Protein AF-0000000072586146 (afdb_homodimer)

Foldseek 3Di:
DPPPDAAAEEEEEDLDPLSLLLLVLQLPDPSYADAEYEYPPQVSRQVSQVVRVHYYDYLCVQLVDLRHAAYEYDYDQQCQLVSLLSNLVSLHAYEYEDQSHLDLVSLVVSQVSNVVSVHHYFYPLLCCQQPLLVVVQVCVVVCVQPQWAEKEKEWEAAAADDLVCCLPCSACLRNGCLSVLLSVCSRNVFAFFKKAKAAAADDDCSNVVSVYHFWMWMWTAGPVGGIYIYTYGNHDNLAGWTKMKIHHPRGIDIRGADFPDPDWDDDPVDIDDGGGDHGCCVRSSSSSSRQVVQSVCCNRVVDHHPGGSVSSSSSSQVSVQNVVNHVVVHMDGRPDDDD/DPPPAAAAEEEEEDLDPLSLLLLVLQLPDPSYAHAEYEYPPQVSRQVSQVVRVHYYDYLCVQLVDLRHAAYEYDYDQQCQLVSLLSNLVSLHAYEHEDQSHLDLVSLVVSQVSNVVSVHHYFYPLLCCQQPLLVVVQVCVVVCVQPQWAEKEKEWEAAAADDLVCCLPCSACLRNGCLSVLLSVCSRNVFAFFKKAKAAAADDDCSNVVSVYHFWMWMWTAGPVGGIYIYTYGNHDNLAGWTKMKIHHPRGIDIRGADFPDPDWDDDPVDIDDGGGDHGCCVRSSSSSSRQSVQSVCCNRVVDHHPGGSVSSSSSSQVSVQNVVNHVVVHMDGRPDDDD

Nearest PDB structures (foldseek):
  4hkt-assembly1_D  TM=9.763E-01  e=5.464E-48  Sinorhizobium meliloti 1021
  3ezy-assembly1_C  TM=9.732E-01  e=1.723E-43  Thermotoga maritima
  3ezy-assembly1_B  TM=9.797E-01  e=5.973E-43  Thermotoga maritima
  4mkz-assembly1_A  TM=9.458E-01  e=6.305E-34  Lacticaseibacillus casei BL23
  4mkx-assembly1_A  TM=9.477E-01  e=3.307E-33  Lacticaseibacillus casei BL23

pLDDT: mean 95.69, std 7.92, range [32.09, 98.88]

Radius of gyration: 29.57 Å; Cα contacts (8 Å, |Δi|>4): 1465; chains: 2; bounding box: 45×100×74 Å

InterPro domains:
  IPR000683 Gfo/Idh/MocA-like oxidoreductase, N-terminal [PF01408] (9-125)
  IPR004104 Gfo/Idh/MocA-like oxidoreductase, C-terminal [PF02894] (137-334)
  IPR030827 Inositol 2-dehydrogenase [TIGR04380] (8-332)
  IPR036291 NAD(P)-binding domain superfamily [SSF51735] (5-150)

Structure (mmCIF, N/CA/C/O backbone):
data_AF-0000000072586146-model_v1
#
loop_
_entity.id
_entity.type
_entity.pdbx_description
1 polymer Oxidoreductase
#
loop_
_atom_site.group_PDB
_atom_site.id
_atom_site.type_symbol
_atom_site.label_atom_id
_atom_site.label_alt_id
_atom_site.label_comp_id
_atom_site.label_asym_id
_atom_site.label_entity_id
_atom_site.label_seq_id
_atom_site.pdbx_PDB_ins_code
_atom_site.Cartn_x
_atom_site.Cartn_y
_atom_site.Cartn_z
_atom_site.occupancy
_atom_site.B_iso_or_equiv
_atom_site.auth_seq_id
_atom_site.auth_comp_id
_atom_site.auth_asym_id
_atom_site.auth_atom_id
_atom_site.pdbx_PDB_model_num
ATOM 1 N N . MET A 1 1 ? 14.719 -35.781 -43.312 1 34.91 1 MET A N 1
ATOM 2 C CA . MET A 1 1 ? 13.609 -36.125 -42.406 1 34.91 1 MET A CA 1
ATOM 3 C C . MET A 1 1 ? 13.648 -35.281 -41.156 1 34.91 1 MET A C 1
ATOM 5 O O . MET A 1 1 ? 14.641 -35.312 -40.406 1 34.91 1 MET A O 1
ATOM 9 N N . THR A 1 2 ? 13.219 -34.031 -41.188 1 44.59 2 THR A N 1
ATOM 10 C CA . THR A 1 2 ? 13.352 -33.062 -40.094 1 44.59 2 THR A CA 1
ATOM 11 C C . THR A 1 2 ? 12.992 -33.719 -38.75 1 44.59 2 THR A C 1
ATOM 13 O O . THR A 1 2 ? 11.906 -34.281 -38.594 1 44.59 2 THR A O 1
ATOM 16 N N . ASN A 1 3 ? 13.797 -34.344 -38.125 1 45.72 3 ASN A N 1
ATOM 17 C CA . ASN A 1 3 ? 13.641 -35.094 -36.875 1 45.72 3 ASN A CA 1
ATOM 18 C C . ASN A 1 3 ? 12.719 -34.375 -35.906 1 45.72 3 ASN A C 1
ATOM 20 O O . ASN A 1 3 ? 13.125 -33.406 -35.25 1 45.72 3 ASN A O 1
ATOM 24 N N . ALA A 1 4 ? 11.453 -34.281 -36.25 1 57.06 4 ALA A N 1
ATOM 25 C CA . ALA A 1 4 ? 10.453 -33.656 -35.406 1 57.06 4 ALA A CA 1
ATOM 26 C C . ALA A 1 4 ? 10.469 -34.219 -34 1 57.06 4 ALA A C 1
ATOM 28 O O . ALA A 1 4 ? 10.523 -35.438 -33.844 1 57.06 4 ALA A O 1
ATOM 29 N N . ALA A 1 5 ? 10.859 -33.469 -33.031 1 68.12 5 ALA A N 1
ATOM 30 C CA . ALA A 1 5 ? 10.828 -33.906 -31.625 1 68.12 5 ALA A CA 1
ATOM 31 C C . ALA A 1 5 ? 9.539 -34.656 -31.312 1 68.12 5 ALA A C 1
ATOM 33 O O . ALA A 1 5 ? 8.484 -34.344 -31.875 1 68.12 5 ALA A O 1
ATOM 34 N N . PRO A 1 6 ? 9.617 -35.938 -30.766 1 85.44 6 PRO A N 1
ATOM 35 C CA . PRO A 1 6 ? 8.445 -36.75 -30.469 1 85.44 6 PRO A CA 1
ATOM 36 C C . PRO A 1 6 ? 7.363 -36 -29.719 1 85.44 6 PRO A C 1
ATOM 38 O O . PRO A 1 6 ? 7.668 -35.094 -28.922 1 85.44 6 PRO A O 1
ATOM 41 N N . THR A 1 7 ? 6.129 -36.188 -30.125 1 94.5 7 THR A N 1
ATOM 42 C CA . THR A 1 7 ? 4.953 -35.625 -29.484 1 94.5 7 THR A CA 1
ATOM 43 C C . THR A 1 7 ? 4.84 -36.062 -28.031 1 94.5 7 THR A C 1
ATOM 45 O O . THR A 1 7 ? 5.051 -37.25 -27.719 1 94.5 7 THR A O 1
ATOM 48 N N . ILE A 1 8 ? 4.621 -35.188 -27.125 1 97.56 8 ILE A N 1
ATOM 49 C CA . ILE A 1 8 ? 4.422 -35.5 -25.703 1 97.56 8 ILE A CA 1
ATOM 50 C C . ILE A 1 8 ? 2.93 -35.656 -25.422 1 97.56 8 ILE A C 1
ATOM 52 O O . ILE A 1 8 ? 2.156 -34.719 -25.578 1 97.56 8 ILE A O 1
ATOM 56 N N . ASP A 1 9 ? 2.537 -36.875 -25.047 1 98.31 9 ASP A N 1
ATOM 57 C CA . ASP A 1 9 ? 1.161 -37.125 -24.625 1 98.31 9 ASP A CA 1
ATOM 58 C C . ASP A 1 9 ? 0.929 -36.625 -23.203 1 98.31 9 ASP A C 1
ATOM 60 O O . ASP A 1 9 ? 1.745 -36.875 -22.312 1 98.31 9 ASP A O 1
ATOM 64 N N . VAL A 1 10 ? -0.25 -35.969 -23.031 1 98.69 10 VAL A N 1
ATOM 65 C CA . VAL A 1 10 ? -0.482 -35.312 -21.75 1 98.69 10 VAL A CA 1
ATOM 66 C C . VAL A 1 10 ? -1.835 -35.719 -21.188 1 98.69 10 VAL A C 1
ATOM 68 O O . VAL A 1 10 ? -2.783 -35.969 -21.938 1 98.69 10 VAL A O 1
ATOM 71 N N . ALA A 1 11 ? -1.882 -35.844 -19.891 1 98.81 11 ALA A N 1
ATOM 72 C CA . ALA A 1 11 ? -3.139 -35.969 -19.156 1 98.81 11 ALA A CA 1
ATOM 73 C C . ALA A 1 11 ? -3.432 -34.688 -18.359 1 98.81 11 ALA A C 1
ATOM 75 O O . ALA A 1 11 ? -2.555 -34.156 -17.672 1 98.81 11 ALA A O 1
ATOM 76 N N . VAL A 1 12 ? -4.641 -34.188 -18.484 1 98.88 12 VAL A N 1
ATOM 77 C CA . VAL A 1 12 ? -5.102 -33.031 -17.703 1 98.88 12 VAL A CA 1
ATOM 78 C C . VAL A 1 12 ? -6 -33.531 -16.562 1 98.88 12 VAL A C 1
ATOM 80 O O . VAL A 1 12 ? -6.949 -34.281 -16.797 1 98.88 12 VAL A O 1
ATOM 83 N N . PHE A 1 13 ? -5.609 -33.156 -15.359 1 98.81 13 PHE A N 1
ATOM 84 C CA . PHE A 1 13 ? -6.414 -33.469 -14.18 1 98.81 13 PHE A CA 1
ATOM 85 C C . PHE A 1 13 ? -7.223 -32.25 -13.742 1 98.81 13 PHE A C 1
ATOM 87 O O . PHE A 1 13 ? -6.664 -31.266 -13.273 1 98.81 13 PHE A O 1
ATOM 94 N N . GLY A 1 14 ? -8.539 -32.375 -13.797 1 98.25 14 GLY A N 1
ATOM 95 C CA . GLY A 1 14 ? -9.453 -31.266 -13.562 1 98.25 14 GLY A CA 1
ATOM 96 C C . GLY A 1 14 ? -10.086 -30.734 -14.836 1 98.25 14 GLY A C 1
ATOM 97 O O . GLY A 1 14 ? -9.391 -30.359 -15.781 1 98.25 14 GLY A O 1
ATOM 98 N N . ALA A 1 15 ? -11.398 -30.688 -14.859 1 97.94 15 ALA A N 1
ATOM 99 C CA . ALA A 1 15 ? -12.125 -30.219 -16.031 1 97.94 15 ALA A CA 1
ATOM 100 C C . ALA A 1 15 ? -12.938 -28.969 -15.703 1 97.94 15 ALA A C 1
ATOM 102 O O . ALA A 1 15 ? -13.938 -28.688 -16.375 1 97.94 15 ALA A O 1
ATOM 103 N N . GLY A 1 16 ? -12.562 -28.312 -14.602 1 94.69 16 GLY A N 1
ATOM 104 C CA . GLY A 1 16 ? -13.164 -27.031 -14.273 1 94.69 16 GLY A CA 1
ATOM 105 C C . GLY A 1 16 ? -12.633 -25.875 -15.117 1 94.69 16 GLY A C 1
ATOM 106 O O . GLY A 1 16 ? -12.109 -26.094 -16.203 1 94.69 16 GLY A O 1
ATOM 107 N N . ARG A 1 17 ? -12.844 -24.641 -14.641 1 91.06 17 ARG A N 1
ATOM 108 C CA . ARG A 1 17 ? -12.484 -23.422 -15.367 1 91.06 17 ARG A CA 1
ATOM 109 C C . ARG A 1 17 ? -11.008 -23.422 -15.742 1 91.06 17 ARG A C 1
ATOM 111 O O . ARG A 1 17 ? -10.656 -23.172 -16.891 1 91.06 17 ARG A O 1
ATOM 118 N N . ILE A 1 18 ? -10.172 -23.719 -14.797 1 93.88 18 ILE A N 1
ATOM 119 C CA . ILE A 1 18 ? -8.727 -23.688 -15.008 1 93.88 18 ILE A CA 1
ATOM 120 C C . ILE A 1 18 ? -8.32 -24.828 -15.93 1 93.88 18 ILE A C 1
ATOM 122 O O . ILE A 1 18 ? -7.484 -24.656 -16.812 1 93.88 18 ILE A O 1
ATOM 126 N N . GLY A 1 19 ? -8.891 -26.016 -15.68 1 96.69 19 GLY A N 1
ATOM 127 C CA . GLY A 1 19 ? -8.625 -27.141 -16.562 1 96.69 19 GLY A CA 1
ATOM 128 C C . GLY A 1 19 ? -8.945 -26.844 -18.016 1 96.69 19 GLY A C 1
ATOM 129 O O . GLY A 1 19 ? -8.188 -27.234 -18.906 1 96.69 19 GLY A O 1
ATOM 130 N N . ARG A 1 20 ? -9.984 -26.141 -18.234 1 96.44 20 ARG A N 1
ATOM 131 C CA . ARG A 1 20 ? -10.406 -25.797 -19.594 1 96.44 20 ARG A CA 1
ATOM 132 C C . ARG A 1 20 ? -9.406 -24.844 -20.25 1 96.44 20 ARG A C 1
ATOM 134 O O . ARG A 1 20 ? -9.1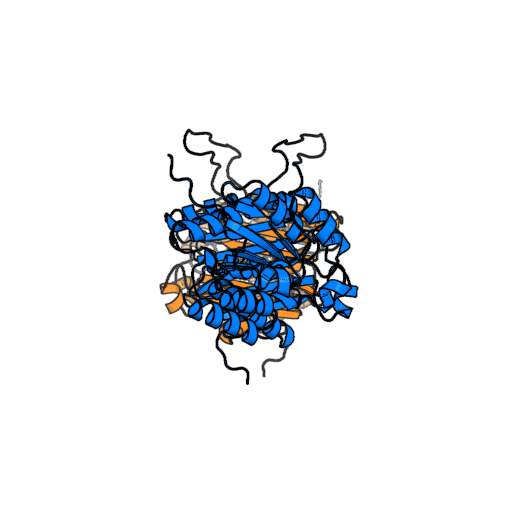25 -24.969 -21.438 1 96.44 20 ARG A O 1
ATOM 141 N N . ILE A 1 21 ? -8.906 -23.906 -19.469 1 95.88 21 ILE A N 1
ATOM 142 C CA . ILE A 1 21 ? -7.918 -22.969 -19.969 1 95.88 21 ILE A CA 1
ATOM 143 C C . ILE A 1 21 ? -6.664 -23.734 -20.406 1 95.88 21 ILE A C 1
ATOM 145 O O . ILE A 1 21 ? -6.184 -23.547 -21.531 1 95.88 21 ILE A O 1
ATOM 149 N N . HIS A 1 22 ? -6.184 -24.594 -19.594 1 97.75 22 HIS A N 1
ATOM 150 C CA . HIS A 1 22 ? -4.949 -25.312 -19.891 1 97.75 22 HIS A CA 1
ATOM 151 C C . HIS A 1 22 ? -5.152 -26.312 -21.016 1 97.75 22 HIS A C 1
ATOM 153 O O . HIS A 1 22 ? -4.281 -26.484 -21.875 1 97.75 22 HIS A O 1
ATOM 159 N N . ALA A 1 23 ? -6.297 -27 -21.047 1 97.88 23 ALA A N 1
ATOM 160 C CA . ALA A 1 23 ? -6.598 -27.906 -22.156 1 97.88 23 ALA A CA 1
ATOM 161 C C . ALA A 1 23 ? -6.559 -27.156 -23.484 1 97.88 23 ALA A C 1
ATOM 163 O O . ALA A 1 23 ? -5.996 -27.656 -24.453 1 97.88 23 ALA A O 1
ATOM 164 N N . GLY A 1 24 ? -7.16 -25.984 -23.484 1 96.69 24 GLY A N 1
ATOM 165 C CA . GLY A 1 24 ? -7.125 -25.172 -24.688 1 96.69 24 GLY A CA 1
ATOM 166 C C . GLY A 1 24 ? -5.719 -24.781 -25.109 1 96.69 24 GLY A C 1
ATOM 167 O O . GLY A 1 24 ? -5.383 -24.812 -26.297 1 96.69 24 GLY A O 1
ATOM 168 N N . ASN A 1 25 ? -4.934 -24.359 -24.156 1 97.19 25 ASN A N 1
ATOM 169 C CA . ASN A 1 25 ? -3.549 -24 -24.422 1 97.19 25 ASN A CA 1
ATOM 170 C C . ASN A 1 25 ? -2.738 -25.188 -24.922 1 97.19 25 ASN A C 1
ATOM 172 O O . ASN A 1 25 ? -1.909 -25.047 -25.828 1 97.19 25 ASN A O 1
ATOM 176 N N . LEU A 1 26 ? -2.975 -26.391 -24.391 1 97.25 26 LEU A N 1
ATOM 177 C CA . LEU A 1 26 ? -2.285 -27.609 -24.797 1 97.25 26 LEU A CA 1
ATOM 178 C C . LEU A 1 26 ? -2.637 -27.969 -26.234 1 97.25 26 LEU A C 1
ATOM 180 O O . LEU A 1 26 ? -1.764 -28.359 -27 1 97.25 26 LEU A O 1
ATOM 184 N N . ALA A 1 27 ? -3.85 -27.812 -26.547 1 94.31 27 ALA A N 1
ATOM 185 C CA . ALA A 1 27 ? -4.34 -28.172 -27.859 1 94.31 27 ALA A CA 1
ATOM 186 C C . ALA A 1 27 ? -3.68 -27.328 -28.953 1 94.31 27 ALA A C 1
ATOM 188 O O . ALA A 1 27 ? -3.555 -27.766 -30.094 1 94.31 27 ALA A O 1
ATOM 189 N N . ARG A 1 28 ? -3.215 -26.188 -28.531 1 92 28 ARG A N 1
ATOM 190 C CA . ARG A 1 28 ? -2.635 -25.25 -29.5 1 92 28 ARG A CA 1
ATOM 191 C C . ARG A 1 28 ? -1.119 -25.422 -29.562 1 92 28 ARG A C 1
ATOM 193 O O . ARG A 1 28 ? -0.462 -24.797 -30.406 1 92 28 ARG A O 1
ATOM 200 N N . ARG A 1 29 ? -0.606 -26.281 -28.797 1 94.19 29 ARG A N 1
ATOM 201 C CA . ARG A 1 29 ? 0.845 -26.375 -28.688 1 94.19 29 ARG A CA 1
ATOM 202 C C . ARG A 1 29 ? 1.39 -27.469 -29.594 1 94.19 29 ARG A C 1
ATOM 204 O O . ARG A 1 29 ? 1.05 -28.641 -29.438 1 94.19 29 ARG A O 1
ATOM 211 N N . PRO A 1 30 ? 2.254 -27.016 -30.5 1 92.31 30 PRO A N 1
ATOM 212 C CA . PRO A 1 30 ? 2.881 -28.062 -31.312 1 92.31 30 PRO A CA 1
ATOM 213 C C . PRO A 1 30 ? 3.705 -29.047 -30.484 1 92.31 30 PRO A C 1
ATOM 215 O O . PRO A 1 30 ? 4.359 -28.641 -29.516 1 92.31 30 PRO A O 1
ATOM 218 N N . GLY A 1 31 ? 3.637 -30.281 -30.828 1 94.31 31 GLY A N 1
ATOM 219 C CA . GLY A 1 31 ? 4.449 -31.297 -30.172 1 94.31 31 GLY A CA 1
ATOM 220 C C . GLY A 1 31 ? 3.812 -31.828 -28.906 1 94.31 31 GLY A C 1
ATOM 221 O O . GLY A 1 31 ? 4.418 -32.625 -28.203 1 94.31 31 GLY A O 1
ATOM 222 N N . VAL A 1 32 ? 2.609 -31.375 -28.641 1 96.94 32 VAL A N 1
ATOM 223 C CA . VAL A 1 32 ? 1.894 -31.828 -27.453 1 96.94 32 VAL A CA 1
ATOM 224 C C . VAL A 1 32 ? 0.519 -32.375 -27.844 1 96.94 32 VAL A C 1
ATOM 226 O O . VAL A 1 32 ? -0.146 -31.797 -28.719 1 96.94 32 VAL A O 1
ATOM 229 N N . ARG A 1 33 ? 0.127 -33.469 -27.297 1 97.5 33 ARG A N 1
ATOM 230 C CA . ARG A 1 33 ? -1.194 -34.031 -27.547 1 97.5 33 ARG A CA 1
ATOM 231 C C . ARG A 1 33 ? -1.931 -34.312 -26.234 1 97.5 33 ARG A C 1
ATOM 233 O O . ARG A 1 33 ? -1.425 -35.031 -25.375 1 97.5 33 ARG A O 1
ATOM 240 N N . LEU A 1 34 ? -3.098 -33.719 -26.125 1 98.38 34 LEU A N 1
ATOM 241 C CA . LEU A 1 34 ? -3.967 -34.031 -25 1 98.38 34 LEU A CA 1
ATOM 242 C C . LEU A 1 34 ? -4.594 -35.406 -25.172 1 98.38 34 LEU A C 1
ATOM 244 O O . LEU A 1 34 ? -5.414 -35.625 -26.078 1 98.38 34 LEU A O 1
ATOM 248 N N . LYS A 1 35 ? -4.215 -36.281 -24.328 1 98.38 35 LYS A N 1
ATOM 249 C CA . LYS A 1 35 ? -4.676 -37.656 -24.5 1 98.38 35 LYS A CA 1
ATOM 250 C C . LYS A 1 35 ? -5.809 -37.969 -23.531 1 98.38 35 LYS A C 1
ATOM 252 O O . LYS A 1 35 ? -6.777 -38.656 -23.891 1 98.38 35 LYS A O 1
ATOM 257 N N . TYR A 1 36 ? -5.645 -37.5 -22.281 1 98.69 36 TYR A N 1
ATOM 258 C CA . TYR A 1 36 ? -6.645 -37.844 -21.266 1 98.69 36 TYR A CA 1
ATOM 259 C C . TYR A 1 36 ? -7.105 -36.594 -20.531 1 98.69 36 TYR A C 1
ATOM 261 O O . TYR A 1 36 ? -6.312 -35.656 -20.297 1 98.69 36 TYR A O 1
ATOM 269 N N . VAL A 1 37 ? -8.367 -36.562 -20.188 1 98.81 37 VAL A N 1
ATOM 270 C CA . VAL A 1 37 ? -8.938 -35.625 -19.219 1 98.81 37 VAL A CA 1
ATOM 271 C C . VAL A 1 37 ? -9.508 -36.406 -18.031 1 98.81 37 VAL A C 1
ATOM 273 O O . VAL A 1 37 ? -10.258 -37.375 -18.219 1 98.81 37 VAL A O 1
ATOM 276 N N . VAL A 1 38 ? -9.07 -36.062 -16.875 1 98.69 38 VAL A N 1
ATOM 277 C CA . VAL A 1 38 ? -9.492 -36.719 -15.641 1 98.69 38 VAL A CA 1
ATOM 278 C C . VAL A 1 38 ? -10.242 -35.719 -14.758 1 98.69 38 VAL A C 1
ATOM 280 O O . VAL A 1 38 ? -9.758 -34.625 -14.516 1 98.69 38 VAL A O 1
ATOM 283 N N . ASP A 1 39 ? -11.406 -36.062 -14.258 1 98.31 39 ASP A N 1
ATOM 284 C CA . ASP A 1 39 ? -12.18 -35.281 -13.312 1 98.31 39 ASP A CA 1
ATOM 285 C C . ASP A 1 39 ? -13.141 -36.156 -12.508 1 98.31 39 ASP A C 1
ATOM 287 O O . ASP A 1 39 ? -13.602 -37.188 -13 1 98.31 39 ASP A O 1
ATOM 291 N N . VAL A 1 40 ? -13.438 -35.688 -11.289 1 96.31 40 VAL A N 1
ATOM 292 C CA . VAL A 1 40 ? -14.414 -36.406 -10.477 1 96.31 40 VAL A CA 1
ATOM 293 C C . VAL A 1 40 ? -15.789 -36.312 -11.125 1 96.31 40 VAL A C 1
ATOM 295 O O . VAL A 1 40 ? -16.609 -37.219 -10.969 1 96.31 40 VAL A O 1
ATOM 298 N N . ASN A 1 41 ? -16.031 -35.25 -11.758 1 97.19 41 ASN A N 1
ATOM 299 C CA . ASN A 1 41 ? -17.203 -35.125 -12.609 1 97.19 41 ASN A CA 1
ATOM 300 C C . ASN A 1 41 ? -16.984 -35.75 -13.984 1 97.19 41 ASN A C 1
ATOM 302 O O . ASN A 1 41 ? -16.469 -35.094 -14.891 1 97.19 41 ASN A O 1
ATOM 306 N N . ARG A 1 42 ? -17.484 -36.875 -14.188 1 96.44 42 ARG A N 1
ATOM 307 C CA . ARG A 1 42 ? -17.203 -37.656 -15.391 1 96.44 42 ARG A CA 1
ATOM 308 C C . ARG A 1 42 ? -17.766 -36.969 -16.625 1 96.44 42 ARG A C 1
ATOM 310 O O . ARG A 1 42 ? -17.156 -37.031 -17.703 1 96.44 42 ARG A O 1
ATOM 317 N N . ASP A 1 43 ? -18.875 -36.344 -16.438 1 97.69 43 ASP A N 1
ATOM 318 C CA . ASP A 1 43 ? -19.484 -35.625 -17.562 1 97.69 43 ASP A CA 1
ATOM 319 C C . ASP A 1 43 ? -18.625 -34.438 -18 1 97.69 43 ASP A C 1
ATOM 321 O O . ASP A 1 43 ? -18.469 -34.188 -19.188 1 97.69 43 ASP A O 1
ATOM 325 N N . ALA A 1 44 ? -18.156 -33.781 -17.031 1 97.81 44 ALA A N 1
ATOM 326 C CA . ALA A 1 44 ? -17.297 -32.656 -17.328 1 97.81 44 ALA A CA 1
ATOM 327 C C . ALA A 1 44 ? -16.016 -33.094 -18.016 1 97.81 44 ALA A C 1
ATOM 329 O O . ALA A 1 44 ? -15.57 -32.469 -19 1 97.81 44 ALA A O 1
ATOM 330 N N . ALA A 1 45 ? -15.438 -34.188 -17.547 1 98.44 45 ALA A N 1
ATOM 331 C CA . ALA A 1 45 ? -14.234 -34.75 -18.156 1 98.44 45 ALA A CA 1
ATOM 332 C C . ALA A 1 45 ? -14.5 -35.188 -19.594 1 98.44 45 ALA A C 1
ATOM 334 O O . ALA A 1 45 ? -13.711 -34.875 -20.5 1 98.44 45 ALA A O 1
ATOM 335 N N . ALA A 1 46 ? -15.594 -35.844 -19.781 1 98.31 46 ALA A N 1
ATOM 336 C CA . ALA A 1 46 ? -15.953 -36.344 -21.109 1 98.31 46 ALA A CA 1
ATOM 337 C C . ALA A 1 46 ? -16.172 -35.188 -22.094 1 98.31 46 ALA A C 1
ATOM 339 O O . ALA A 1 46 ? -15.742 -35.25 -23.25 1 98.31 46 ALA A O 1
ATOM 340 N N . ALA A 1 47 ? -16.859 -34.219 -21.656 1 98.38 47 ALA A N 1
ATOM 341 C CA . ALA A 1 47 ? -17.156 -33.062 -22.5 1 98.38 47 ALA A CA 1
ATOM 342 C C . ALA A 1 47 ? -15.867 -32.344 -22.922 1 98.38 47 ALA A C 1
ATOM 344 O O . ALA A 1 47 ? -15.695 -32.031 -24.109 1 98.38 47 ALA A O 1
ATOM 345 N N . LEU A 1 48 ? -14.992 -32.125 -21.984 1 98.38 48 LEU A N 1
ATOM 346 C CA . LEU A 1 48 ? -13.734 -31.438 -22.297 1 98.38 48 LEU A CA 1
ATOM 347 C C . LEU A 1 48 ? -12.867 -32.312 -23.203 1 98.38 48 LEU A C 1
ATOM 349 O O . LEU A 1 48 ? -12.25 -31.812 -24.141 1 98.38 48 LEU A O 1
ATOM 353 N N . ALA A 1 49 ? -12.82 -33.562 -22.938 1 98.38 49 ALA A N 1
ATOM 354 C CA . ALA A 1 49 ? -12.055 -34.5 -23.766 1 98.38 49 ALA A CA 1
ATOM 355 C C . ALA A 1 49 ? -12.555 -34.5 -25.203 1 98.38 49 ALA A C 1
ATOM 357 O O . ALA A 1 49 ? -11.758 -34.406 -26.141 1 98.38 49 ALA A O 1
ATOM 358 N N . ALA A 1 50 ? -13.805 -34.5 -25.344 1 98.06 50 ALA A N 1
ATOM 359 C CA . ALA A 1 50 ? -14.422 -34.562 -26.672 1 98.06 50 ALA A CA 1
ATOM 360 C C . ALA A 1 50 ? -14.062 -33.312 -27.469 1 98.06 50 ALA A C 1
ATOM 362 O O . ALA A 1 50 ? -13.898 -33.375 -28.688 1 98.06 50 ALA A O 1
ATOM 363 N N . GLN A 1 51 ? -13.984 -32.219 -26.844 1 97.75 51 GLN A N 1
ATOM 364 C CA . GLN A 1 51 ? -13.688 -30.953 -27.5 1 97.75 51 GLN A CA 1
ATOM 365 C C . GLN A 1 51 ? -12.328 -31.016 -28.203 1 97.75 51 GLN A C 1
ATOM 367 O O . GLN A 1 51 ? -12.133 -30.344 -29.219 1 97.75 51 GLN A O 1
ATOM 372 N N . TYR A 1 52 ? -11.367 -31.859 -27.703 1 97.5 52 TYR A N 1
ATOM 373 C CA . TYR A 1 52 ? -10.008 -31.797 -28.219 1 97.5 52 TYR A CA 1
ATOM 374 C C . TYR A 1 52 ? -9.539 -33.156 -28.719 1 97.5 52 TYR A C 1
ATOM 376 O O . TYR A 1 52 ? -8.336 -33.375 -28.891 1 97.5 52 TYR A O 1
ATOM 384 N N . GLY A 1 53 ? -10.461 -34.062 -28.859 1 97 53 GLY A N 1
ATOM 385 C CA . GLY A 1 53 ? -10.125 -35.375 -29.375 1 97 53 GLY A CA 1
ATOM 386 C C . GLY A 1 53 ? -9.391 -36.25 -28.375 1 97 53 GLY A C 1
ATOM 387 O O . GLY A 1 53 ? -8.602 -37.125 -28.75 1 97 53 GLY A O 1
ATOM 388 N N . ALA A 1 54 ? -9.523 -36 -27.125 1 98.25 54 ALA A N 1
ATOM 389 C CA . ALA A 1 54 ? -8.945 -36.75 -26.031 1 98.25 54 ALA A CA 1
ATOM 390 C C . ALA A 1 54 ? -9.953 -37.75 -25.469 1 98.25 54 ALA A C 1
ATOM 392 O O . ALA A 1 54 ? -11.047 -37.938 -26.031 1 98.25 54 ALA A O 1
ATOM 393 N N . GLN A 1 55 ? -9.617 -38.469 -24.469 1 98.38 55 GLN A N 1
ATOM 394 C CA . GLN A 1 55 ? -10.484 -39.438 -23.781 1 98.38 55 GLN A CA 1
ATOM 395 C C . GLN A 1 55 ? -10.602 -39.094 -22.297 1 98.38 55 GLN A C 1
ATOM 397 O O . GLN A 1 55 ? -9.625 -38.719 -21.672 1 98.38 55 GLN A O 1
ATOM 402 N N . ALA A 1 56 ? -11.836 -39.281 -21.828 1 98.38 56 ALA A N 1
ATOM 403 C CA . ALA A 1 56 ? -11.984 -39.25 -20.375 1 98.38 56 ALA A CA 1
ATOM 404 C C . ALA A 1 56 ? -11.367 -40.469 -19.719 1 98.38 56 ALA A C 1
ATOM 406 O O . ALA A 1 56 ? -11.492 -41.594 -20.25 1 98.38 56 ALA A O 1
ATOM 407 N N . ALA A 1 57 ? -10.695 -40.312 -18.641 1 98.25 57 ALA A N 1
ATOM 408 C CA . ALA A 1 57 ? -10.07 -41.406 -17.906 1 98.25 57 ALA A CA 1
ATOM 409 C C . ALA A 1 57 ? -10.156 -41.188 -16.406 1 98.25 57 ALA A C 1
ATOM 411 O O . ALA A 1 57 ? -10.641 -40.125 -15.953 1 98.25 57 ALA A O 1
ATOM 412 N N . ASP A 1 58 ? -9.875 -42.188 -15.648 1 97.88 58 ASP A N 1
ATOM 413 C CA . ASP A 1 58 ? -9.695 -42 -14.211 1 97.88 58 ASP A CA 1
ATOM 414 C C . ASP A 1 58 ? -8.219 -41.844 -13.852 1 97.88 58 ASP A C 1
ATOM 416 O O . ASP A 1 58 ? -7.355 -41.906 -14.734 1 97.88 58 ASP A O 1
ATOM 420 N N . VAL A 1 59 ? -7.957 -41.625 -12.602 1 98.19 59 VAL A N 1
ATOM 421 C CA . VAL A 1 59 ? -6.609 -41.312 -12.141 1 98.19 59 VAL A CA 1
ATOM 422 C C . VAL A 1 59 ? -5.668 -42.5 -12.438 1 98.19 59 VAL A C 1
ATOM 424 O O . VAL A 1 59 ? -4.59 -42.281 -13 1 98.19 59 VAL A O 1
ATOM 427 N N . ASP A 1 60 ? -6.043 -43.688 -12.141 1 97.56 60 ASP A N 1
ATOM 428 C CA . ASP A 1 60 ? -5.215 -44.875 -12.336 1 97.56 60 ASP A CA 1
ATOM 429 C C . ASP A 1 60 ? -4.902 -45.094 -13.812 1 97.56 60 ASP A C 1
ATOM 431 O O . ASP A 1 60 ? -3.773 -45.438 -14.172 1 97.56 60 ASP A O 1
ATOM 435 N N . GLY A 1 61 ? -5.914 -44.938 -14.578 1 97.06 61 GLY A N 1
ATOM 436 C CA . GLY A 1 61 ? -5.723 -45.062 -16.016 1 97.06 61 GLY A CA 1
ATOM 437 C C . GLY A 1 61 ? -4.734 -44.062 -16.594 1 97.06 61 GLY A C 1
ATOM 438 O O . GLY A 1 61 ? -3.877 -44.438 -17.391 1 97.06 61 GLY A O 1
ATOM 439 N N . ALA A 1 62 ? -4.836 -42.844 -16.266 1 98.06 62 ALA A N 1
ATOM 440 C CA . ALA A 1 62 ? -3.965 -41.781 -16.781 1 98.06 62 ALA A CA 1
ATOM 441 C C . ALA A 1 62 ? -2.541 -41.938 -16.25 1 98.06 62 ALA A C 1
ATOM 443 O O . ALA A 1 62 ? -1.578 -41.875 -17.016 1 98.06 62 ALA A O 1
ATOM 444 N N . LEU A 1 63 ? -2.332 -42.219 -14.945 1 98.06 63 LEU A N 1
ATOM 445 C CA . LEU A 1 63 ? -1.011 -42.344 -14.344 1 98.06 63 LEU A CA 1
ATOM 446 C C . LEU A 1 63 ? -0.354 -43.656 -14.734 1 98.06 63 LEU A C 1
ATOM 448 O O . LEU A 1 63 ? 0.874 -43.75 -14.797 1 98.06 63 LEU A O 1
ATOM 452 N N . GLY A 1 64 ? -1.191 -44.656 -15.055 1 97.5 64 GLY A N 1
ATOM 453 C CA . GLY A 1 64 ? -0.681 -45.969 -15.367 1 97.5 64 GLY A CA 1
ATOM 454 C C . GLY A 1 64 ? -0.292 -46.125 -16.828 1 97.5 64 GLY A C 1
ATOM 455 O O . GLY A 1 64 ? 0.394 -47.094 -17.188 1 97.5 64 GLY A O 1
ATOM 456 N N . ASP A 1 65 ? -0.727 -45.25 -17.641 1 98.19 65 ASP A N 1
ATOM 457 C CA . ASP A 1 65 ? -0.405 -45.312 -19.062 1 98.19 65 ASP A CA 1
ATOM 458 C C . ASP A 1 65 ? 1.014 -44.812 -19.328 1 98.19 65 ASP A C 1
ATOM 460 O O . ASP A 1 65 ? 1.286 -43.625 -19.234 1 98.19 65 ASP A O 1
ATOM 464 N N . ALA A 1 66 ? 1.868 -45.656 -19.766 1 97.5 66 ALA A N 1
ATOM 465 C CA . ALA A 1 66 ? 3.291 -45.406 -19.938 1 97.5 66 ALA A CA 1
ATOM 466 C C . ALA A 1 66 ? 3.52 -44.375 -21.062 1 97.5 66 ALA A C 1
ATOM 468 O O . ALA A 1 66 ? 4.586 -43.75 -21.125 1 97.5 66 ALA A O 1
ATOM 469 N N . SER A 1 67 ? 2.553 -44.219 -21.875 1 97.38 67 SER A N 1
ATOM 470 C CA . SER A 1 67 ? 2.734 -43.312 -23 1 97.38 67 SER A CA 1
ATOM 471 C C . SER A 1 67 ? 2.59 -41.875 -22.562 1 97.38 67 SER A C 1
ATOM 473 O O . SER A 1 67 ? 2.988 -40.938 -23.281 1 97.38 67 SER A O 1
ATOM 475 N N . ILE A 1 68 ? 1.994 -41.625 -21.438 1 98.31 68 ILE A N 1
ATOM 476 C CA . ILE A 1 68 ? 1.823 -40.281 -20.938 1 98.31 68 ILE A CA 1
ATOM 477 C C . ILE A 1 68 ? 3.168 -39.719 -20.469 1 98.31 68 ILE A C 1
ATOM 479 O O . ILE A 1 68 ? 3.816 -40.312 -19.594 1 98.31 68 ILE A O 1
ATOM 483 N N . GLY A 1 69 ? 3.502 -38.594 -21.062 1 98 69 GLY A N 1
ATOM 484 C CA . GLY A 1 69 ? 4.793 -38.031 -20.719 1 98 69 GLY A CA 1
ATOM 485 C C . GLY A 1 69 ? 4.695 -36.906 -19.688 1 98 69 GLY A C 1
ATOM 486 O O . GLY A 1 69 ? 5.691 -36.562 -19.062 1 98 69 GLY A O 1
ATOM 487 N N . ALA A 1 70 ? 3.525 -36.344 -19.547 1 98.69 70 ALA A N 1
ATOM 488 C CA . ALA A 1 70 ? 3.369 -35.219 -18.594 1 98.69 70 ALA A CA 1
ATOM 489 C C . ALA A 1 70 ? 1.958 -35.219 -18.016 1 98.69 70 ALA A C 1
ATOM 491 O O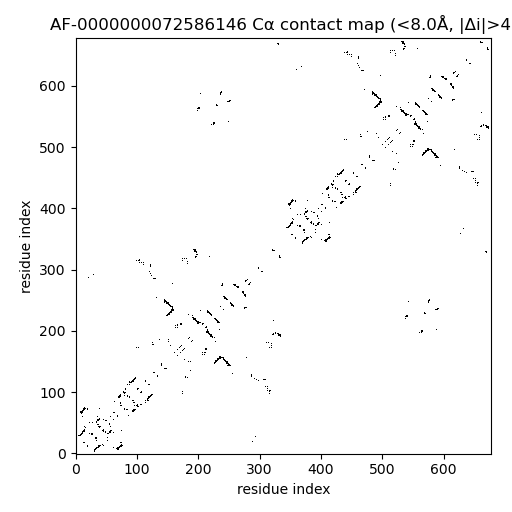 . ALA A 1 70 ? 0.995 -35.562 -18.688 1 98.69 70 ALA A O 1
ATOM 492 N N . SER A 1 71 ? 1.875 -34.781 -16.781 1 98.81 71 SER A N 1
ATOM 493 C CA . SER A 1 71 ? 0.615 -34.531 -16.094 1 98.81 71 SER A CA 1
ATOM 494 C C . SER A 1 71 ? 0.411 -33.062 -15.82 1 98.81 71 SER A C 1
ATOM 496 O O . SER A 1 71 ? 1.288 -32.375 -15.258 1 98.81 71 SER A O 1
ATOM 498 N N . VAL A 1 72 ? -0.725 -32.469 -16.234 1 98.81 72 VAL A N 1
ATOM 499 C CA . VAL A 1 72 ? -1.134 -31.109 -15.945 1 98.81 72 VAL A CA 1
ATOM 500 C C . VAL A 1 72 ? -2.268 -31.125 -14.93 1 98.81 72 VAL A C 1
ATOM 502 O O . VAL A 1 72 ? -3.408 -31.453 -15.258 1 98.81 72 VAL A O 1
ATOM 505 N N . ILE A 1 73 ? -1.929 -30.703 -13.742 1 98.75 73 ILE A N 1
ATOM 506 C CA . ILE A 1 73 ? -2.828 -30.859 -12.602 1 98.75 73 ILE A CA 1
ATOM 507 C C . ILE A 1 73 ? -3.527 -29.531 -12.305 1 98.75 73 ILE A C 1
ATOM 509 O O . ILE A 1 73 ? -2.896 -28.578 -11.844 1 98.75 73 ILE A O 1
ATOM 513 N N . CYS A 1 74 ? -4.836 -29.547 -12.562 1 97.56 74 CYS A N 1
ATOM 514 C CA . CYS A 1 74 ? -5.695 -28.391 -12.383 1 97.56 74 CYS A CA 1
ATOM 515 C C . CYS A 1 74 ? -6.898 -28.719 -11.508 1 97.56 74 CYS A C 1
ATOM 517 O O . CYS A 1 74 ? -7.902 -28.016 -11.523 1 97.56 74 CYS A O 1
ATOM 519 N N . SER A 1 75 ? -6.855 -29.844 -10.805 1 96.12 75 SER A N 1
ATOM 520 C CA . SER A 1 75 ? -7.938 -30.312 -9.945 1 96.12 75 SER A CA 1
ATOM 521 C C . SER A 1 75 ? -7.953 -29.562 -8.617 1 96.12 75 SER A C 1
ATOM 523 O O . SER A 1 75 ? -7.254 -28.562 -8.461 1 96.12 75 SER A O 1
ATOM 525 N N . SER A 1 76 ? -8.852 -29.969 -7.727 1 93.38 76 SER A N 1
ATOM 526 C CA . SER A 1 76 ? -8.953 -29.312 -6.422 1 93.38 76 SER A CA 1
ATOM 527 C C . SER A 1 76 ? -7.648 -29.453 -5.637 1 93.38 76 SER A C 1
ATOM 529 O O . SER A 1 76 ? -6.941 -30.453 -5.762 1 93.38 76 SER A O 1
ATOM 531 N N . THR A 1 77 ? -7.406 -28.438 -4.805 1 93.12 77 THR A N 1
ATOM 532 C CA . THR A 1 77 ? -6.129 -28.312 -4.117 1 93.12 77 THR A CA 1
ATOM 533 C C . THR A 1 77 ? -5.828 -29.547 -3.281 1 93.12 77 THR A C 1
ATOM 535 O O . THR A 1 77 ? -4.684 -29.984 -3.207 1 93.12 77 THR A O 1
ATOM 538 N N . ASP A 1 78 ? -6.832 -30.078 -2.674 1 91.75 78 ASP A N 1
ATOM 539 C CA . ASP A 1 78 ? -6.633 -31.203 -1.761 1 91.75 78 ASP A CA 1
ATOM 540 C C . ASP A 1 78 ? -6.195 -32.469 -2.518 1 91.75 78 ASP A C 1
ATOM 542 O O . ASP A 1 78 ? -5.77 -33.438 -1.906 1 91.75 78 ASP A O 1
ATOM 546 N N . THR A 1 79 ? -6.141 -32.469 -3.857 1 95.19 79 THR A N 1
ATOM 547 C CA . THR A 1 79 ? -5.719 -33.594 -4.672 1 95.19 79 THR A CA 1
ATOM 548 C C . THR A 1 79 ? -4.289 -33.406 -5.168 1 95.19 79 THR A C 1
ATOM 550 O O . THR A 1 79 ? -3.664 -34.344 -5.652 1 95.19 79 THR A O 1
ATOM 553 N N . HIS A 1 80 ? -3.75 -32.219 -5.082 1 97.94 80 HIS A N 1
ATOM 554 C CA . HIS A 1 80 ? -2.521 -31.828 -5.766 1 97.94 80 HIS A CA 1
ATOM 555 C C . HIS A 1 80 ? -1.354 -32.719 -5.352 1 97.94 80 HIS A C 1
ATOM 557 O O . HIS A 1 80 ? -0.73 -33.375 -6.199 1 97.94 80 HIS A O 1
ATOM 563 N N . ALA A 1 81 ? -1.163 -32.812 -4.082 1 97.62 81 ALA A N 1
ATOM 564 C CA . ALA A 1 81 ? 0.025 -33.5 -3.584 1 97.62 81 ALA A CA 1
ATOM 565 C C . ALA A 1 81 ? 0.042 -34.938 -4.035 1 97.62 81 ALA A C 1
ATOM 567 O O . ALA A 1 81 ? 1.058 -35.438 -4.535 1 97.62 81 ALA A O 1
ATOM 568 N N . GLU A 1 82 ? -1.061 -35.625 -3.896 1 97.56 82 GLU A N 1
ATOM 569 C CA . GLU A 1 82 ? -1.141 -37.031 -4.289 1 97.56 82 GLU A CA 1
ATOM 570 C C . GLU A 1 82 ? -0.894 -37.188 -5.785 1 97.56 82 GLU A C 1
ATOM 572 O O . GLU A 1 82 ? -0.208 -38.125 -6.203 1 97.56 82 GLU A O 1
ATOM 577 N N . LEU A 1 83 ? -1.443 -36.344 -6.539 1 98.56 83 LEU A N 1
ATOM 578 C CA . LEU A 1 83 ? -1.293 -36.438 -7.988 1 98.56 83 LEU A CA 1
ATOM 579 C C . LEU A 1 83 ? 0.139 -36.094 -8.406 1 98.56 83 LEU A C 1
ATOM 581 O O . LEU A 1 83 ? 0.684 -36.75 -9.312 1 98.56 83 LEU A O 1
ATOM 585 N N . ILE A 1 84 ? 0.765 -35.094 -7.773 1 98.69 84 ILE A N 1
ATOM 586 C CA . ILE A 1 84 ? 2.152 -34.75 -8.055 1 98.69 84 ILE A CA 1
ATOM 587 C C . ILE A 1 84 ? 3.053 -35.969 -7.77 1 98.69 84 ILE A C 1
ATOM 589 O O . ILE A 1 84 ? 3.842 -36.375 -8.625 1 98.69 84 ILE A O 1
ATOM 593 N N . VAL A 1 85 ? 2.889 -36.562 -6.586 1 98.25 85 VAL A N 1
ATOM 594 C CA . VAL A 1 85 ? 3.734 -37.656 -6.152 1 98.25 85 VAL A CA 1
ATOM 595 C C . VAL A 1 85 ? 3.5 -38.875 -7.055 1 98.25 85 VAL A C 1
ATOM 597 O O . VAL A 1 85 ? 4.453 -39.531 -7.473 1 98.25 85 VAL A O 1
ATOM 600 N N . GLY A 1 86 ? 2.258 -39.156 -7.352 1 98.25 86 GLY A N 1
ATOM 601 C CA . GLY A 1 86 ? 1.928 -40.25 -8.242 1 98.25 86 GLY A CA 1
ATOM 602 C C . GLY A 1 86 ? 2.529 -40.125 -9.625 1 98.25 86 GLY A C 1
ATOM 603 O O . GLY A 1 86 ? 3.084 -41.062 -10.172 1 98.25 86 GLY A O 1
ATOM 604 N N . ALA A 1 87 ? 2.398 -38.938 -10.234 1 98.62 87 ALA A N 1
ATOM 605 C CA . ALA A 1 87 ? 2.969 -38.656 -11.547 1 98.62 87 ALA A CA 1
ATOM 606 C C . ALA A 1 87 ? 4.488 -38.781 -11.523 1 98.62 87 ALA A C 1
ATOM 608 O O . ALA A 1 87 ? 5.078 -39.406 -12.414 1 98.62 87 ALA A O 1
ATOM 609 N N . ALA A 1 88 ? 5.102 -38.219 -10.5 1 98.19 88 ALA A N 1
ATOM 610 C CA . ALA A 1 88 ? 6.555 -38.281 -10.359 1 98.19 88 ALA A CA 1
ATOM 611 C C . ALA A 1 88 ? 7.027 -39.75 -10.258 1 98.19 88 ALA A C 1
ATOM 613 O O . ALA A 1 88 ? 7.98 -40.125 -10.93 1 98.19 88 ALA A O 1
ATOM 614 N N . ARG A 1 89 ? 6.344 -40.5 -9.453 1 97.31 89 ARG A N 1
ATOM 615 C CA . ARG A 1 89 ? 6.688 -41.906 -9.273 1 97.31 89 ARG A CA 1
ATOM 616 C C . ARG A 1 89 ? 6.605 -42.656 -10.602 1 97.31 89 ARG A C 1
ATOM 618 O O . ARG A 1 89 ? 7.387 -43.562 -10.844 1 97.31 89 ARG A O 1
ATOM 625 N N . ALA A 1 90 ? 5.711 -42.281 -11.414 1 97.94 90 ALA A N 1
ATOM 626 C CA . ALA A 1 90 ? 5.5 -42.938 -12.711 1 97.94 90 ALA A CA 1
ATOM 627 C C . ALA A 1 90 ? 6.453 -42.375 -13.766 1 97.94 90 ALA A C 1
ATOM 629 O O . ALA A 1 90 ? 6.371 -42.719 -14.938 1 97.94 90 ALA A O 1
ATOM 630 N N . GLY A 1 91 ? 7.312 -41.469 -13.344 1 97.69 91 GLY A N 1
ATOM 631 C CA . GLY A 1 91 ? 8.305 -40.906 -14.242 1 97.69 91 GLY A CA 1
ATOM 632 C C . GLY A 1 91 ? 7.738 -39.844 -15.18 1 97.69 91 GLY A C 1
ATOM 633 O O . GLY A 1 91 ? 8.305 -39.594 -16.25 1 97.69 91 GLY A O 1
ATOM 634 N N . LYS A 1 92 ? 6.617 -39.281 -14.867 1 98.5 92 LYS A N 1
ATOM 635 C CA . LYS A 1 92 ? 5.961 -38.281 -15.695 1 98.5 92 LYS A CA 1
ATOM 636 C C . LYS A 1 92 ? 6.312 -36.875 -15.227 1 98.5 92 LYS A C 1
ATOM 638 O O . LYS A 1 92 ? 6.355 -36.594 -14.023 1 98.5 92 LYS A O 1
ATOM 643 N N . HIS A 1 93 ? 6.602 -35.938 -16.188 1 98.62 93 HIS A N 1
ATOM 644 C CA . HIS A 1 93 ? 6.758 -34.531 -15.828 1 98.62 93 HIS A CA 1
ATOM 645 C C . HIS A 1 93 ? 5.445 -33.938 -15.312 1 98.62 93 HIS A C 1
ATOM 647 O O . HIS A 1 93 ? 4.367 -34.438 -15.625 1 98.62 93 HIS A O 1
ATOM 653 N N . VAL A 1 94 ? 5.562 -32.844 -14.477 1 98.88 94 VAL A N 1
ATOM 654 C CA . VAL A 1 94 ? 4.363 -32.375 -13.805 1 98.88 94 VAL A CA 1
ATOM 655 C C . VAL A 1 94 ? 4.266 -30.859 -13.938 1 98.88 94 VAL A C 1
ATOM 657 O O . VAL A 1 94 ? 5.234 -30.141 -13.68 1 98.88 94 VAL A O 1
ATOM 660 N N . PHE A 1 95 ? 3.176 -30.359 -14.414 1 98.81 95 PHE A N 1
ATOM 661 C CA . PHE A 1 95 ? 2.682 -29.016 -14.156 1 98.81 95 PHE A CA 1
ATOM 662 C C . PHE A 1 95 ? 1.518 -29.047 -13.172 1 98.81 95 PHE A C 1
ATOM 664 O O . PHE A 1 95 ? 0.551 -29.781 -13.367 1 98.81 95 PHE A O 1
ATOM 671 N N . CYS A 1 96 ? 1.605 -28.312 -12.102 1 98.81 96 CYS A N 1
ATOM 672 C CA . CYS A 1 96 ? 0.524 -28.281 -11.125 1 98.81 96 CYS A CA 1
ATOM 673 C C . CYS A 1 96 ? 0.143 -26.859 -10.766 1 98.81 96 CYS A C 1
ATOM 675 O O . CYS A 1 96 ? 1.01 -26.031 -10.461 1 98.81 96 CYS A O 1
ATOM 677 N N . GLU A 1 97 ? -1.112 -26.578 -10.805 1 97.81 97 GLU A N 1
ATOM 678 C CA . GLU A 1 97 ? -1.606 -25.281 -10.359 1 97.81 97 GLU A CA 1
ATOM 679 C C . GLU A 1 97 ? -1.303 -25.062 -8.883 1 97.81 97 GLU A C 1
ATOM 681 O O . GLU A 1 97 ? -1.143 -26.016 -8.125 1 97.81 97 GLU A O 1
ATOM 686 N N . LYS A 1 98 ? -1.197 -23.859 -8.508 1 96.81 98 LYS A N 1
ATOM 687 C CA . LYS A 1 98 ? -0.989 -23.5 -7.105 1 96.81 98 LYS A CA 1
ATOM 688 C C . LYS A 1 98 ? -2.254 -23.734 -6.285 1 96.81 98 LYS A C 1
ATOM 690 O O . LYS A 1 98 ? -3.365 -23.656 -6.812 1 96.81 98 LYS A O 1
ATOM 695 N N . PRO A 1 99 ? -2.197 -23.906 -5.02 1 96.88 99 PRO A N 1
ATOM 696 C CA . PRO A 1 99 ? -0.98 -24.219 -4.266 1 96.88 99 PRO A CA 1
ATOM 697 C C . PRO A 1 99 ? -0.567 -25.688 -4.402 1 96.88 99 PRO A C 1
ATOM 699 O O . PRO A 1 99 ? -1.338 -26.5 -4.914 1 96.88 99 PRO A O 1
ATOM 702 N N . VAL A 1 100 ? 0.706 -25.984 -3.953 1 97.12 100 VAL A N 1
ATOM 703 C CA . VAL A 1 100 ? 1.187 -27.375 -3.996 1 97.12 100 VAL A CA 1
ATOM 704 C C . VAL A 1 100 ? 0.273 -28.266 -3.162 1 97.12 100 VAL A C 1
ATOM 706 O O . VAL A 1 100 ? -0.041 -29.391 -3.561 1 97.12 100 VAL A O 1
ATOM 709 N N . ASP A 1 101 ? -0.06 -27.75 -2.055 1 95.38 101 ASP A N 1
ATOM 710 C CA . ASP A 1 101 ? -0.982 -28.375 -1.114 1 95.38 101 ASP A CA 1
ATOM 711 C C . ASP A 1 101 ? -1.488 -27.375 -0.083 1 95.38 101 ASP A C 1
ATOM 713 O O . ASP A 1 101 ? -1.103 -26.203 -0.111 1 95.38 101 ASP A O 1
ATOM 717 N N . LEU A 1 102 ? -2.404 -27.906 0.82 1 93.75 102 LEU A N 1
ATOM 718 C CA . LEU A 1 102 ? -2.922 -27.031 1.871 1 93.75 102 LEU A CA 1
ATOM 719 C C . LEU A 1 102 ? -2.025 -27.078 3.104 1 93.75 102 LEU A C 1
ATOM 721 O O . LEU A 1 102 ? -2.129 -26.219 3.984 1 93.75 102 LEU A O 1
ATOM 725 N N . THR A 1 103 ? -1.146 -28.047 3.156 1 95.19 103 THR A N 1
ATOM 726 C CA . THR A 1 103 ? -0.261 -28.141 4.312 1 95.19 103 THR A CA 1
ATOM 727 C C . THR A 1 103 ? 1.201 -28.141 3.875 1 95.19 103 THR A C 1
ATOM 729 O O . THR A 1 103 ? 1.547 -28.703 2.84 1 95.19 103 THR A O 1
ATOM 732 N N . LEU A 1 104 ? 1.995 -27.594 4.762 1 95.88 104 LEU A N 1
ATOM 733 C CA . LEU A 1 104 ? 3.422 -27.484 4.473 1 95.88 104 LEU A CA 1
ATOM 734 C C . LEU A 1 104 ? 4.074 -28.859 4.461 1 95.88 104 LEU A C 1
ATOM 736 O O . LEU A 1 104 ? 4.953 -29.125 3.635 1 95.88 104 LEU A O 1
ATOM 740 N N . GLU A 1 105 ? 3.66 -29.688 5.355 1 96.56 105 GLU A N 1
ATOM 741 C CA . GLU A 1 105 ? 4.219 -31.031 5.434 1 96.56 105 GLU A CA 1
ATOM 742 C C . GLU A 1 105 ? 4.035 -31.781 4.117 1 96.56 105 GLU A C 1
ATOM 744 O O . GLU A 1 105 ? 4.996 -32.312 3.566 1 96.56 105 GLU A O 1
ATOM 749 N N . ARG A 1 106 ? 2.881 -31.766 3.598 1 97 106 ARG A N 1
ATOM 750 C CA 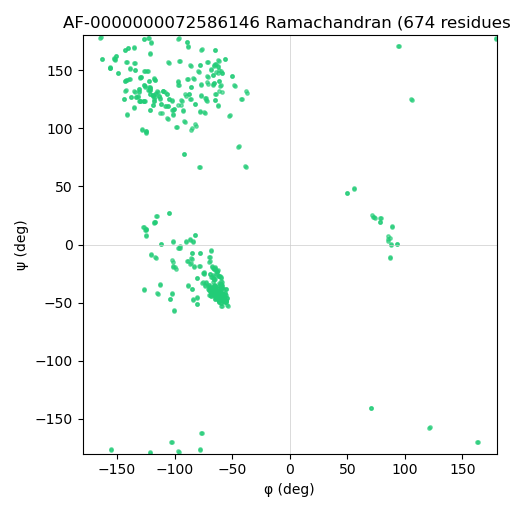. ARG A 1 106 ? 2.594 -32.469 2.344 1 97 106 ARG A CA 1
ATOM 751 C C . ARG A 1 106 ? 3.305 -31.781 1.174 1 97 106 ARG A C 1
ATOM 753 O O . ARG A 1 106 ? 3.771 -32.469 0.253 1 97 106 ARG A O 1
ATOM 760 N N . ALA A 1 107 ? 3.367 -30.484 1.2 1 97.69 107 ALA A N 1
ATOM 761 C CA . ALA A 1 107 ? 4.066 -29.75 0.145 1 97.69 107 ALA A CA 1
ATOM 762 C C . ALA A 1 107 ? 5.547 -30.125 0.114 1 97.69 107 ALA A C 1
ATOM 764 O O . ALA A 1 107 ? 6.117 -30.344 -0.958 1 97.69 107 ALA A O 1
ATOM 765 N N . ARG A 1 108 ? 6.145 -30.203 1.235 1 97.69 108 ARG A N 1
ATOM 766 C CA . ARG A 1 108 ? 7.555 -30.562 1.325 1 97.69 108 ARG A CA 1
ATOM 767 C C . ARG A 1 108 ? 7.777 -32 0.886 1 97.69 108 ARG A C 1
ATOM 769 O O . ARG A 1 108 ? 8.805 -32.344 0.281 1 97.69 108 ARG A O 1
ATOM 776 N N . ALA A 1 109 ? 6.852 -32.812 1.213 1 97 109 ALA A N 1
ATOM 777 C CA . ALA A 1 109 ? 6.918 -34.219 0.744 1 97 109 ALA A CA 1
ATOM 778 C C . ALA A 1 109 ? 6.887 -34.281 -0.78 1 97 109 ALA A C 1
ATOM 780 O O . ALA A 1 109 ? 7.586 -35.094 -1.39 1 97 109 ALA A O 1
ATOM 781 N N . CYS A 1 110 ? 6.066 -33.438 -1.389 1 97.75 110 CYS A N 1
ATOM 782 C CA . CYS A 1 110 ? 6.016 -33.375 -2.844 1 97.75 110 CYS A CA 1
ATOM 783 C C . CYS A 1 110 ? 7.363 -32.906 -3.408 1 97.75 110 CYS A C 1
ATOM 785 O O . CYS A 1 110 ? 7.844 -33.469 -4.395 1 97.75 110 CYS A O 1
ATOM 787 N N . GLU A 1 111 ? 7.883 -31.891 -2.789 1 97.94 111 GLU A N 1
ATOM 788 C CA . GLU A 1 111 ? 9.188 -31.391 -3.217 1 97.94 111 GLU A CA 1
ATOM 789 C C . GLU A 1 111 ? 10.234 -32.5 -3.213 1 97.94 111 GLU A C 1
ATOM 791 O O . GLU A 1 111 ? 10.969 -32.688 -4.188 1 97.94 111 GLU A O 1
ATOM 796 N N . ALA A 1 112 ? 10.281 -33.281 -2.174 1 97.94 112 ALA A N 1
ATOM 797 C CA . ALA A 1 112 ? 11.227 -34.375 -2.039 1 97.94 112 ALA A CA 1
ATOM 798 C C . ALA A 1 112 ? 10.969 -35.469 -3.084 1 97.94 112 ALA A C 1
ATOM 800 O O . ALA A 1 112 ? 11.906 -36.031 -3.668 1 97.94 112 ALA A O 1
ATOM 801 N N . ALA A 1 113 ? 9.742 -35.812 -3.314 1 97.88 113 ALA A N 1
ATOM 802 C CA . ALA A 1 113 ? 9.367 -36.844 -4.27 1 97.88 113 ALA A CA 1
ATOM 803 C C . ALA A 1 113 ? 9.781 -36.469 -5.688 1 97.88 113 ALA A C 1
ATOM 805 O O . ALA A 1 113 ? 10.297 -37.281 -6.438 1 97.88 113 ALA A O 1
ATOM 806 N N . VAL A 1 114 ? 9.539 -35.219 -6.039 1 98.06 114 VAL A N 1
ATOM 807 C CA . VAL A 1 114 ? 9.891 -34.719 -7.359 1 98.06 114 VAL A CA 1
ATOM 808 C C . VAL A 1 114 ? 11.406 -34.781 -7.543 1 98.06 114 VAL A C 1
ATOM 810 O O . VAL A 1 114 ? 11.898 -35.219 -8.586 1 98.06 114 VAL A O 1
ATOM 813 N N . ALA A 1 115 ? 12.109 -34.344 -6.531 1 97.5 115 ALA A N 1
ATOM 814 C CA . ALA A 1 115 ? 13.562 -34.375 -6.574 1 97.5 115 ALA A CA 1
ATOM 815 C C . ALA A 1 115 ? 14.086 -35.781 -6.75 1 97.5 115 ALA A C 1
ATOM 817 O O . ALA A 1 115 ? 14.992 -36.031 -7.543 1 97.5 115 ALA A O 1
ATOM 818 N N . ARG A 1 116 ? 13.539 -36.75 -6.09 1 97.5 116 ARG A N 1
ATOM 819 C CA . ARG A 1 116 ? 13.953 -38.156 -6.148 1 97.5 116 ARG A CA 1
ATOM 820 C C . ARG A 1 116 ? 13.688 -38.75 -7.527 1 97.5 116 ARG A C 1
ATOM 822 O O . ARG A 1 116 ? 14.5 -39.5 -8.047 1 97.5 116 ARG A O 1
ATOM 829 N N . ALA A 1 117 ? 12.578 -38.438 -8.109 1 97.75 117 ALA A N 1
ATOM 830 C CA . ALA A 1 117 ? 12.172 -39 -9.391 1 97.75 117 ALA A CA 1
ATOM 831 C C . ALA A 1 117 ? 12.961 -38.375 -10.539 1 97.75 117 ALA A C 1
ATOM 833 O O . ALA A 1 117 ? 13.062 -38.969 -11.617 1 97.75 117 ALA A O 1
ATOM 834 N N . GLY A 1 118 ? 13.484 -37.125 -10.312 1 97.06 118 GLY A N 1
ATOM 835 C CA . GLY A 1 118 ? 14.258 -36.438 -11.336 1 97.06 118 GLY A CA 1
ATOM 836 C C . GLY A 1 118 ? 13.422 -35.938 -12.492 1 97.06 118 GLY A C 1
ATOM 837 O O . GLY A 1 118 ? 13.891 -35.875 -13.633 1 97.06 118 GLY A O 1
ATOM 838 N N . VAL A 1 119 ? 12.18 -35.719 -12.297 1 97.81 119 VAL A N 1
ATOM 839 C CA . VAL A 1 119 ? 11.289 -35.25 -13.336 1 97.81 119 VAL A CA 1
ATOM 840 C C . VAL A 1 119 ? 11.172 -33.719 -13.242 1 97.81 119 VAL A C 1
ATOM 842 O O . VAL A 1 119 ? 11.43 -33.125 -12.188 1 97.81 119 VAL A O 1
ATOM 845 N N . VAL A 1 120 ? 10.781 -33.031 -14.344 1 98.25 120 VAL A N 1
ATOM 846 C CA . VAL A 1 120 ? 10.469 -31.594 -14.344 1 98.25 120 VAL A CA 1
ATOM 847 C C . VAL A 1 120 ? 9.125 -31.359 -13.656 1 98.25 120 VAL A C 1
ATOM 849 O O . VAL A 1 120 ? 8.141 -32.062 -13.945 1 98.25 120 VAL A O 1
ATOM 852 N N . CYS A 1 121 ? 9.07 -30.516 -12.672 1 98.62 121 CYS A N 1
ATOM 853 C CA . CYS A 1 121 ? 7.836 -30.109 -12.008 1 98.62 121 CYS A CA 1
ATOM 854 C C . CYS A 1 121 ? 7.746 -28.594 -11.906 1 98.62 121 CYS A C 1
ATOM 856 O O . CYS A 1 121 ? 8.641 -27.953 -11.359 1 98.62 121 CYS A O 1
ATOM 858 N N . MET A 1 122 ? 6.695 -28.047 -12.438 1 98.75 122 MET A N 1
ATOM 859 C CA . MET A 1 122 ? 6.465 -26.594 -12.43 1 98.75 122 MET A CA 1
ATOM 860 C C . MET A 1 122 ? 5.148 -26.266 -11.727 1 98.75 122 MET A C 1
ATOM 862 O O . MET A 1 122 ? 4.145 -26.953 -11.93 1 98.75 122 MET A O 1
ATOM 866 N N . ILE A 1 123 ? 5.176 -25.266 -10.891 1 98.69 123 ILE A N 1
ATOM 867 C CA . ILE A 1 123 ? 3.98 -24.797 -10.188 1 98.69 123 ILE A CA 1
ATOM 868 C C . ILE A 1 123 ? 3.375 -23.609 -10.922 1 98.69 123 ILE A C 1
ATOM 870 O O . ILE A 1 123 ? 4.102 -22.719 -11.383 1 98.69 123 ILE A O 1
ATOM 874 N N . GLY A 1 124 ? 2.061 -23.594 -10.969 1 98.12 124 GLY A N 1
ATOM 875 C CA . GLY A 1 124 ? 1.314 -22.656 -11.781 1 98.12 124 GLY A CA 1
ATOM 876 C C . GLY A 1 124 ? 1.215 -21.281 -11.156 1 98.12 124 GLY A C 1
ATOM 877 O O . GLY A 1 124 ? 0.117 -20.812 -10.844 1 98.12 124 GLY A O 1
ATOM 878 N N . PHE A 1 125 ? 2.316 -20.531 -11.023 1 98.19 125 PHE A N 1
ATOM 879 C CA . PHE A 1 125 ? 2.346 -19.125 -10.688 1 98.19 125 PHE A CA 1
ATOM 880 C C . PHE A 1 125 ? 2.352 -18.266 -11.953 1 98.19 125 PHE A C 1
ATOM 882 O O . PHE A 1 125 ? 3.359 -17.625 -12.273 1 98.19 125 PHE A O 1
ATOM 889 N N . GLN A 1 126 ? 1.194 -18.125 -12.547 1 97.56 126 GLN A N 1
ATOM 890 C CA . GLN A 1 126 ? 1.048 -17.562 -13.883 1 97.56 126 GLN A CA 1
ATOM 891 C C . GLN A 1 126 ? 1.449 -16.078 -13.898 1 97.56 126 GLN A C 1
ATOM 893 O O . GLN A 1 126 ? 1.841 -15.555 -14.938 1 97.56 126 GLN A O 1
ATOM 898 N N . ARG A 1 127 ? 1.449 -15.406 -12.727 1 97.94 127 ARG A N 1
ATOM 899 C CA . ARG A 1 127 ? 1.746 -13.977 -12.688 1 97.94 127 ARG A CA 1
ATOM 900 C C . ARG A 1 127 ? 3.193 -13.703 -13.078 1 97.94 127 ARG A C 1
ATOM 902 O O . ARG A 1 127 ? 3.51 -12.641 -13.609 1 97.94 127 ARG A O 1
ATOM 909 N N . ARG A 1 128 ? 4.086 -14.672 -12.867 1 98.31 128 ARG A N 1
ATOM 910 C CA . ARG A 1 128 ? 5.48 -14.5 -13.266 1 98.31 128 ARG A CA 1
ATOM 911 C C . ARG A 1 128 ? 5.613 -14.508 -14.789 1 98.31 128 ARG A C 1
ATOM 913 O O . ARG A 1 128 ? 6.668 -14.156 -15.328 1 98.31 128 ARG A O 1
ATOM 920 N N . PHE A 1 129 ? 4.555 -14.867 -15.469 1 98.12 129 PHE A N 1
ATOM 921 C CA . PHE A 1 129 ? 4.574 -14.961 -16.922 1 98.12 129 PHE A CA 1
ATOM 922 C C . PHE A 1 129 ? 3.699 -13.883 -17.547 1 98.12 129 PHE A C 1
ATOM 924 O O . PHE A 1 129 ? 3.518 -13.852 -18.766 1 98.12 129 PHE A O 1
ATOM 931 N N . ASP A 1 130 ? 3.072 -13.047 -16.719 1 97.81 130 ASP A N 1
ATOM 932 C CA . ASP A 1 130 ? 2.322 -11.898 -17.219 1 97.81 130 ASP A CA 1
ATOM 933 C C . ASP A 1 130 ? 3.246 -10.906 -17.922 1 97.81 130 ASP A C 1
ATOM 935 O O . ASP A 1 130 ? 4.273 -10.508 -17.359 1 97.81 130 ASP A O 1
ATOM 939 N N . PRO A 1 131 ? 2.883 -10.484 -19.156 1 97.38 131 PRO A N 1
ATOM 940 C CA . PRO A 1 131 ? 3.787 -9.609 -19.906 1 97.38 131 PRO A CA 1
ATOM 941 C C . PRO A 1 131 ? 4.137 -8.336 -19.141 1 97.38 131 PRO A C 1
ATOM 943 O O . PRO A 1 131 ? 5.285 -7.883 -19.172 1 97.38 131 PRO A O 1
ATOM 946 N N . THR A 1 132 ? 3.209 -7.707 -18.484 1 97.31 132 THR A N 1
ATOM 947 C CA . THR A 1 132 ? 3.441 -6.484 -17.734 1 97.31 132 THR A CA 1
ATOM 948 C C . THR A 1 132 ? 4.395 -6.738 -16.562 1 97.31 132 THR A C 1
ATOM 950 O O . THR A 1 132 ? 5.367 -6 -16.375 1 97.31 132 THR A O 1
ATOM 953 N N . PHE A 1 133 ? 4.152 -7.809 -15.789 1 97.88 133 PHE A N 1
ATOM 954 C CA . PHE A 1 133 ? 4.973 -8.117 -14.617 1 97.88 133 PHE A CA 1
ATOM 955 C C . PHE A 1 133 ? 6.371 -8.547 -15.039 1 97.88 133 PHE A C 1
ATOM 957 O O . PHE A 1 133 ? 7.359 -8.156 -14.414 1 97.88 133 PHE A O 1
ATOM 964 N N . GLU A 1 134 ? 6.422 -9.305 -16.109 1 97.69 134 GLU A N 1
ATOM 965 C CA . GLU A 1 134 ? 7.719 -9.727 -16.625 1 97.69 134 GLU A CA 1
ATOM 966 C C . GLU A 1 134 ? 8.547 -8.531 -17.094 1 97.69 134 GLU A C 1
ATOM 968 O O . GLU A 1 134 ? 9.758 -8.484 -16.875 1 97.69 134 GLU A O 1
ATOM 973 N N . ALA A 1 135 ? 7.879 -7.637 -17.828 1 97.88 135 ALA A N 1
ATOM 974 C CA . ALA A 1 135 ? 8.578 -6.441 -18.281 1 97.88 135 ALA A CA 1
ATOM 975 C C . ALA A 1 135 ? 9.148 -5.652 -17.109 1 97.88 135 ALA A C 1
ATOM 977 O O . ALA A 1 135 ? 10.289 -5.195 -17.156 1 97.88 135 ALA A O 1
ATOM 978 N N . LEU A 1 136 ? 8.367 -5.516 -16.125 1 98.38 136 LEU A N 1
ATOM 979 C CA . LEU A 1 136 ? 8.82 -4.812 -14.93 1 98.38 136 LEU A CA 1
ATOM 980 C C . LEU A 1 136 ? 10.008 -5.527 -14.297 1 98.38 136 LEU A C 1
ATOM 982 O O . LEU A 1 136 ? 11.008 -4.895 -13.945 1 98.38 136 LEU A O 1
ATOM 986 N N . LYS A 1 137 ? 9.922 -6.824 -14.094 1 98.5 137 LYS A N 1
ATOM 987 C CA . LYS A 1 137 ? 11 -7.59 -13.477 1 98.5 137 LYS A CA 1
ATOM 988 C C . LYS A 1 137 ? 12.289 -7.469 -14.281 1 98.5 137 LYS A C 1
ATOM 990 O O . LYS A 1 137 ? 13.375 -7.344 -13.711 1 98.5 137 LYS A O 1
ATOM 995 N N . ARG A 1 138 ? 12.164 -7.535 -15.609 1 98.25 138 ARG A N 1
ATOM 996 C CA . ARG A 1 138 ? 13.328 -7.379 -16.484 1 98.25 138 ARG A CA 1
ATOM 997 C C . ARG A 1 138 ? 14.008 -6.035 -16.234 1 98.25 138 ARG A C 1
ATOM 999 O O . ARG A 1 138 ? 15.242 -5.949 -16.219 1 98.25 138 ARG A O 1
ATOM 1006 N N . ARG A 1 139 ? 13.25 -5.008 -16.125 1 98.38 139 ARG A N 1
ATOM 1007 C CA . ARG A 1 139 ? 13.773 -3.662 -15.906 1 98.38 139 ARG A CA 1
ATOM 1008 C C . ARG A 1 139 ? 14.43 -3.541 -14.539 1 98.38 139 ARG A C 1
ATOM 1010 O O . ARG A 1 139 ? 15.453 -2.861 -14.391 1 98.38 139 ARG A O 1
ATOM 1017 N N . ILE A 1 140 ? 13.867 -4.16 -13.469 1 98.44 140 ILE A N 1
ATOM 1018 C CA . ILE A 1 140 ? 14.5 -4.223 -12.156 1 98.44 140 ILE A CA 1
ATOM 1019 C C . ILE A 1 140 ? 15.852 -4.918 -12.266 1 98.44 140 ILE A C 1
ATOM 1021 O O . ILE A 1 140 ? 16.859 -4.402 -11.773 1 98.44 140 ILE A O 1
ATOM 1025 N N . ASP A 1 141 ? 15.906 -6.039 -12.953 1 98.12 141 ASP A N 1
ATOM 1026 C CA . ASP A 1 141 ? 17.125 -6.836 -13.086 1 98.12 141 ASP A CA 1
ATOM 1027 C C . ASP A 1 141 ? 18.188 -6.082 -13.867 1 98.12 141 ASP A C 1
ATOM 1029 O O . ASP A 1 141 ? 19.391 -6.281 -13.648 1 98.12 141 ASP A O 1
ATOM 1033 N N . ALA A 1 142 ? 17.703 -5.254 -14.742 1 98.25 142 ALA A N 1
ATOM 1034 C CA . ALA A 1 142 ? 18.625 -4.449 -15.547 1 98.25 142 ALA A CA 1
ATOM 1035 C C . ALA A 1 142 ? 19.172 -3.27 -14.742 1 98.25 142 ALA A C 1
ATOM 1037 O O . ALA A 1 142 ? 20.016 -2.521 -15.227 1 98.25 142 ALA A O 1
ATOM 1038 N N . GLY A 1 143 ? 18.672 -3.037 -13.555 1 98.19 143 GLY A N 1
ATOM 1039 C CA . GLY A 1 143 ? 19.188 -2.004 -12.672 1 98.19 143 GLY A CA 1
ATOM 1040 C C . GLY A 1 143 ? 18.531 -0.653 -12.891 1 98.19 143 GLY A C 1
ATOM 1041 O O . GLY A 1 143 ? 19.062 0.375 -12.461 1 98.19 143 GLY A O 1
ATOM 1042 N N . GLU A 1 144 ? 17.391 -0.589 -13.578 1 97.69 144 GLU A N 1
ATOM 1043 C CA . GLU A 1 144 ? 16.766 0.669 -13.969 1 97.69 144 GLU A CA 1
ATOM 1044 C C . GLU A 1 144 ? 16.438 1.52 -12.742 1 97.69 144 GLU A C 1
ATOM 1046 O O . GLU A 1 144 ? 16.484 2.75 -12.805 1 97.69 144 GLU A O 1
ATOM 1051 N N . ILE A 1 145 ? 16.125 0.903 -11.617 1 98.38 145 ILE A N 1
ATOM 1052 C CA . ILE A 1 145 ? 15.727 1.69 -10.461 1 98.38 145 ILE A CA 1
ATOM 1053 C C . ILE A 1 145 ? 16.719 1.486 -9.32 1 98.38 145 ILE A C 1
ATOM 1055 O O . ILE A 1 145 ? 16.391 1.708 -8.156 1 98.38 145 ILE A O 1
ATOM 1059 N N . GLY A 1 146 ? 17.844 1.039 -9.57 1 98.19 146 GLY A N 1
ATOM 1060 C CA . GLY A 1 146 ? 18.828 0.762 -8.531 1 98.19 146 GLY A CA 1
ATOM 1061 C C . GLY A 1 146 ? 18.469 -0.436 -7.672 1 98.19 146 GLY A C 1
ATOM 1062 O O . GLY A 1 146 ? 18 -1.456 -8.18 1 98.19 146 GLY A O 1
ATOM 1063 N N . THR A 1 147 ? 18.719 -0.336 -6.371 1 97.62 147 THR A N 1
ATOM 1064 C CA . THR A 1 147 ? 18.422 -1.414 -5.434 1 97.62 147 THR A CA 1
ATOM 1065 C C . THR A 1 147 ? 16.953 -1.38 -5.02 1 97.62 147 THR A C 1
ATOM 1067 O O . THR A 1 147 ? 16.484 -0.389 -4.453 1 97.62 147 THR A O 1
ATOM 1070 N N . PRO A 1 148 ? 16.188 -2.457 -5.27 1 98.25 148 PRO A N 1
ATOM 1071 C CA . PRO A 1 148 ? 14.812 -2.486 -4.766 1 98.25 148 PRO A CA 1
ATOM 1072 C C . PRO A 1 148 ? 14.734 -2.381 -3.246 1 98.25 148 PRO A C 1
ATOM 1074 O O . PRO A 1 148 ? 15.5 -3.035 -2.537 1 98.25 148 PRO A O 1
ATOM 1077 N N . GLU A 1 149 ? 13.758 -1.525 -2.736 1 98.56 149 GLU A N 1
ATOM 1078 C CA . GLU A 1 149 ? 13.711 -1.249 -1.303 1 98.56 149 GLU A CA 1
ATOM 1079 C C . GLU A 1 149 ? 12.32 -1.531 -0.736 1 98.56 149 GLU A C 1
ATOM 1081 O O . GLU A 1 149 ? 12.195 -2.008 0.394 1 98.56 149 GLU A O 1
ATOM 1086 N N . MET A 1 150 ? 11.305 -1.211 -1.475 1 98.75 150 MET A N 1
ATOM 1087 C CA . MET A 1 150 ? 9.938 -1.344 -0.975 1 98.75 150 MET A CA 1
ATOM 1088 C C . MET A 1 150 ? 8.992 -1.805 -2.082 1 98.75 150 MET A C 1
ATOM 1090 O O . MET A 1 150 ? 9.086 -1.337 -3.217 1 98.75 150 MET A O 1
ATOM 1094 N N . LEU A 1 151 ? 8.203 -2.775 -1.779 1 98.88 151 LEU A N 1
ATOM 1095 C CA . LEU A 1 151 ? 7.188 -3.305 -2.688 1 98.88 151 LEU A CA 1
ATOM 1096 C C . LEU A 1 151 ? 5.789 -3.121 -2.109 1 98.88 151 LEU A C 1
ATOM 1098 O O . LEU A 1 151 ? 5.531 -3.506 -0.966 1 98.88 151 LEU A O 1
ATOM 1102 N N . VAL A 1 152 ? 4.879 -2.443 -2.83 1 98.81 152 VAL A N 1
ATOM 1103 C CA . VAL A 1 152 ? 3.467 -2.334 -2.473 1 98.81 152 VAL A CA 1
ATOM 1104 C C . VAL A 1 152 ? 2.619 -3.104 -3.48 1 98.81 152 VAL A C 1
ATOM 1106 O O . VAL A 1 152 ? 2.662 -2.824 -4.68 1 98.81 152 VAL A O 1
ATOM 1109 N N . VAL A 1 153 ? 1.894 -4.062 -2.959 1 98.81 153 VAL A N 1
ATOM 1110 C CA . VAL A 1 153 ? 1.072 -4.914 -3.814 1 98.81 153 VAL A CA 1
ATOM 1111 C C . VAL A 1 153 ? -0.406 -4.672 -3.514 1 98.81 153 VAL A C 1
ATOM 1113 O O . VAL A 1 153 ? -0.813 -4.641 -2.352 1 98.81 153 VAL A O 1
ATOM 1116 N N . THR A 1 154 ? -1.218 -4.395 -4.5 1 98.69 154 THR A N 1
ATOM 1117 C CA . THR A 1 154 ? -2.672 -4.312 -4.418 1 98.69 154 THR A CA 1
ATOM 1118 C C . THR A 1 154 ? -3.32 -5.508 -5.113 1 98.69 154 THR A C 1
ATOM 1120 O O . THR A 1 154 ? -3.084 -5.746 -6.297 1 98.69 154 THR A O 1
ATOM 1123 N N . SER A 1 155 ? -4.031 -6.246 -4.383 1 98.06 155 SER A N 1
ATOM 1124 C CA . SER A 1 155 ? -4.699 -7.449 -4.871 1 98.06 155 SER A CA 1
ATOM 1125 C C . SER A 1 155 ? -6.18 -7.445 -4.512 1 98.06 155 SER A C 1
ATOM 1127 O O . SER A 1 155 ? -6.562 -7.875 -3.422 1 98.06 155 SER A O 1
ATOM 1129 N N . ARG A 1 156 ? -7.055 -7.059 -5.469 1 98.19 156 ARG A N 1
ATOM 1130 C CA . ARG A 1 156 ? -8.484 -6.953 -5.188 1 98.19 156 ARG A CA 1
ATOM 1131 C C . ARG A 1 156 ? -9.305 -7.684 -6.246 1 98.19 156 ARG A C 1
ATOM 1133 O O . ARG A 1 156 ? -9.164 -7.414 -7.441 1 98.19 156 ARG A O 1
ATOM 1140 N N . ASP A 1 157 ? -10.109 -8.609 -5.844 1 97.06 157 ASP A N 1
ATOM 1141 C CA . ASP A 1 157 ? -11 -9.359 -6.723 1 97.06 157 ASP A CA 1
ATOM 1142 C C . ASP A 1 157 ? -12.32 -8.617 -6.93 1 97.06 157 ASP A C 1
ATOM 1144 O O . ASP A 1 157 ? -12.75 -7.852 -6.066 1 97.06 157 ASP A O 1
ATOM 1148 N N . PRO A 1 158 ? -12.984 -8.867 -8.062 1 96 158 PRO A N 1
ATOM 1149 C CA . PRO A 1 158 ? -14.297 -8.25 -8.258 1 96 158 PRO A CA 1
ATOM 1150 C C . PRO A 1 158 ? -15.359 -8.789 -7.309 1 96 158 PRO A C 1
ATOM 1152 O O . PRO A 1 158 ? -16.328 -8.094 -7.004 1 96 158 PRO A O 1
ATOM 1155 N N . GLY A 1 159 ? -15.211 -9.984 -6.891 1 95.31 159 GLY A N 1
ATOM 1156 C CA . GLY A 1 159 ? -16.125 -10.656 -5.992 1 95.31 159 GLY A CA 1
ATOM 1157 C C . GLY A 1 159 ? -15.531 -11.891 -5.332 1 95.31 159 GLY A C 1
ATOM 1158 O O . GLY A 1 159 ? -14.57 -12.461 -5.84 1 95.31 159 GLY A O 1
ATOM 1159 N N . ALA A 1 160 ? -16.172 -12.258 -4.211 1 95.31 160 ALA A N 1
ATOM 1160 C CA . ALA A 1 160 ? -15.695 -13.43 -3.477 1 95.31 160 ALA A CA 1
ATOM 1161 C C . ALA A 1 160 ? -16.188 -14.719 -4.133 1 95.31 160 ALA A C 1
ATOM 1163 O O . ALA A 1 160 ? -17.234 -14.734 -4.773 1 95.31 160 ALA A O 1
ATOM 1164 N N . PRO A 1 161 ? -15.344 -15.805 -4.004 1 93.56 161 PRO A N 1
ATOM 1165 C CA . PRO A 1 161 ? -15.906 -17.109 -4.371 1 93.56 161 PRO A CA 1
ATOM 1166 C C . PRO A 1 161 ? -17.047 -17.531 -3.453 1 93.56 161 PRO A C 1
ATOM 1168 O O . PRO A 1 161 ? -17.266 -16.922 -2.406 1 93.56 161 PRO A O 1
ATOM 1171 N N . PRO A 1 162 ? -17.797 -18.594 -3.898 1 94.06 162 PRO A N 1
ATOM 1172 C CA . PRO A 1 162 ? -18.859 -19.078 -3.025 1 94.06 162 PRO A CA 1
ATOM 1173 C C . PRO A 1 162 ? -18.344 -19.531 -1.659 1 94.06 162 PRO A C 1
ATOM 1175 O O . PRO A 1 162 ? -17.25 -20.062 -1.558 1 94.06 162 PRO A O 1
ATOM 1178 N N . VAL A 1 163 ? -19.172 -19.359 -0.618 1 95.44 163 VAL A N 1
ATOM 1179 C CA . VAL A 1 163 ? -18.797 -19.641 0.763 1 95.44 163 VAL A CA 1
ATOM 1180 C C . VAL A 1 163 ? -18.406 -21.109 0.898 1 95.44 163 VAL A C 1
ATOM 1182 O O . VAL A 1 163 ? -17.5 -21.453 1.663 1 95.44 163 VAL A O 1
ATOM 1185 N N . ASP A 1 164 ? -19.109 -22 0.173 1 93.38 164 ASP A N 1
ATOM 1186 C CA . ASP A 1 164 ? -18.797 -23.422 0.234 1 93.38 164 ASP A CA 1
ATOM 1187 C C . ASP A 1 164 ? -17.359 -23.688 -0.213 1 93.38 164 ASP A C 1
ATOM 1189 O O . ASP A 1 164 ? -16.703 -24.594 0.312 1 93.38 164 ASP A O 1
ATOM 1193 N N . TYR A 1 165 ? -16.906 -22.984 -1.155 1 92.12 165 TYR A N 1
ATOM 1194 C CA . TYR A 1 165 ? -15.523 -23.078 -1.59 1 92.12 165 TYR A CA 1
ATOM 1195 C C . TYR A 1 165 ? -14.578 -22.531 -0.525 1 92.12 165 TYR A C 1
ATOM 1197 O O . TYR A 1 165 ? -13.547 -23.141 -0.236 1 92.12 165 TYR A O 1
ATOM 1205 N N . ILE A 1 166 ? -14.922 -21.406 0.086 1 94.25 166 ILE A N 1
ATOM 1206 C CA . ILE A 1 166 ? -14.094 -20.734 1.081 1 94.25 166 ILE A CA 1
ATOM 1207 C C . ILE A 1 166 ? -13.836 -21.672 2.256 1 94.25 166 ILE A C 1
ATOM 1209 O O . ILE A 1 166 ? -12.727 -21.719 2.791 1 94.25 166 ILE A O 1
ATOM 1213 N N . LYS A 1 167 ? -14.766 -22.484 2.594 1 93.31 167 LYS A N 1
ATOM 1214 C CA . LYS A 1 167 ? -14.68 -23.375 3.744 1 93.31 167 LYS A CA 1
ATOM 1215 C C . LYS A 1 167 ? -13.547 -24.375 3.572 1 93.31 167 LYS A C 1
ATOM 1217 O O . LYS A 1 167 ? -13.016 -24.906 4.555 1 93.31 167 LYS A O 1
ATOM 1222 N N . HIS A 1 168 ? -13.133 -24.641 2.328 1 90.44 168 HIS A N 1
ATOM 1223 C CA . HIS A 1 168 ? -12.109 -25.641 2.125 1 90.44 168 HIS A CA 1
ATOM 1224 C C . HIS A 1 168 ? -10.93 -25.078 1.341 1 90.44 168 HIS A C 1
ATOM 1226 O O . HIS A 1 168 ? -10.086 -25.844 0.854 1 90.44 168 HIS A O 1
ATOM 1232 N N . SER A 1 169 ? -10.828 -23.797 1.17 1 91.69 169 SER A N 1
ATOM 1233 C CA . SER A 1 169 ? -9.828 -23.156 0.326 1 91.69 169 SER A CA 1
ATOM 1234 C C . SER A 1 169 ? -8.523 -22.938 1.085 1 91.69 169 SER A C 1
ATOM 1236 O O . SER A 1 169 ? -7.488 -22.641 0.483 1 91.69 169 SER A O 1
ATOM 1238 N N . GLY A 1 170 ? -8.531 -23.109 2.406 1 93.75 170 GLY A N 1
ATOM 1239 C CA . GLY A 1 170 ? -7.379 -22.812 3.236 1 93.75 170 GLY A CA 1
ATOM 1240 C C . GLY A 1 170 ? -7.336 -21.375 3.699 1 93.75 170 GLY A C 1
ATOM 1241 O O . GLY A 1 170 ? -6.438 -20.984 4.449 1 93.75 170 GLY A O 1
ATOM 1242 N N . GLY A 1 171 ? -8.422 -20.562 3.244 1 96 171 GLY A N 1
ATOM 1243 C CA . GLY A 1 171 ? -8.508 -19.172 3.688 1 96 171 GLY A CA 1
ATOM 1244 C C . GLY A 1 171 ? -7.887 -18.203 2.713 1 96 171 GLY A C 1
ATOM 1245 O O . GLY A 1 171 ? -7.176 -18.594 1.79 1 96 171 GLY A O 1
ATOM 1246 N N . ILE A 1 172 ? -8.109 -16.922 2.996 1 98 172 ILE A N 1
ATOM 1247 C CA . ILE A 1 172 ? -7.777 -15.859 2.061 1 98 172 ILE A CA 1
ATOM 1248 C C . ILE A 1 172 ? -6.277 -15.859 1.78 1 98 172 ILE A C 1
ATOM 1250 O O . ILE A 1 172 ? -5.848 -15.594 0.655 1 98 172 ILE A O 1
ATOM 1254 N N . PHE A 1 173 ? -5.422 -16.219 2.738 1 98.44 173 PHE A N 1
ATOM 1255 C CA . PHE A 1 173 ? -3.971 -16.125 2.6 1 98.44 173 PHE A CA 1
ATOM 1256 C C . PHE A 1 173 ? -3.441 -17.25 1.719 1 98.44 173 PHE A C 1
ATOM 1258 O O . PHE A 1 173 ? -2.488 -17.047 0.961 1 98.44 173 PHE A O 1
ATOM 1265 N N . LYS A 1 174 ? -4.023 -18.438 1.717 1 97 174 LYS A N 1
ATOM 1266 C CA . LYS A 1 174 ? -3.6 -19.562 0.887 1 97 174 LYS A CA 1
ATOM 1267 C C . LYS A 1 174 ? -4.289 -19.531 -0.473 1 97 174 LYS A C 1
ATOM 1269 O O . LYS A 1 174 ? -3.691 -19.891 -1.488 1 97 174 LYS A O 1
ATOM 1274 N N . ASP A 1 175 ? -5.473 -19.109 -0.437 1 95.25 175 ASP A N 1
ATOM 1275 C CA . ASP A 1 175 ? -6.293 -19.141 -1.645 1 95.25 175 ASP A CA 1
ATOM 1276 C C . ASP A 1 175 ? -5.961 -17.953 -2.559 1 95.25 175 ASP A C 1
ATOM 1278 O O . ASP A 1 175 ? -5.684 -18.141 -3.746 1 95.25 175 ASP A O 1
ATOM 1282 N N . MET A 1 176 ? -5.965 -16.781 -2.016 1 96.25 176 MET A N 1
ATOM 1283 C CA . MET A 1 176 ? -5.871 -15.57 -2.824 1 96.25 176 MET A CA 1
ATOM 1284 C C . MET A 1 176 ? -4.473 -14.969 -2.734 1 96.25 176 MET A C 1
ATOM 1286 O O . MET A 1 176 ? -3.807 -14.781 -3.754 1 96.25 176 MET A O 1
ATOM 1290 N N . LEU A 1 177 ? -3.879 -14.82 -1.589 1 98.19 177 LEU A N 1
ATOM 1291 C CA . LEU A 1 177 ? -2.654 -14.039 -1.423 1 98.19 177 LEU A CA 1
ATOM 1292 C C . LEU A 1 177 ? -1.426 -14.883 -1.739 1 98.19 177 LEU A C 1
ATOM 1294 O O . LEU A 1 177 ? -0.309 -14.367 -1.802 1 98.19 177 LEU A O 1
ATOM 1298 N N . ILE A 1 178 ? -1.597 -16.141 -1.955 1 98 178 ILE A N 1
ATOM 1299 C CA . ILE A 1 178 ? -0.44 -16.984 -2.268 1 98 178 ILE A CA 1
ATOM 1300 C C . ILE A 1 178 ? 0.25 -16.453 -3.523 1 98 178 ILE A C 1
ATOM 1302 O O . ILE A 1 178 ? 1.475 -16.531 -3.646 1 98 178 ILE A O 1
ATOM 1306 N N . HIS A 1 179 ? -0.506 -15.93 -4.492 1 97.94 179 HIS A N 1
ATOM 1307 C CA . HIS A 1 179 ? 0.049 -15.281 -5.68 1 97.94 179 HIS A CA 1
ATOM 1308 C C . HIS A 1 179 ? 0.903 -14.078 -5.305 1 97.94 179 HIS A C 1
ATOM 1310 O O . HIS A 1 179 ? 1.97 -13.859 -5.883 1 97.94 179 HIS A O 1
ATOM 1316 N N . ASP A 1 180 ? 0.45 -13.328 -4.383 1 98.62 180 ASP A N 1
ATOM 1317 C CA . ASP A 1 180 ? 1.128 -12.109 -3.969 1 98.62 180 ASP A CA 1
ATOM 1318 C C . ASP A 1 180 ? 2.385 -12.422 -3.162 1 98.62 180 ASP A C 1
ATOM 1320 O O . ASP A 1 180 ? 3.377 -11.695 -3.24 1 98.62 180 ASP A O 1
ATOM 1324 N N . PHE A 1 181 ? 2.312 -13.484 -2.381 1 98.75 181 PHE A N 1
ATOM 1325 C CA . PHE A 1 181 ? 3.51 -13.938 -1.684 1 98.75 181 PHE A CA 1
ATOM 1326 C C . PHE A 1 181 ? 4.582 -14.375 -2.676 1 98.75 181 PHE A C 1
ATOM 1328 O O . PHE A 1 181 ? 5.766 -14.109 -2.473 1 98.75 181 PHE A O 1
ATOM 1335 N N . ASP A 1 182 ? 4.168 -15.047 -3.697 1 98.56 182 ASP A N 1
ATOM 1336 C CA . ASP A 1 182 ? 5.113 -15.422 -4.746 1 98.56 182 ASP A CA 1
ATOM 1337 C C . ASP A 1 182 ? 5.676 -14.18 -5.441 1 98.56 182 ASP A C 1
ATOM 1339 O O . ASP A 1 182 ? 6.871 -14.117 -5.734 1 98.56 182 ASP A O 1
ATOM 1343 N N . ILE A 1 183 ? 4.852 -13.203 -5.734 1 98.44 183 ILE A N 1
ATOM 1344 C CA . ILE A 1 183 ? 5.281 -11.953 -6.348 1 98.44 183 ILE A CA 1
ATOM 1345 C C . ILE A 1 183 ? 6.293 -11.25 -5.441 1 98.44 183 ILE A C 1
ATOM 1347 O O . ILE A 1 183 ? 7.324 -10.766 -5.91 1 98.44 183 ILE A O 1
ATOM 1351 N N . PHE A 1 184 ? 6 -11.234 -4.148 1 98.69 184 PHE A N 1
ATOM 1352 C CA . PHE A 1 184 ? 6.934 -10.664 -3.184 1 98.69 184 PHE A CA 1
ATOM 1353 C C . PHE A 1 184 ? 8.312 -11.305 -3.32 1 98.69 184 PHE A C 1
ATOM 1355 O O . PHE A 1 184 ? 9.312 -10.609 -3.5 1 98.69 184 PHE A O 1
ATOM 1362 N N . ARG A 1 185 ? 8.328 -12.562 -3.283 1 98.25 185 ARG A N 1
ATOM 1363 C CA . ARG A 1 185 ? 9.594 -13.289 -3.352 1 98.25 185 ARG A CA 1
ATOM 1364 C C . ARG A 1 185 ? 10.297 -13.023 -4.68 1 98.25 185 ARG A C 1
ATOM 1366 O O . ARG A 1 185 ? 11.508 -12.789 -4.707 1 98.25 185 ARG A O 1
ATOM 1373 N N . TRP A 1 186 ? 9.531 -13.094 -5.734 1 98.31 186 TRP A N 1
ATOM 1374 C CA . TRP A 1 186 ? 10.078 -12.969 -7.086 1 98.31 186 TRP A CA 1
ATOM 1375 C C . TRP A 1 186 ? 10.625 -11.562 -7.32 1 98.31 186 TRP A C 1
ATOM 1377 O O . TRP A 1 186 ? 11.734 -11.406 -7.84 1 98.31 186 TRP A O 1
ATOM 1387 N N . ILE A 1 187 ? 9.922 -10.547 -6.859 1 98.44 187 ILE A N 1
ATOM 1388 C CA . ILE A 1 187 ? 10.219 -9.164 -7.207 1 98.44 187 ILE A CA 1
ATOM 1389 C C . ILE A 1 187 ? 11.32 -8.625 -6.297 1 98.44 187 ILE A C 1
ATOM 1391 O O . ILE A 1 187 ? 12.281 -8.016 -6.77 1 98.44 187 ILE A O 1
ATOM 1395 N N . LEU A 1 188 ? 11.211 -8.828 -4.984 1 97.75 188 LEU A N 1
ATOM 1396 C CA . LEU A 1 188 ? 12.211 -8.273 -4.078 1 97.75 188 LEU A CA 1
ATOM 1397 C C . LEU A 1 188 ? 13.43 -9.188 -4 1 97.75 188 LEU A C 1
ATOM 1399 O O . LEU A 1 188 ? 14.508 -8.75 -3.578 1 97.75 188 LEU A O 1
ATOM 1403 N N . ASP A 1 189 ? 13.211 -10.477 -4.422 1 95.88 189 ASP A N 1
ATOM 1404 C CA . ASP A 1 189 ? 14.312 -11.438 -4.457 1 95.88 189 ASP A CA 1
ATOM 1405 C C . ASP A 1 189 ? 15.07 -11.453 -3.137 1 95.88 189 ASP A C 1
ATOM 1407 O O . ASP A 1 189 ? 16.297 -11.305 -3.119 1 95.88 189 ASP A O 1
ATOM 1411 N N . ASP A 1 190 ? 14.375 -11.453 -2.037 1 96.25 190 ASP A N 1
ATOM 1412 C CA . ASP A 1 190 ? 14.875 -11.523 -0.666 1 96.25 190 ASP A CA 1
ATOM 1413 C C . ASP A 1 190 ? 13.961 -12.383 0.208 1 96.25 190 ASP A C 1
ATOM 1415 O O . ASP A 1 190 ? 12.805 -12.625 -0.145 1 96.25 190 ASP A O 1
ATOM 1419 N N . ASP A 1 191 ? 14.516 -12.922 1.327 1 96.88 191 ASP A N 1
ATOM 1420 C CA . ASP A 1 191 ? 13.734 -13.773 2.215 1 96.88 191 ASP A CA 1
ATOM 1421 C C . ASP A 1 191 ? 13.031 -12.945 3.287 1 96.88 191 ASP A C 1
ATOM 1423 O O . ASP A 1 191 ? 13.602 -11.984 3.814 1 96.88 191 ASP A O 1
ATOM 1427 N N . ALA A 1 192 ? 11.844 -13.359 3.582 1 98.25 192 ALA A N 1
ATOM 1428 C CA . ALA A 1 192 ? 11.109 -12.711 4.672 1 98.25 192 ALA A CA 1
ATOM 1429 C C . ALA A 1 192 ? 11.781 -12.977 6.016 1 98.25 192 ALA A C 1
ATOM 1431 O O . ALA A 1 192 ? 12.266 -14.086 6.27 1 98.25 192 ALA A O 1
ATOM 1432 N N . ASP A 1 193 ? 11.867 -11.961 6.836 1 98.19 193 ASP A N 1
ATOM 1433 C CA . ASP A 1 193 ? 12.297 -12.094 8.219 1 98.19 193 ASP A CA 1
ATOM 1434 C C . ASP A 1 193 ? 11.109 -12.086 9.172 1 98.19 193 ASP A C 1
ATOM 1436 O O . ASP A 1 193 ? 10.891 -13.055 9.914 1 98.19 193 ASP A O 1
ATOM 1440 N N . THR A 1 194 ? 10.297 -11.055 9.117 1 98.44 194 THR A N 1
ATOM 1441 C CA . THR A 1 194 ? 9.086 -10.945 9.938 1 98.44 194 THR A CA 1
ATOM 1442 C C . THR A 1 194 ? 7.871 -10.664 9.062 1 98.44 194 THR A C 1
ATOM 1444 O O . THR A 1 194 ? 7.992 -10.078 7.984 1 98.44 194 THR A O 1
ATOM 1447 N N . LEU A 1 195 ? 6.707 -11.148 9.523 1 98.69 195 LEU A N 1
ATOM 1448 C CA . LEU A 1 195 ? 5.438 -10.961 8.828 1 98.69 195 LEU A CA 1
ATOM 1449 C C . LEU A 1 195 ? 4.324 -10.633 9.812 1 98.69 195 LEU A C 1
ATOM 1451 O O . LEU A 1 195 ? 4.195 -11.281 10.859 1 98.69 195 LEU A O 1
ATOM 1455 N N . HIS A 1 196 ? 3.625 -9.547 9.547 1 98.81 196 HIS A N 1
ATOM 1456 C CA . HIS A 1 196 ? 2.412 -9.203 10.281 1 98.81 196 HIS A CA 1
ATOM 1457 C C . HIS A 1 196 ? 1.201 -9.156 9.352 1 98.81 196 HIS A C 1
ATOM 1459 O O . HIS A 1 196 ? 1.256 -8.547 8.281 1 98.81 196 HIS A O 1
ATOM 1465 N N . ALA A 1 197 ? 0.182 -9.875 9.734 1 98.75 197 ALA A N 1
ATOM 1466 C CA . ALA A 1 197 ? -1.066 -9.883 8.977 1 98.75 197 ALA A CA 1
ATOM 1467 C C . ALA A 1 197 ? -2.256 -9.547 9.867 1 98.75 197 ALA A C 1
ATOM 1469 O O . ALA A 1 197 ? -2.318 -9.992 11.016 1 98.75 197 ALA A O 1
ATOM 1470 N N . THR A 1 198 ? -3.154 -8.719 9.359 1 98.62 198 THR A N 1
ATOM 1471 C CA . THR A 1 198 ? -4.445 -8.445 9.977 1 98.62 198 THR A CA 1
ATOM 1472 C C . THR A 1 198 ? -5.539 -8.344 8.922 1 98.62 198 THR A C 1
ATOM 1474 O O . THR A 1 198 ? -5.262 -8.43 7.723 1 98.62 198 THR A O 1
ATOM 1477 N N . GLY A 1 199 ? -6.781 -8.312 9.359 1 98.12 199 GLY A N 1
ATOM 1478 C CA . GLY A 1 199 ? -7.875 -8.219 8.406 1 98.12 199 GLY A CA 1
ATOM 1479 C C . GLY A 1 199 ? -9.242 -8.219 9.062 1 98.12 199 GLY A C 1
ATOM 1480 O O . GLY A 1 199 ? -9.344 -8.188 10.297 1 98.12 199 GLY A O 1
ATOM 1481 N N . SER A 1 200 ? -10.234 -8.07 8.195 1 97.94 200 SER A N 1
ATOM 1482 C CA . SER A 1 200 ? -11.633 -8.008 8.617 1 97.94 200 SER A CA 1
ATOM 1483 C C . SER A 1 200 ? -12.562 -8.539 7.535 1 97.94 200 SER A C 1
ATOM 1485 O O . SER A 1 200 ? -12.141 -8.766 6.398 1 97.94 200 SER A O 1
ATOM 1487 N N . CYS A 1 201 ? -13.773 -8.875 7.93 1 97.75 201 CYS A N 1
ATOM 1488 C CA . CYS A 1 201 ? -14.852 -9.102 6.977 1 97.75 201 CYS A CA 1
ATOM 1489 C C . CYS A 1 201 ? -15.633 -7.82 6.719 1 97.75 201 CYS A C 1
ATOM 1491 O O . CYS A 1 201 ? -16.422 -7.395 7.559 1 97.75 201 CYS A O 1
ATOM 1493 N N . LEU A 1 202 ? -15.414 -7.23 5.57 1 96.94 202 LEU A N 1
ATOM 1494 C CA . LEU A 1 202 ? -15.969 -5.91 5.285 1 96.94 202 LEU A CA 1
ATOM 1495 C C . LEU A 1 202 ? -16.953 -5.973 4.125 1 96.94 202 LEU A C 1
ATOM 1497 O O . LEU A 1 202 ? -17.719 -5.027 3.896 1 96.94 202 LEU A O 1
ATOM 1501 N N . THR A 1 203 ? -16.984 -7.07 3.426 1 94.94 203 THR A N 1
ATOM 1502 C CA . THR A 1 203 ? -17.75 -7.121 2.184 1 94.94 203 THR A CA 1
ATOM 1503 C C . THR A 1 203 ? -18.922 -8.094 2.305 1 94.94 203 THR A C 1
ATOM 1505 O O . THR A 1 203 ? -20.016 -7.816 1.824 1 94.94 203 THR A O 1
ATOM 1508 N N . ASP A 1 204 ? -18.672 -9.25 2.92 1 93.88 204 ASP A N 1
ATOM 1509 C CA . ASP A 1 204 ? -19.672 -10.305 3.008 1 93.88 204 ASP A CA 1
ATOM 1510 C C . ASP A 1 204 ? -19.625 -11 4.367 1 93.88 204 ASP A C 1
ATOM 1512 O O . ASP A 1 204 ? -18.734 -11.797 4.629 1 93.88 204 ASP A O 1
ATOM 1516 N N . PRO A 1 205 ? -20.609 -10.82 5.117 1 94.12 205 PRO A N 1
ATOM 1517 C CA . PRO A 1 205 ? -20.609 -11.398 6.461 1 94.12 205 PRO A CA 1
ATOM 1518 C C . PRO A 1 205 ? -20.578 -12.93 6.441 1 94.12 205 PRO A C 1
ATOM 1520 O O . PRO A 1 205 ? -20.156 -13.547 7.418 1 94.12 205 PRO A O 1
ATOM 1523 N N . ALA A 1 206 ? -21.047 -13.547 5.398 1 95.31 206 ALA A N 1
ATOM 1524 C CA . ALA A 1 206 ? -21.047 -15.008 5.301 1 95.31 206 ALA A CA 1
ATOM 1525 C C . ALA A 1 206 ? -19.641 -15.57 5.355 1 95.31 206 ALA A C 1
ATOM 1527 O O . ALA A 1 206 ? -19.422 -16.703 5.793 1 95.31 206 ALA A O 1
ATOM 1528 N N . ILE A 1 207 ? -18.734 -14.789 4.945 1 96.75 207 ILE A N 1
ATOM 1529 C CA . ILE A 1 207 ? -17.328 -15.227 4.953 1 96.75 207 ILE A CA 1
ATOM 1530 C C . ILE A 1 207 ? -16.828 -15.32 6.391 1 96.75 207 ILE A C 1
ATOM 1532 O O . ILE A 1 207 ? -16.078 -16.234 6.734 1 96.75 207 ILE A O 1
ATOM 1536 N N . ALA A 1 208 ? -17.297 -14.43 7.238 1 95.44 208 ALA A N 1
ATOM 1537 C CA . ALA A 1 208 ? -16.969 -14.508 8.664 1 95.44 208 ALA A CA 1
ATOM 1538 C C . ALA A 1 208 ? -17.5 -15.805 9.273 1 95.44 208 ALA A C 1
ATOM 1540 O O . ALA A 1 208 ? -16.828 -16.438 10.086 1 95.44 208 ALA A O 1
ATOM 1541 N N . GLY A 1 209 ? -18.656 -16.141 8.852 1 94.94 209 GLY A N 1
ATOM 1542 C CA . GLY A 1 209 ? -19.266 -17.375 9.32 1 94.94 209 GLY A CA 1
ATOM 1543 C C . GLY A 1 209 ? -18.469 -18.625 8.953 1 94.94 209 GLY A C 1
ATOM 1544 O O . GLY A 1 209 ? -18.531 -19.641 9.648 1 94.94 209 GLY A O 1
ATOM 1545 N N . ALA A 1 210 ? -17.734 -18.516 7.887 1 95.19 210 ALA A N 1
ATOM 1546 C CA . ALA A 1 210 ? -16.891 -19.625 7.434 1 95.19 210 ALA A CA 1
ATOM 1547 C C . ALA A 1 210 ? -15.523 -19.594 8.109 1 95.19 210 ALA A C 1
ATOM 1549 O O . ALA A 1 210 ? -14.641 -20.375 7.773 1 95.19 210 ALA A O 1
ATOM 1550 N N . GLY A 1 211 ? -15.32 -18.641 9.055 1 95.75 211 GLY A N 1
ATOM 1551 C CA . GLY A 1 211 ? -14.078 -18.562 9.812 1 95.75 211 GLY A CA 1
ATOM 1552 C C . GLY A 1 211 ? -12.953 -17.906 9.047 1 95.75 211 GLY A C 1
ATOM 1553 O O . GLY A 1 211 ? -11.773 -18.141 9.336 1 95.75 211 GLY A O 1
ATOM 1554 N N . ASP A 1 212 ? -13.297 -17.125 8.078 1 97.38 212 ASP A N 1
ATOM 1555 C CA . ASP A 1 212 ? -12.305 -16.453 7.242 1 97.38 212 ASP A CA 1
ATOM 1556 C C . ASP A 1 212 ? -12.555 -14.953 7.195 1 97.38 212 ASP A C 1
ATOM 1558 O O . ASP A 1 212 ? -13.445 -14.445 7.879 1 97.38 212 ASP A O 1
ATOM 1562 N N . ILE A 1 213 ? -11.711 -14.195 6.543 1 98.12 213 ILE A N 1
ATOM 1563 C CA . ILE A 1 213 ? -11.867 -12.766 6.305 1 98.12 213 ILE A CA 1
ATOM 1564 C C . ILE A 1 213 ? -11.859 -12.484 4.801 1 98.12 213 ILE A C 1
ATOM 1566 O O . ILE A 1 213 ? -11.5 -13.359 4.008 1 98.12 213 ILE A O 1
ATOM 1570 N N . ASP A 1 214 ? -12.336 -11.25 4.41 1 98.44 214 ASP A N 1
ATOM 1571 C CA . ASP A 1 214 ? -12.43 -10.953 2.984 1 98.44 214 ASP A CA 1
ATOM 1572 C C . ASP A 1 214 ? -11.578 -9.742 2.621 1 98.44 214 ASP A C 1
ATOM 1574 O O . ASP A 1 214 ? -11.477 -9.375 1.448 1 98.44 214 ASP A O 1
ATOM 1578 N N . SER A 1 215 ? -11.039 -9.039 3.619 1 98.62 215 SER A N 1
ATOM 1579 C CA . SER A 1 215 ? -10.094 -7.934 3.477 1 98.62 215 SER A CA 1
ATOM 1580 C C . SER A 1 215 ? -8.898 -8.102 4.41 1 98.62 215 SER A C 1
ATOM 1582 O O . SER A 1 215 ? -9.07 -8.344 5.605 1 98.62 215 SER A O 1
ATOM 1584 N N . ALA A 1 216 ? -7.715 -8.016 3.811 1 98.69 216 ALA A N 1
ATOM 1585 C CA . ALA A 1 216 ? -6.527 -8.258 4.621 1 98.69 216 ALA A CA 1
ATOM 1586 C C . ALA A 1 216 ? -5.418 -7.266 4.285 1 98.69 216 ALA A C 1
ATOM 1588 O O . ALA A 1 216 ? -5.395 -6.699 3.189 1 98.69 216 ALA A O 1
ATOM 1589 N N . ALA A 1 217 ? -4.57 -6.973 5.227 1 98.81 217 ALA A N 1
ATOM 1590 C CA . ALA A 1 217 ? -3.34 -6.195 5.113 1 98.81 217 ALA A CA 1
ATOM 1591 C C . ALA A 1 217 ? -2.15 -6.965 5.676 1 98.81 217 ALA A C 1
ATOM 1593 O O . ALA A 1 217 ? -2.18 -7.41 6.828 1 98.81 217 ALA A O 1
ATOM 1594 N N . VAL A 1 218 ? -1.152 -7.141 4.84 1 98.88 218 VAL A N 1
ATOM 1595 C CA . VAL A 1 218 ? 0.039 -7.879 5.25 1 98.88 218 VAL A CA 1
ATOM 1596 C C . VAL A 1 218 ? 1.271 -6.984 5.109 1 98.88 218 VAL A C 1
ATOM 1598 O O . VAL A 1 218 ? 1.417 -6.27 4.117 1 98.88 218 VAL A O 1
ATOM 1601 N N . THR A 1 219 ? 2.117 -6.988 6.117 1 98.88 219 THR A N 1
ATOM 1602 C CA . THR A 1 219 ? 3.42 -6.332 6.078 1 98.88 219 THR A CA 1
ATOM 1603 C C . THR A 1 219 ? 4.543 -7.348 6.273 1 98.88 219 THR A C 1
ATOM 1605 O O . THR A 1 219 ? 4.5 -8.156 7.199 1 98.88 219 THR A O 1
ATOM 1608 N N . ILE A 1 220 ? 5.5 -7.301 5.371 1 98.88 220 ILE A N 1
ATOM 1609 C CA . ILE A 1 220 ? 6.664 -8.18 5.453 1 98.88 220 ILE A CA 1
ATOM 1610 C C . ILE A 1 220 ? 7.938 -7.34 5.516 1 98.88 220 ILE A C 1
ATOM 1612 O O . ILE A 1 220 ? 8.109 -6.398 4.738 1 98.88 220 ILE A O 1
ATOM 1616 N N . ARG A 1 221 ? 8.789 -7.59 6.434 1 98.75 221 ARG A N 1
ATOM 1617 C CA . ARG A 1 221 ? 10.172 -7.113 6.441 1 98.75 221 ARG A CA 1
ATOM 1618 C C . ARG A 1 221 ? 11.141 -8.242 6.125 1 98.75 221 ARG A C 1
ATOM 1620 O O . ARG A 1 221 ? 11.07 -9.32 6.727 1 98.75 221 ARG A O 1
ATOM 1627 N N . THR A 1 222 ? 12.039 -8.023 5.188 1 98.56 222 THR A N 1
ATOM 1628 C CA . THR A 1 222 ? 12.93 -9.086 4.734 1 98.56 222 THR A CA 1
ATOM 1629 C C . THR A 1 222 ? 14.203 -9.117 5.57 1 98.56 222 THR A C 1
ATOM 1631 O O . THR A 1 222 ? 14.422 -8.234 6.406 1 98.56 222 THR A O 1
ATOM 1634 N N . LYS A 1 223 ? 15.016 -10.086 5.34 1 97.94 223 LYS A N 1
ATOM 1635 C CA . LYS A 1 223 ? 16.281 -10.258 6.047 1 97.94 223 LYS A CA 1
ATOM 1636 C C . LYS A 1 223 ? 17.25 -9.117 5.734 1 97.94 223 LYS A C 1
ATOM 1638 O O . LYS A 1 223 ? 18.047 -8.719 6.59 1 97.94 223 LYS A O 1
ATOM 1643 N N . ARG A 1 224 ? 17.141 -8.531 4.508 1 97.31 224 ARG A N 1
ATOM 1644 C CA . ARG A 1 224 ? 18 -7.41 4.137 1 97.31 224 ARG A CA 1
ATOM 1645 C C . ARG A 1 224 ? 17.359 -6.082 4.508 1 97.31 224 ARG A C 1
ATOM 1647 O O . ARG A 1 224 ? 17.859 -5.016 4.145 1 97.31 224 ARG A O 1
ATOM 1654 N N . GLY A 1 225 ? 16.219 -6.137 5.121 1 97.75 225 GLY A N 1
ATOM 1655 C CA . GLY A 1 225 ? 15.562 -4.941 5.625 1 97.75 225 GLY A CA 1
ATOM 1656 C C . GLY A 1 225 ? 14.578 -4.34 4.641 1 97.75 225 GLY A C 1
ATOM 1657 O O . GLY A 1 225 ? 13.984 -3.297 4.914 1 97.75 225 GLY A O 1
ATOM 1658 N N . ARG A 1 226 ? 14.391 -4.938 3.447 1 98.56 226 ARG A N 1
ATOM 1659 C CA . ARG A 1 226 ? 13.398 -4.438 2.498 1 98.56 226 ARG A CA 1
ATOM 1660 C C . ARG A 1 226 ? 11.984 -4.613 3.043 1 98.56 226 ARG A C 1
ATOM 1662 O O . ARG A 1 226 ? 11.75 -5.457 3.91 1 98.56 226 ARG A O 1
ATOM 1669 N N . LEU A 1 227 ? 11.094 -3.766 2.568 1 98.81 227 LEU A N 1
ATOM 1670 C CA . LEU A 1 227 ? 9.734 -3.775 3.094 1 98.81 227 LEU A CA 1
ATOM 1671 C C . LEU A 1 227 ? 8.727 -4.125 2 1 98.81 227 LEU A C 1
ATOM 1673 O O . LEU A 1 227 ? 8.883 -3.699 0.853 1 98.81 227 LEU A O 1
ATOM 1677 N N . CYS A 1 228 ? 7.699 -4.867 2.365 1 98.88 228 CYS A N 1
ATOM 1678 C CA . CYS A 1 228 ? 6.594 -5.191 1.471 1 98.88 228 CYS A CA 1
ATOM 1679 C C . CYS A 1 228 ? 5.254 -5.02 2.176 1 98.88 228 CYS A C 1
ATOM 1681 O O . CYS A 1 228 ? 5.09 -5.445 3.32 1 98.88 228 CYS A O 1
ATOM 1683 N N . GLN A 1 229 ? 4.34 -4.336 1.508 1 98.88 229 GLN A N 1
ATOM 1684 C CA . GLN A 1 229 ? 2.959 -4.273 1.976 1 98.88 229 GLN A CA 1
ATOM 1685 C C . GLN A 1 229 ? 1.994 -4.805 0.92 1 98.88 229 GLN A C 1
ATOM 1687 O O . GLN A 1 229 ? 2.082 -4.434 -0.252 1 98.88 229 GLN A O 1
ATOM 1692 N N . ILE A 1 230 ? 1.1 -5.645 1.35 1 98.88 230 ILE A N 1
ATOM 1693 C CA . ILE A 1 230 ? 0.057 -6.207 0.498 1 98.88 230 ILE A CA 1
ATOM 1694 C C . ILE A 1 230 ? -1.316 -5.812 1.033 1 98.88 230 ILE A C 1
ATOM 1696 O O . ILE A 1 230 ? -1.631 -6.059 2.199 1 98.88 230 ILE A O 1
ATOM 1700 N N . ASN A 1 231 ? -2.133 -5.125 0.275 1 98.62 231 ASN A N 1
ATOM 1701 C CA . ASN A 1 231 ? -3.523 -4.84 0.612 1 98.62 231 ASN A CA 1
ATOM 1702 C C . ASN A 1 231 ? -4.488 -5.609 -0.285 1 98.62 231 ASN A C 1
ATOM 1704 O O . ASN A 1 231 ? -4.352 -5.594 -1.509 1 98.62 231 ASN A O 1
ATOM 1708 N N . THR A 1 232 ? -5.449 -6.238 0.335 1 98.12 232 THR A N 1
ATOM 1709 C CA . THR A 1 232 ? -6.277 -7.18 -0.407 1 98.12 232 THR A CA 1
ATOM 1710 C C . THR A 1 232 ? -7.746 -7.047 -0.009 1 98.12 232 THR A C 1
ATOM 1712 O O . THR A 1 232 ? -8.055 -6.82 1.162 1 98.12 232 THR A O 1
ATOM 1715 N N . SER A 1 233 ? -8.641 -7.188 -1.02 1 98.5 233 SER A N 1
ATOM 1716 C CA . SER A 1 233 ? -10.078 -7.293 -0.8 1 98.5 233 SER A CA 1
ATOM 1717 C C . SER A 1 233 ? -10.711 -8.297 -1.759 1 98.5 233 SER A C 1
ATOM 1719 O O . SER A 1 233 ? -10.336 -8.359 -2.932 1 98.5 233 SER A O 1
ATOM 1721 N N . ARG A 1 234 ? -11.68 -9.062 -1.287 1 98.12 234 ARG A N 1
ATOM 1722 C CA . ARG A 1 234 ? -12.414 -9.969 -2.16 1 98.12 234 ARG A CA 1
ATOM 1723 C C . ARG A 1 234 ? -13.523 -9.234 -2.908 1 98.12 234 ARG A C 1
ATOM 1725 O O . ARG A 1 234 ? -14.352 -9.859 -3.572 1 98.12 234 ARG A O 1
ATOM 1732 N N . ARG A 1 235 ? -13.531 -7.855 -2.775 1 96.88 235 ARG A N 1
ATOM 1733 C CA . ARG A 1 235 ? -14.516 -7.09 -3.537 1 96.88 235 ARG A CA 1
ATOM 1734 C C . ARG A 1 235 ? -13.93 -5.758 -4.004 1 96.88 235 ARG A C 1
ATOM 1736 O O . ARG A 1 235 ? -13.422 -4.98 -3.195 1 96.88 235 ARG A O 1
ATOM 1743 N N . ALA A 1 236 ? -14 -5.559 -5.234 1 97.12 236 ALA A N 1
ATOM 1744 C CA . ALA A 1 236 ? -13.766 -4.27 -5.875 1 97.12 236 ALA A CA 1
ATOM 1745 C C . ALA A 1 236 ? -14.836 -3.975 -6.926 1 97.12 236 ALA A C 1
ATOM 1747 O O . ALA A 1 236 ? -14.922 -4.668 -7.945 1 97.12 236 ALA A O 1
ATOM 1748 N N . ALA A 1 237 ? -15.586 -2.916 -6.734 1 96.06 237 ALA A N 1
ATOM 1749 C CA . ALA A 1 237 ? -16.75 -2.619 -7.57 1 96.06 237 ALA A CA 1
ATOM 1750 C C . ALA A 1 237 ? -16.328 -2.322 -9.008 1 96.06 237 ALA A C 1
ATOM 1752 O O . ALA A 1 237 ? -17.125 -2.441 -9.93 1 96.06 237 ALA A O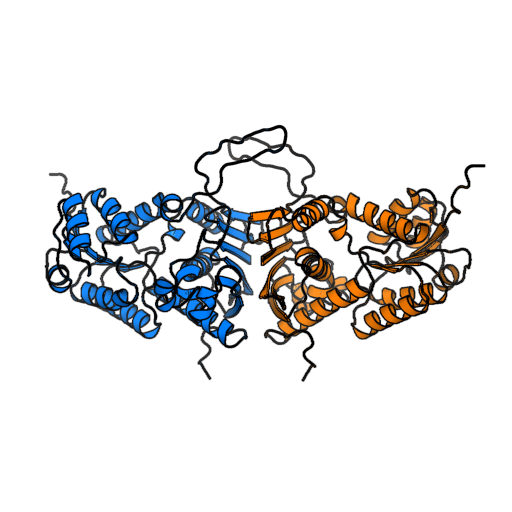 1
ATOM 1753 N N . TYR A 1 238 ? -15.117 -1.988 -9.227 1 95.62 238 TYR A N 1
ATOM 1754 C CA . TYR A 1 238 ? -14.648 -1.544 -10.531 1 95.62 238 TYR A CA 1
ATOM 1755 C C . TYR A 1 238 ? -13.914 -2.664 -11.266 1 95.62 238 TYR A C 1
ATOM 1757 O O . TYR A 1 238 ? -13.336 -2.445 -12.328 1 95.62 238 TYR A O 1
ATOM 1765 N N . GLY A 1 239 ? -13.82 -3.846 -10.719 1 94.06 239 GLY A N 1
ATOM 1766 C CA . GLY A 1 239 ? -13.266 -4.969 -11.453 1 94.06 239 GLY A CA 1
ATOM 1767 C C . GLY A 1 239 ? -12.062 -5.598 -10.773 1 94.06 239 GLY A C 1
ATOM 1768 O O . GLY A 1 239 ? -11.977 -5.602 -9.547 1 94.06 239 GLY A O 1
ATOM 1769 N N . TYR A 1 240 ? -11.227 -6.285 -11.586 1 96.5 240 TYR A N 1
ATOM 1770 C CA . TYR A 1 240 ? -10.055 -7.035 -11.141 1 96.5 240 TYR A CA 1
ATOM 1771 C C . TYR A 1 240 ? -8.836 -6.125 -11.039 1 96.5 240 TYR A C 1
ATOM 1773 O O . TYR A 1 240 ? -8.172 -5.844 -12.039 1 96.5 240 TYR A O 1
ATOM 1781 N N . ASP A 1 241 ? -8.539 -5.672 -9.797 1 97.31 241 ASP A N 1
ATOM 1782 C CA . ASP A 1 241 ? -7.461 -4.727 -9.539 1 97.31 241 ASP A CA 1
ATOM 1783 C C . ASP A 1 241 ? -6.199 -5.445 -9.07 1 97.31 241 ASP A C 1
ATOM 1785 O O . ASP A 1 241 ? -6.102 -5.844 -7.906 1 97.31 241 ASP A O 1
ATOM 1789 N N . GLN A 1 242 ? -5.246 -5.641 -9.953 1 97.56 242 GLN A N 1
ATOM 1790 C CA . GLN A 1 242 ? -3.979 -6.324 -9.719 1 97.56 242 GLN A CA 1
ATOM 1791 C C . GLN A 1 242 ? -2.797 -5.441 -10.102 1 97.56 242 GLN A C 1
ATOM 1793 O O . GLN A 1 242 ? -2.379 -5.426 -11.258 1 97.56 242 GLN A O 1
ATOM 1798 N N . ARG A 1 243 ? -2.217 -4.77 -9.109 1 97 243 ARG A N 1
ATOM 1799 C CA . ARG A 1 243 ? -1.14 -3.812 -9.352 1 97 243 ARG A CA 1
ATOM 1800 C C . ARG A 1 243 ? -0.007 -4 -8.352 1 97 243 ARG A C 1
ATOM 1802 O O . ARG A 1 243 ? -0.212 -4.559 -7.27 1 97 243 ARG A O 1
ATOM 1809 N N . PHE A 1 244 ? 1.156 -3.582 -8.711 1 97.56 244 PHE A N 1
ATOM 1810 C CA . PHE A 1 244 ? 2.168 -3.389 -7.676 1 97.56 244 PHE A CA 1
ATOM 1811 C C . PHE A 1 244 ? 3.162 -2.309 -8.086 1 97.56 244 PHE A C 1
ATOM 1813 O O . PHE A 1 244 ? 3.184 -1.886 -9.242 1 97.56 244 PHE A O 1
ATOM 1820 N N . GLU A 1 245 ? 3.799 -1.793 -7.117 1 98.19 245 GLU A N 1
ATOM 1821 C CA . GLU A 1 245 ? 4.793 -0.729 -7.223 1 98.19 245 GLU A CA 1
ATOM 1822 C C . GLU A 1 245 ? 6.066 -1.086 -6.461 1 98.19 245 GLU A C 1
ATOM 1824 O O . GLU A 1 245 ? 6.004 -1.609 -5.348 1 98.19 245 GLU A O 1
ATOM 1829 N N . VAL A 1 246 ? 7.207 -0.871 -7.121 1 98.75 246 VAL A N 1
ATOM 1830 C CA . VAL A 1 246 ? 8.484 -1.165 -6.48 1 98.75 246 VAL A CA 1
ATOM 1831 C C . VAL A 1 246 ? 9.344 0.099 -6.43 1 98.75 246 VAL A C 1
ATOM 1833 O O . VAL A 1 246 ? 9.703 0.654 -7.469 1 98.75 246 VAL A O 1
ATOM 1836 N N . LEU A 1 247 ? 9.609 0.546 -5.199 1 98.75 247 LEU A N 1
ATOM 1837 C CA . LEU A 1 247 ? 10.523 1.659 -4.98 1 98.75 247 LEU A CA 1
ATOM 1838 C C . LEU A 1 247 ? 11.961 1.163 -4.859 1 98.75 247 LEU A C 1
ATOM 1840 O O . LEU A 1 247 ? 12.242 0.218 -4.117 1 98.75 247 LEU A O 1
ATOM 1844 N N . GLY A 1 248 ? 12.836 1.755 -5.605 1 98.5 248 GLY A N 1
ATOM 1845 C CA . GLY A 1 248 ? 14.266 1.505 -5.48 1 98.5 248 GLY A CA 1
ATOM 1846 C C . GLY A 1 248 ? 15.07 2.76 -5.195 1 98.5 248 GLY A C 1
ATOM 1847 O O . GLY A 1 248 ? 14.508 3.854 -5.102 1 98.5 248 GLY A O 1
ATOM 1848 N N . SER A 1 249 ? 16.375 2.578 -5.031 1 97.88 249 SER A N 1
ATOM 1849 C CA . SER A 1 249 ? 17.266 3.66 -4.645 1 97.88 249 SER A CA 1
ATOM 1850 C C . SER A 1 249 ? 17.359 4.715 -5.738 1 97.88 249 SER A C 1
ATOM 1852 O O . SER A 1 249 ? 17.75 5.855 -5.477 1 97.88 249 SER A O 1
ATOM 1854 N N . ALA A 1 250 ? 17.016 4.391 -7.016 1 98.06 250 ALA A N 1
ATOM 1855 C CA . ALA A 1 250 ? 17.234 5.32 -8.117 1 98.06 250 ALA A CA 1
ATOM 1856 C C . ALA A 1 250 ? 15.945 5.578 -8.883 1 98.06 250 ALA A C 1
ATOM 1858 O O . ALA A 1 250 ? 15.961 6.203 -9.953 1 98.06 250 ALA A O 1
ATOM 1859 N N . GLY A 1 251 ? 14.867 5.105 -8.391 1 97.94 251 GLY A N 1
ATOM 1860 C CA . GLY A 1 251 ? 13.602 5.301 -9.078 1 97.94 251 GLY A CA 1
ATOM 1861 C C . GLY A 1 251 ? 12.516 4.355 -8.609 1 97.94 251 GLY A C 1
ATOM 1862 O O . GLY A 1 251 ? 12.648 3.727 -7.555 1 97.94 251 GLY A O 1
ATOM 1863 N N . MET A 1 252 ? 11.445 4.359 -9.32 1 98.44 252 MET A N 1
ATOM 1864 C CA . MET A 1 252 ? 10.297 3.52 -9.008 1 98.44 252 MET A CA 1
ATOM 1865 C C . MET A 1 252 ? 9.641 2.998 -10.281 1 98.44 252 MET A C 1
ATOM 1867 O O . MET A 1 252 ? 9.578 3.703 -11.289 1 98.44 252 MET A O 1
ATOM 1871 N N . LEU A 1 253 ? 9.195 1.741 -10.305 1 98.56 253 LEU A N 1
ATOM 1872 C CA . LEU A 1 253 ? 8.422 1.152 -11.391 1 98.56 253 LEU A CA 1
ATOM 1873 C C . LEU A 1 253 ? 7.031 0.75 -10.906 1 98.56 253 LEU A C 1
ATOM 1875 O O . LEU A 1 253 ? 6.871 0.256 -9.789 1 98.56 253 LEU A O 1
ATOM 1879 N N . GLN A 1 254 ? 6.047 0.956 -11.742 1 98.19 254 GLN A N 1
ATOM 1880 C CA . GLN A 1 254 ? 4.68 0.535 -11.453 1 98.19 254 GLN A CA 1
ATOM 1881 C C . GLN A 1 254 ? 4.156 -0.403 -12.539 1 98.19 254 GLN A C 1
ATOM 1883 O O . GLN A 1 254 ? 4.406 -0.193 -13.727 1 98.19 254 GLN A O 1
ATOM 1888 N N . ALA A 1 255 ? 3.545 -1.532 -12.109 1 97.81 255 ALA A N 1
ATOM 1889 C CA . ALA A 1 255 ? 2.719 -2.381 -12.961 1 97.81 255 ALA A CA 1
ATOM 1890 C C . ALA A 1 255 ? 1.235 -2.146 -12.695 1 97.81 255 ALA A C 1
ATOM 1892 O O . ALA A 1 255 ? 0.746 -2.402 -11.594 1 97.81 255 ALA A O 1
ATOM 1893 N N . GLY A 1 256 ? 0.493 -1.638 -13.711 1 95.88 256 GLY A N 1
ATOM 1894 C CA . GLY A 1 256 ? -0.912 -1.304 -13.539 1 95.88 256 GLY A CA 1
ATOM 1895 C C . GLY A 1 256 ? -1.849 -2.332 -14.148 1 95.88 256 GLY A C 1
ATOM 1896 O O . GLY A 1 256 ? -1.425 -3.436 -14.5 1 95.88 256 GLY A O 1
ATOM 1897 N N . ASN A 1 257 ? -3.125 -1.941 -14.188 1 96.19 257 ASN A N 1
ATOM 1898 C CA . ASN A 1 257 ? -4.168 -2.799 -14.742 1 96.19 257 ASN A CA 1
ATOM 1899 C C . ASN A 1 257 ? -4.246 -2.682 -16.266 1 96.19 257 ASN A C 1
ATOM 1901 O O . ASN A 1 257 ? -4.07 -1.595 -16.812 1 96.19 257 ASN A O 1
ATOM 1905 N N . VAL A 1 258 ? -4.508 -3.826 -16.844 1 94.31 258 VAL A N 1
ATOM 1906 C CA . VAL A 1 258 ? -4.777 -3.85 -18.281 1 94.31 258 VAL A CA 1
ATOM 1907 C C . VAL A 1 258 ? -6.254 -3.562 -18.531 1 94.31 258 VAL A C 1
ATOM 1909 O O . VAL A 1 258 ? -7.125 -4.09 -17.828 1 94.31 258 VAL A O 1
ATOM 1912 N N . ARG A 1 259 ? -6.484 -2.707 -19.5 1 94.25 259 ARG A N 1
ATOM 1913 C CA . ARG A 1 259 ? -7.848 -2.402 -19.906 1 94.25 259 ARG A CA 1
ATOM 1914 C C . ARG A 1 259 ? -8.18 -3.078 -21.234 1 94.25 259 ARG A C 1
ATOM 1916 O O . ARG A 1 259 ? -7.293 -3.322 -22.062 1 94.25 259 ARG A O 1
ATOM 1923 N N . PRO A 1 260 ? -9.461 -3.305 -21.5 1 93.75 260 PRO A N 1
ATOM 1924 C CA . PRO A 1 260 ? -9.836 -3.932 -22.781 1 93.75 260 PRO A CA 1
ATOM 1925 C C . PRO A 1 260 ? -9.484 -3.072 -23.984 1 93.75 260 PRO A C 1
ATOM 1927 O O . PRO A 1 260 ? -9.125 -3.602 -25.047 1 93.75 260 PRO A O 1
ATOM 1930 N N . THR A 1 261 ? -9.688 -1.771 -23.859 1 94.44 261 THR A N 1
ATOM 1931 C CA . THR A 1 261 ? -9.305 -0.839 -24.922 1 94.44 261 THR A CA 1
ATOM 1932 C C . THR A 1 261 ? -8.594 0.379 -24.344 1 94.44 261 THR A C 1
ATOM 1934 O O . THR A 1 261 ? -8.547 0.553 -23.125 1 94.44 261 THR A O 1
ATOM 1937 N N . GLU A 1 262 ? -8.016 1.168 -25.25 1 93.38 262 GLU A N 1
ATOM 1938 C CA . GLU A 1 262 ? -7.344 2.395 -24.844 1 93.38 262 GLU A CA 1
ATOM 1939 C C . GLU A 1 262 ? -8.18 3.627 -25.188 1 93.38 262 GLU A C 1
ATOM 1941 O O . GLU A 1 262 ? -7.641 4.723 -25.359 1 93.38 262 GLU A O 1
ATOM 1946 N N . VAL A 1 263 ? -9.492 3.496 -25.25 1 95.06 263 VAL A N 1
ATOM 1947 C CA . VAL A 1 263 ? -10.383 4.602 -25.562 1 95.06 263 VAL A CA 1
ATOM 1948 C C . VAL A 1 263 ? -10.547 5.508 -24.344 1 95.06 263 VAL A C 1
ATOM 1950 O O . VAL A 1 263 ? -10.797 5.027 -23.234 1 95.06 263 VAL A O 1
ATOM 1953 N N . THR A 1 264 ? -10.336 6.734 -24.547 1 95.31 264 THR A N 1
ATOM 1954 C CA . THR A 1 264 ? -10.672 7.758 -23.562 1 95.31 264 THR A CA 1
ATOM 1955 C C . THR A 1 264 ? -11.914 8.531 -23.984 1 95.31 264 THR A C 1
ATOM 1957 O O . THR A 1 264 ? -11.961 9.094 -25.078 1 95.31 264 THR A O 1
ATOM 1960 N N . GLY A 1 265 ? -12.961 8.461 -23.141 1 95.25 265 GLY A N 1
ATOM 1961 C CA . GLY A 1 265 ? -14.18 9.203 -23.391 1 95.25 265 GLY A CA 1
ATOM 1962 C C . GLY A 1 265 ? -14.188 10.578 -22.75 1 95.25 265 GLY A C 1
ATOM 1963 O O . GLY A 1 265 ? -13.859 10.727 -21.578 1 95.25 265 GLY A O 1
ATOM 1964 N N . TYR A 1 266 ? -14.5 11.633 -23.516 1 95.81 266 TYR A N 1
ATOM 1965 C CA . TYR A 1 266 ? -14.602 13.008 -23.031 1 95.81 266 TYR A CA 1
ATOM 1966 C C . TYR A 1 266 ? -16.047 13.5 -23.094 1 95.81 266 TYR A C 1
ATOM 1968 O O . TYR A 1 266 ? -16.609 13.625 -24.172 1 95.81 266 TYR A O 1
ATOM 1976 N N . SER A 1 267 ? -16.641 13.734 -21.891 1 95.69 267 SER A N 1
ATOM 1977 C CA . SER A 1 267 ? -17.984 14.266 -21.812 1 95.69 267 SER A CA 1
ATOM 1978 C C . SER A 1 267 ? -18.016 15.594 -21.047 1 95.69 267 SER A C 1
ATOM 1980 O O . SER A 1 267 ? -16.984 16.062 -20.562 1 95.69 267 SER A O 1
ATOM 1982 N N . ALA A 1 268 ? -19.281 16.172 -20.906 1 95.94 268 ALA A N 1
ATOM 1983 C CA . ALA A 1 268 ? -19.422 17.422 -20.156 1 95.94 268 ALA A CA 1
ATOM 1984 C C . ALA A 1 268 ? -19.172 17.203 -18.672 1 95.94 268 ALA A C 1
ATOM 1986 O O . ALA A 1 268 ? -18.938 18.156 -17.922 1 95.94 268 ALA A O 1
ATOM 1987 N N . ARG A 1 269 ? -19.172 16.031 -18.297 1 92.75 269 ARG A N 1
ATOM 1988 C CA . ARG A 1 269 ? -19.172 15.758 -16.859 1 92.75 269 ARG A CA 1
ATOM 1989 C C . ARG A 1 269 ? -17.859 15.109 -16.422 1 92.75 269 ARG A C 1
ATOM 1991 O O . ARG A 1 269 ? -17.406 15.312 -15.297 1 92.75 269 ARG A O 1
ATOM 1998 N N . ALA A 1 270 ? -17.375 14.297 -17.375 1 94.62 270 ALA A N 1
ATOM 1999 C CA . ALA A 1 270 ? -16.219 13.539 -16.922 1 94.62 270 ALA A CA 1
ATOM 2000 C C . ALA A 1 270 ? -15.344 13.102 -18.094 1 94.62 270 ALA A C 1
ATOM 2002 O O . ALA A 1 270 ? -15.812 13.031 -19.234 1 94.62 270 ALA A O 1
ATOM 2003 N N . VAL A 1 271 ? -14.055 12.914 -17.922 1 95.44 271 VAL A N 1
ATOM 2004 C CA . VAL A 1 271 ? -13.156 12.117 -18.75 1 95.44 271 VAL A CA 1
ATOM 2005 C C . VAL A 1 271 ? -13.031 10.703 -18.188 1 95.44 271 VAL A C 1
ATOM 2007 O O . VAL A 1 271 ? -12.789 10.531 -17 1 95.44 271 VAL A O 1
ATOM 2010 N N . SER A 1 272 ? -13.297 9.703 -18.906 1 95.94 272 SER A N 1
ATOM 2011 C CA . SER A 1 272 ? -13.367 8.336 -18.406 1 95.94 272 SER A CA 1
ATOM 2012 C C . SER A 1 272 ? -12.633 7.371 -19.328 1 95.94 272 SER A C 1
ATOM 2014 O O . SER A 1 272 ? -12.438 7.656 -20.516 1 95.94 272 SER A O 1
ATOM 2016 N N . THR A 1 273 ? -12.086 6.266 -18.75 1 95.5 273 THR A N 1
ATOM 2017 C CA . THR A 1 273 ? -11.516 5.145 -19.484 1 95.5 273 THR A CA 1
ATOM 2018 C C . THR A 1 273 ? -12.242 3.846 -19.156 1 95.5 273 THR A C 1
ATOM 2020 O O . THR A 1 273 ? -13.133 3.832 -18.297 1 95.5 273 THR A O 1
ATOM 2023 N N . ASP A 1 274 ? -11.859 2.787 -19.891 1 95.19 274 ASP A N 1
ATOM 2024 C CA . ASP A 1 274 ? -12.43 1.478 -19.594 1 95.19 274 ASP A CA 1
ATOM 2025 C C . ASP A 1 274 ? -12.031 1.021 -18.188 1 95.19 274 ASP A C 1
ATOM 2027 O O . ASP A 1 274 ? -10.961 1.374 -17.688 1 95.19 274 ASP A O 1
ATOM 2031 N N . LEU A 1 275 ? -12.961 0.248 -17.578 1 95.19 275 LEU A N 1
ATOM 2032 C CA . LEU A 1 275 ? -12.586 -0.49 -16.375 1 95.19 275 LEU A CA 1
ATOM 2033 C C . LEU A 1 275 ? -11.484 -1.502 -16.672 1 95.19 275 LEU A C 1
ATOM 2035 O O . LEU A 1 275 ? -11.289 -1.886 -17.828 1 95.19 275 LEU A O 1
ATOM 2039 N N . PRO A 1 276 ? -10.711 -1.938 -15.586 1 94.25 276 PRO A N 1
ATOM 2040 C CA . PRO A 1 276 ? -9.805 -3.066 -15.797 1 94.25 276 PRO A CA 1
ATOM 2041 C C . PRO A 1 276 ? -10.516 -4.305 -16.328 1 94.25 276 PRO A C 1
ATOM 2043 O O . PRO A 1 276 ? -11.742 -4.418 -16.203 1 94.25 276 PRO A O 1
ATOM 2046 N N . GLU A 1 277 ? -9.688 -5.188 -16.938 1 92.75 277 GLU A N 1
ATOM 2047 C CA . GLU A 1 277 ? -10.258 -6.477 -17.312 1 92.75 277 GLU A CA 1
ATOM 2048 C C . GLU A 1 277 ? -11 -7.113 -16.141 1 92.75 277 GLU A C 1
ATOM 2050 O O . GLU A 1 277 ? -10.555 -7.02 -14.992 1 92.75 277 GLU A O 1
ATOM 2055 N N . ALA A 1 278 ? -12.016 -7.762 -16.406 1 85.81 278 ALA A N 1
ATOM 2056 C CA . ALA A 1 278 ? -13.023 -8.125 -15.406 1 85.81 278 ALA A CA 1
ATOM 2057 C C . ALA A 1 278 ? -12.477 -9.148 -14.414 1 85.81 278 ALA A C 1
ATOM 2059 O O . ALA A 1 278 ? -12.805 -9.102 -13.227 1 85.81 278 ALA A O 1
ATOM 2060 N N . PHE A 1 279 ? -11.766 -10.055 -14.984 1 89.06 279 PHE A N 1
ATOM 2061 C CA . PHE A 1 279 ? -11.32 -11.102 -14.078 1 89.06 279 PHE A CA 1
ATOM 2062 C C . PHE A 1 279 ? -10.047 -11.766 -14.609 1 89.06 279 PHE A C 1
ATOM 2064 O O . PHE A 1 279 ? -9.43 -11.266 -15.555 1 89.06 279 PHE A O 1
ATOM 2071 N N . PHE A 1 280 ? -9.578 -12.828 -13.859 1 86.06 280 PHE A N 1
ATOM 2072 C CA . PHE A 1 280 ? -8.25 -13.375 -14.109 1 86.06 280 PHE A CA 1
ATOM 2073 C C . PHE A 1 280 ? -8.203 -14.094 -15.453 1 86.06 280 PHE A C 1
ATOM 2075 O O . PHE A 1 280 ? -7.156 -14.164 -16.094 1 86.06 280 PHE A O 1
ATOM 2082 N N . LEU A 1 281 ? -9.328 -14.625 -16.016 1 86.19 281 LEU A N 1
ATOM 2083 C CA . LEU A 1 281 ? -9.352 -15.328 -17.297 1 86.19 281 LEU A CA 1
ATOM 2084 C C . LEU A 1 281 ? -8.953 -14.406 -18.438 1 86.19 281 LEU A C 1
ATOM 2086 O O . LEU A 1 281 ? -8.164 -14.789 -19.312 1 86.19 281 LEU A O 1
ATOM 2090 N N . GLU A 1 282 ? -9.477 -13.242 -18.391 1 88 282 GLU A N 1
ATOM 2091 C CA . GLU A 1 282 ? -9.141 -12.25 -19.422 1 88 282 GLU A CA 1
ATOM 2092 C C . GLU A 1 282 ? -7.805 -11.578 -19.125 1 88 282 GLU A C 1
ATOM 2094 O O . GLU A 1 282 ? -6.953 -11.477 -20 1 88 282 GLU A O 1
ATOM 2099 N N . ARG A 1 283 ? -7.652 -11.227 -17.938 1 93.44 283 ARG A N 1
ATOM 2100 C CA . ARG A 1 283 ? -6.496 -10.43 -17.547 1 93.44 283 ARG A CA 1
ATOM 2101 C C . ARG A 1 283 ? -5.199 -11.211 -17.734 1 93.44 283 ARG A C 1
ATOM 2103 O O . ARG A 1 283 ? -4.168 -10.641 -18.094 1 93.44 283 ARG A O 1
ATOM 2110 N N . TYR A 1 284 ? -5.227 -12.562 -17.484 1 95.56 284 TYR A N 1
ATOM 2111 C CA . TYR A 1 284 ? -3.992 -13.344 -17.484 1 95.56 284 TYR A CA 1
ATOM 2112 C C . TYR A 1 284 ? -3.996 -14.375 -18.609 1 95.56 284 TYR A C 1
ATOM 2114 O O . TYR A 1 284 ? -3.311 -15.398 -18.531 1 95.56 284 TYR A O 1
ATOM 2122 N N . ARG A 1 285 ? -4.73 -14.172 -19.656 1 93.69 285 ARG A N 1
ATOM 2123 C CA . ARG A 1 285 ? -4.816 -15.094 -20.781 1 93.69 285 ARG A CA 1
ATOM 2124 C C . ARG A 1 285 ? -3.434 -15.383 -21.359 1 93.69 285 ARG A C 1
ATOM 2126 O O . ARG A 1 285 ? -3.062 -16.547 -21.547 1 93.69 285 ARG A O 1
ATOM 2133 N N . ALA A 1 286 ? -2.676 -14.359 -21.609 1 95.62 286 ALA A N 1
ATOM 2134 C CA . ALA A 1 286 ? -1.332 -14.523 -22.156 1 95.62 286 ALA A CA 1
ATOM 2135 C C . ALA A 1 286 ? -0.42 -15.242 -21.156 1 95.62 286 ALA A C 1
ATOM 2137 O O . ALA A 1 286 ? 0.422 -16.047 -21.562 1 95.62 286 ALA A O 1
ATOM 2138 N N . ALA A 1 287 ? -0.569 -14.977 -19.922 1 97.31 287 ALA A N 1
ATOM 2139 C CA . ALA A 1 287 ? 0.276 -15.57 -18.891 1 97.31 287 ALA A CA 1
ATOM 2140 C C . ALA A 1 287 ? 0.072 -17.078 -18.828 1 97.31 287 ALA A C 1
ATOM 2142 O O . ALA A 1 287 ? 1.039 -17.844 -18.734 1 97.31 287 ALA A O 1
ATOM 2143 N N . TYR A 1 288 ? -1.161 -17.516 -18.859 1 97.31 288 TYR A N 1
ATOM 2144 C CA . TYR A 1 288 ? -1.466 -18.938 -18.828 1 97.31 288 TYR A CA 1
ATOM 2145 C C . TYR A 1 288 ? -0.869 -19.656 -20.031 1 97.31 288 TYR A C 1
ATOM 2147 O O . TYR A 1 288 ? -0.31 -20.75 -19.906 1 97.31 288 TYR A O 1
ATOM 2155 N N . ALA A 1 289 ? -0.99 -19.062 -21.172 1 97.19 289 ALA A N 1
ATOM 2156 C CA . ALA A 1 289 ? -0.424 -19.656 -22.391 1 97.19 289 ALA A CA 1
ATOM 2157 C C . ALA A 1 289 ? 1.099 -19.734 -22.297 1 97.19 289 ALA A C 1
ATOM 2159 O O . ALA A 1 289 ? 1.697 -20.766 -22.625 1 97.19 289 ALA A O 1
ATOM 2160 N N . ARG A 1 290 ? 1.674 -18.688 -21.797 1 97.62 290 ARG A N 1
ATOM 2161 C CA . ARG A 1 290 ? 3.127 -18.594 -21.734 1 97.62 290 ARG A CA 1
ATOM 2162 C C . ARG A 1 290 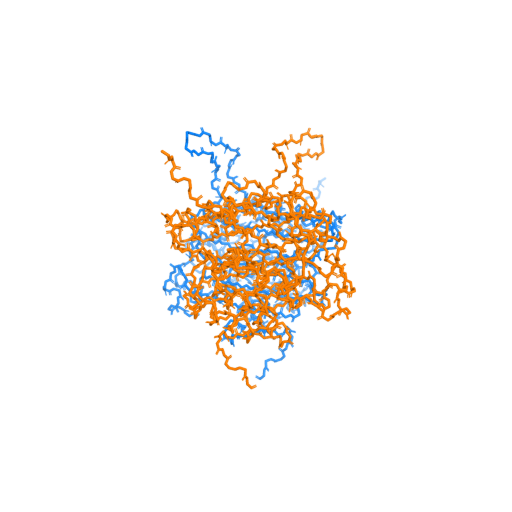? 3.697 -19.562 -20.703 1 97.62 290 ARG A C 1
ATOM 2164 O O . ARG A 1 290 ? 4.777 -20.109 -20.906 1 97.62 290 ARG A O 1
ATOM 2171 N N . GLU A 1 291 ? 2.992 -19.734 -19.609 1 97.75 291 GLU A N 1
ATOM 2172 C CA . GLU A 1 291 ? 3.518 -20.625 -18.562 1 97.75 291 GLU A CA 1
ATOM 2173 C C . GLU A 1 291 ? 3.514 -22.078 -19.031 1 97.75 291 GLU A C 1
ATOM 2175 O O . GLU A 1 291 ? 4.473 -22.812 -18.781 1 97.75 291 GLU A O 1
ATOM 2180 N N . ILE A 1 292 ? 2.498 -22.469 -19.734 1 97.12 292 ILE A N 1
ATOM 2181 C CA . ILE A 1 292 ? 2.443 -23.828 -20.266 1 97.12 292 ILE A CA 1
ATOM 2182 C C . ILE A 1 292 ? 3.516 -24.016 -21.328 1 97.12 292 ILE A C 1
ATOM 2184 O O . ILE A 1 292 ? 4.18 -25.047 -21.391 1 97.12 292 ILE A O 1
ATOM 2188 N N . ALA A 1 293 ? 3.682 -23.016 -22.172 1 96.94 293 ALA A N 1
ATOM 2189 C CA . ALA A 1 293 ? 4.738 -23.078 -23.188 1 96.94 293 ALA A CA 1
ATOM 2190 C C . ALA A 1 293 ? 6.109 -23.219 -22.531 1 96.94 293 ALA A C 1
ATOM 2192 O O . ALA A 1 293 ? 6.934 -24.031 -22.969 1 96.94 293 ALA A O 1
ATOM 2193 N N . HIS A 1 294 ? 6.316 -22.453 -21.516 1 97.88 294 HIS A N 1
ATOM 2194 C CA . HIS A 1 294 ? 7.578 -22.531 -20.781 1 97.88 294 HIS A CA 1
ATOM 2195 C C . HIS A 1 294 ? 7.797 -23.922 -20.188 1 97.88 294 HIS A C 1
ATOM 2197 O O . HIS A 1 294 ? 8.906 -24.453 -20.25 1 97.88 294 HIS A O 1
ATOM 2203 N N . PHE A 1 295 ? 6.785 -24.5 -19.625 1 98.19 295 PHE A N 1
ATOM 2204 C CA . PHE A 1 295 ? 6.867 -25.844 -19.062 1 98.19 295 PHE A CA 1
ATOM 2205 C C . PHE A 1 295 ? 7.344 -26.844 -20.094 1 98.19 295 PHE A C 1
ATOM 2207 O O . PHE A 1 295 ? 8.305 -27.578 -19.859 1 98.19 295 PHE A O 1
ATOM 2214 N N . PHE A 1 296 ? 6.777 -26.859 -21.219 1 97.38 296 PHE A N 1
ATOM 2215 C CA . PHE A 1 296 ? 7.125 -27.859 -22.234 1 97.38 296 PHE A CA 1
ATOM 2216 C C . PHE A 1 296 ? 8.492 -27.562 -22.844 1 97.38 296 PHE A C 1
ATOM 2218 O O . PHE A 1 296 ? 9.227 -28.484 -23.203 1 97.38 296 PHE A O 1
ATOM 2225 N N . ALA A 1 297 ? 8.82 -26.281 -22.922 1 96.38 297 ALA A N 1
ATOM 2226 C CA . ALA A 1 297 ? 10.188 -25.969 -23.312 1 96.38 297 ALA A CA 1
ATOM 2227 C C . ALA A 1 297 ? 11.195 -26.547 -22.328 1 96.38 297 ALA A C 1
ATOM 2229 O O . ALA A 1 297 ? 12.227 -27.078 -22.734 1 96.38 297 ALA A O 1
ATOM 2230 N N . ALA A 1 298 ? 10.883 -26.438 -21.094 1 97.44 298 ALA A N 1
ATOM 2231 C CA . ALA A 1 298 ? 11.758 -27 -20.062 1 97.44 298 ALA A CA 1
ATOM 2232 C C . ALA A 1 298 ? 11.844 -28.516 -20.172 1 97.44 298 ALA A C 1
ATOM 2234 O O . ALA A 1 298 ? 12.922 -29.094 -20.047 1 97.44 298 ALA A O 1
ATOM 2235 N N . VAL A 1 299 ? 10.781 -29.172 -20.453 1 96.88 299 VAL A N 1
ATOM 2236 C CA . VAL A 1 299 ? 10.719 -30.625 -20.594 1 96.88 299 VAL A CA 1
ATOM 2237 C C . VAL A 1 299 ? 11.555 -31.062 -21.781 1 96.88 299 VAL A C 1
ATOM 2239 O O . VAL A 1 299 ? 12.266 -32.062 -21.719 1 96.88 299 VAL A O 1
ATOM 2242 N N . THR A 1 300 ? 11.523 -30.312 -22.859 1 95 300 THR A N 1
ATOM 2243 C CA . THR A 1 300 ? 12.164 -30.703 -24.109 1 95 300 THR A CA 1
ATOM 2244 C C . THR A 1 300 ? 13.633 -30.312 -24.109 1 95 300 THR A C 1
ATOM 2246 O O . THR A 1 300 ? 14.484 -31.078 -24.578 1 95 300 THR A O 1
ATOM 2249 N N . SER A 1 301 ? 13.984 -29.172 -23.562 1 93.88 301 SER A N 1
ATOM 2250 C CA . SER A 1 301 ? 15.344 -28.641 -23.688 1 93.88 301 SER A CA 1
ATOM 2251 C C . SER A 1 301 ? 16.141 -28.906 -22.406 1 93.88 301 SER A C 1
ATOM 2253 O O . SER A 1 301 ? 17.375 -28.781 -22.406 1 93.88 301 SER A O 1
ATOM 2255 N N . GLY A 1 302 ? 15.469 -29.141 -21.406 1 92.94 302 GLY A N 1
ATOM 2256 C CA . GLY A 1 302 ? 16.156 -29.375 -20.141 1 92.94 302 GLY A CA 1
ATOM 2257 C C . GLY A 1 302 ? 16.453 -28.094 -19.375 1 92.94 302 GLY A C 1
ATOM 2258 O O . GLY A 1 302 ? 17.109 -28.125 -18.344 1 92.94 302 GLY A O 1
ATOM 2259 N N . GLU A 1 303 ? 15.992 -27.016 -19.828 1 94.62 303 GLU A N 1
ATOM 2260 C CA . GLU A 1 303 ? 16.188 -25.766 -19.109 1 94.62 303 GLU A CA 1
ATOM 2261 C C . GLU A 1 303 ? 15.391 -25.766 -17.797 1 94.62 303 GLU A C 1
ATOM 2263 O O . GLU A 1 303 ? 14.344 -26.406 -17.703 1 94.62 303 GLU A O 1
ATOM 2268 N N . PRO A 1 304 ? 15.875 -25.047 -16.812 1 96.38 304 PRO A N 1
ATOM 2269 C CA . PRO A 1 304 ? 15.141 -24.969 -15.539 1 96.38 304 PRO A CA 1
ATOM 2270 C C . PRO A 1 304 ? 13.805 -24.25 -15.672 1 96.38 304 PRO A C 1
ATOM 2272 O O . PRO A 1 304 ? 13.695 -23.281 -16.438 1 96.38 304 PRO A O 1
ATOM 2275 N N . VAL A 1 305 ? 12.859 -24.719 -14.891 1 97.81 305 VAL A N 1
ATOM 2276 C CA . VAL A 1 305 ? 11.578 -24.031 -14.867 1 97.81 305 VAL A CA 1
ATOM 2277 C C . VAL A 1 305 ? 11.688 -22.766 -14.008 1 97.81 305 VAL A C 1
ATOM 2279 O O . VAL A 1 305 ? 12.414 -22.766 -13.008 1 97.81 305 VAL A O 1
ATOM 2282 N N . ARG A 1 306 ? 10.844 -21.75 -14.258 1 97 306 ARG A N 1
ATOM 2283 C CA . ARG A 1 306 ? 10.867 -20.484 -13.555 1 97 306 ARG A CA 1
ATOM 2284 C C . ARG A 1 306 ? 10.164 -20.578 -12.211 1 97 306 ARG A C 1
ATOM 2286 O O . ARG A 1 306 ? 10.453 -19.812 -11.289 1 97 306 ARG A O 1
ATOM 2293 N N . THR A 1 307 ? 9.203 -21.453 -12.086 1 98.38 307 THR A N 1
ATOM 2294 C CA . THR A 1 307 ? 8.422 -21.625 -10.867 1 98.38 307 THR A CA 1
ATOM 2295 C C . THR A 1 307 ? 8.469 -23.078 -10.391 1 98.38 307 THR A C 1
ATOM 2297 O O . THR A 1 307 ? 7.668 -23.906 -10.828 1 98.38 307 THR A O 1
ATOM 2300 N N . THR A 1 308 ? 9.312 -23.359 -9.469 1 97.94 308 THR A N 1
ATOM 2301 C CA . THR A 1 308 ? 9.602 -24.719 -9 1 97.94 308 THR A CA 1
ATOM 2302 C C . THR A 1 308 ? 8.656 -25.109 -7.871 1 97.94 308 THR A C 1
ATOM 2304 O O . THR A 1 308 ? 7.898 -24.281 -7.367 1 97.94 308 THR A O 1
ATOM 2307 N N . VAL A 1 309 ? 8.719 -26.375 -7.523 1 97.88 309 VAL A N 1
ATOM 2308 C CA . VAL A 1 309 ? 7.98 -26.844 -6.355 1 97.88 309 VAL A CA 1
ATOM 2309 C C . VAL A 1 309 ? 8.469 -26.109 -5.105 1 97.88 309 VAL A C 1
ATOM 2311 O O . VAL A 1 309 ? 7.68 -25.797 -4.211 1 97.88 309 VAL A O 1
ATOM 2314 N N . ALA A 1 310 ? 9.758 -25.812 -5.035 1 97.44 310 ALA A N 1
ATOM 2315 C CA . ALA A 1 310 ? 10.32 -25.047 -3.92 1 97.44 310 ALA A CA 1
ATOM 2316 C C . ALA A 1 310 ? 9.68 -23.672 -3.814 1 97.44 310 ALA A C 1
ATOM 2318 O O . ALA A 1 310 ? 9.43 -23.172 -2.713 1 97.44 310 ALA A O 1
ATOM 2319 N N . ASP A 1 311 ? 9.469 -23.031 -4.945 1 97.75 311 ASP A N 1
ATOM 2320 C CA . ASP A 1 311 ? 8.766 -21.75 -4.945 1 97.75 311 ASP A CA 1
ATOM 2321 C C . ASP A 1 311 ? 7.379 -21.891 -4.316 1 97.75 311 ASP A C 1
ATOM 2323 O O . ASP A 1 311 ? 6.949 -21.031 -3.549 1 97.75 311 ASP A O 1
ATOM 2327 N N . GLY A 1 312 ? 6.676 -23 -4.723 1 98.19 312 GLY A N 1
ATOM 2328 C CA . GLY A 1 312 ? 5.367 -23.25 -4.145 1 98.19 312 GLY A CA 1
ATOM 2329 C C . GLY A 1 312 ? 5.41 -23.453 -2.641 1 98.19 312 GLY A C 1
ATOM 2330 O O . GLY A 1 312 ? 4.543 -22.969 -1.918 1 98.19 312 GLY A O 1
ATOM 2331 N N . VAL A 1 313 ? 6.398 -24.156 -2.166 1 97.75 313 VAL A N 1
ATOM 2332 C CA . VAL A 1 313 ? 6.562 -24.406 -0.738 1 97.75 313 VAL A CA 1
ATOM 2333 C C . VAL A 1 313 ? 6.812 -23.094 -0.003 1 97.75 313 VAL A C 1
ATOM 2335 O O . VAL A 1 313 ? 6.195 -22.828 1.03 1 97.75 313 VAL A O 1
ATOM 2338 N N . LYS A 1 314 ? 7.656 -22.266 -0.524 1 97.69 314 LYS A N 1
ATOM 2339 C CA . LYS A 1 314 ? 7.996 -21 0.118 1 97.69 314 LYS A CA 1
ATOM 2340 C C . LYS A 1 314 ? 6.785 -20.062 0.167 1 97.69 314 LYS A C 1
ATOM 2342 O O . LYS A 1 314 ? 6.57 -19.375 1.164 1 97.69 314 LYS A O 1
ATOM 2347 N N . ALA A 1 315 ? 6.02 -20 -0.907 1 98.06 315 ALA A N 1
ATOM 2348 C CA . ALA A 1 315 ? 4.801 -19.188 -0.91 1 98.06 315 ALA A CA 1
ATOM 2349 C C . ALA A 1 315 ? 3.812 -19.688 0.138 1 98.06 315 ALA A C 1
ATOM 2351 O O . ALA A 1 315 ? 3.174 -18.891 0.828 1 98.06 315 ALA A O 1
ATOM 2352 N N . LEU A 1 316 ? 3.693 -20.984 0.246 1 97.88 316 LEU A N 1
ATOM 2353 C CA . LEU A 1 316 ? 2.795 -21.578 1.228 1 97.88 316 LEU A CA 1
ATOM 2354 C C . LEU A 1 316 ? 3.268 -21.281 2.646 1 97.88 316 LEU A C 1
ATOM 2356 O O . LEU A 1 316 ? 2.451 -21.078 3.547 1 97.88 316 LEU A O 1
ATOM 2360 N N . GLU A 1 317 ? 4.598 -21.312 2.893 1 97.81 317 GLU A N 1
ATOM 2361 C CA . GLU A 1 317 ? 5.156 -20.938 4.188 1 97.81 317 GLU A CA 1
ATOM 2362 C C . GLU A 1 317 ? 4.715 -19.531 4.59 1 97.81 317 GLU A C 1
ATOM 2364 O O . GLU A 1 317 ? 4.348 -19.297 5.746 1 97.81 317 GLU A O 1
ATOM 2369 N N . LEU A 1 318 ? 4.738 -18.641 3.691 1 98.5 318 LEU A N 1
ATOM 2370 C CA . LEU A 1 318 ? 4.324 -17.266 3.955 1 98.5 318 LEU A CA 1
ATOM 2371 C C . LEU A 1 318 ? 2.826 -17.203 4.234 1 98.5 318 LEU A C 1
ATOM 2373 O O . LEU A 1 318 ? 2.389 -16.469 5.121 1 98.5 318 LEU A O 1
ATOM 2377 N N . ALA A 1 319 ? 2.051 -17.953 3.463 1 98.38 319 ALA A N 1
ATOM 2378 C CA . ALA A 1 319 ? 0.609 -17.984 3.691 1 98.38 319 ALA A CA 1
ATOM 2379 C C . ALA A 1 319 ? 0.287 -18.516 5.09 1 98.38 319 ALA A C 1
ATOM 2381 O O . ALA A 1 319 ? -0.597 -17.984 5.77 1 98.38 319 ALA A O 1
ATOM 2382 N N . GLU A 1 320 ? 0.997 -19.531 5.488 1 97.38 320 GLU A N 1
ATOM 2383 C CA . GLU A 1 320 ? 0.806 -20.062 6.828 1 97.38 320 GLU A CA 1
ATOM 2384 C C . GLU A 1 320 ? 1.214 -19.062 7.895 1 97.38 320 GLU A C 1
ATOM 2386 O O . GLU A 1 320 ? 0.532 -18.906 8.914 1 97.38 320 GLU A O 1
ATOM 2391 N N . ALA A 1 321 ? 2.328 -18.422 7.68 1 98 321 ALA A N 1
ATOM 2392 C CA . ALA A 1 321 ? 2.779 -17.406 8.609 1 98 321 ALA A CA 1
ATOM 2393 C C . ALA A 1 321 ? 1.756 -16.281 8.727 1 98 321 ALA A C 1
ATOM 2395 O O . ALA A 1 321 ? 1.487 -15.781 9.82 1 98 321 ALA A O 1
ATOM 2396 N N . ALA A 1 322 ? 1.178 -15.852 7.641 1 98.56 322 ALA A N 1
ATOM 2397 C CA . ALA A 1 322 ? 0.162 -14.797 7.645 1 98.56 322 ALA A CA 1
ATOM 2398 C C . ALA A 1 322 ? -1.082 -15.242 8.414 1 98.56 322 ALA A C 1
ATOM 2400 O O . ALA A 1 322 ? -1.655 -14.469 9.18 1 98.56 322 ALA A O 1
ATOM 2401 N N . THR A 1 323 ? -1.473 -16.5 8.148 1 97.81 323 THR A N 1
ATOM 2402 C CA . THR A 1 323 ? -2.617 -17.047 8.867 1 97.81 323 THR A CA 1
ATOM 2403 C C . THR A 1 323 ? -2.367 -17.031 10.375 1 97.81 323 THR A C 1
ATOM 2405 O O . THR A 1 323 ? -3.223 -16.594 11.148 1 97.81 323 THR A O 1
ATOM 2408 N N . LEU A 1 324 ? -1.192 -17.5 10.75 1 97.44 324 LEU A N 1
ATOM 2409 C CA . LEU A 1 324 ? -0.821 -17.531 12.164 1 97.44 324 LEU A CA 1
ATOM 2410 C C . LEU A 1 324 ? -0.805 -16.125 12.758 1 97.44 324 LEU A C 1
ATOM 2412 O O . LEU A 1 324 ? -1.336 -15.906 13.852 1 97.44 324 LEU A O 1
ATOM 2416 N N . SER A 1 325 ? -0.185 -15.219 12.078 1 98.31 325 SER A N 1
ATOM 2417 C CA . SER A 1 325 ? -0.102 -13.836 12.523 1 98.31 325 SER A CA 1
ATOM 2418 C C . SER A 1 325 ? -1.489 -13.242 12.758 1 98.31 325 SER A C 1
ATOM 2420 O O . SER A 1 325 ? -1.743 -12.633 13.789 1 98.31 325 SER A O 1
ATOM 2422 N N . TRP A 1 326 ? -2.4 -13.438 11.82 1 98.06 326 TRP A N 1
ATOM 2423 C CA . TRP A 1 326 ? -3.766 -12.93 11.914 1 98.06 326 TRP A CA 1
ATOM 2424 C C . TRP A 1 326 ? -4.496 -13.547 13.102 1 98.06 326 TRP A C 1
ATOM 2426 O O . TRP A 1 326 ? -5.113 -12.836 13.898 1 98.06 326 TRP A O 1
ATOM 2436 N N . ARG A 1 327 ? -4.375 -14.805 13.258 1 97.19 327 ARG A N 1
ATOM 2437 C CA . ARG A 1 327 ? -5.105 -15.516 14.297 1 97.19 327 ARG A CA 1
ATOM 2438 C C . ARG A 1 327 ? -4.598 -15.133 15.68 1 97.19 327 ARG A C 1
ATOM 2440 O O . ARG A 1 327 ? -5.379 -15 16.625 1 97.19 327 ARG A O 1
ATOM 2447 N N . GLU A 1 328 ? -3.301 -14.953 15.781 1 96.62 328 GLU A N 1
ATOM 2448 C CA . GLU A 1 328 ? -2.713 -14.688 17.094 1 96.62 328 GLU A CA 1
ATOM 2449 C C . GLU A 1 328 ? -2.518 -13.188 17.312 1 96.62 328 GLU A C 1
ATOM 2451 O O . GLU A 1 328 ? -2.049 -12.773 18.375 1 96.62 328 GLU A O 1
ATOM 2456 N N . ALA A 1 329 ? -2.812 -12.367 16.375 1 95.81 329 ALA A N 1
ATOM 2457 C CA . ALA A 1 329 ? -2.744 -10.914 16.453 1 95.81 329 ALA A CA 1
ATOM 2458 C C . ALA A 1 329 ? -1.348 -10.453 16.859 1 95.81 329 ALA A C 1
ATOM 2460 O O . ALA A 1 329 ? -1.2 -9.633 17.766 1 95.81 329 ALA A O 1
ATOM 2461 N N . ARG A 1 330 ? -0.376 -11.023 16.172 1 95.94 330 ARG A N 1
ATOM 2462 C CA . ARG A 1 330 ? 1.012 -10.656 16.438 1 95.94 330 ARG A CA 1
ATOM 2463 C C . ARG A 1 330 ? 1.875 -10.852 15.188 1 95.94 330 ARG A C 1
ATOM 2465 O O . ARG A 1 330 ? 1.53 -11.633 14.305 1 95.94 330 ARG A O 1
ATOM 2472 N N . ALA A 1 331 ? 2.998 -10.188 15.211 1 96.88 331 ALA A N 1
ATOM 2473 C CA . ALA A 1 331 ? 3.992 -10.453 14.172 1 96.88 331 ALA A CA 1
ATOM 2474 C C . ALA A 1 331 ? 4.641 -11.82 14.375 1 96.88 331 ALA A C 1
ATOM 2476 O O . ALA A 1 331 ? 4.848 -12.258 15.508 1 96.88 331 ALA A O 1
ATOM 2477 N N . VAL A 1 332 ? 4.938 -12.438 13.258 1 97.44 332 VAL A N 1
ATOM 2478 C CA . VAL A 1 332 ? 5.582 -13.75 13.273 1 97.44 332 VAL A CA 1
ATOM 2479 C C . VAL A 1 332 ? 6.973 -13.648 12.656 1 97.44 332 VAL A C 1
ATOM 2481 O O . VAL A 1 332 ? 7.16 -12.969 11.641 1 97.44 332 VAL A O 1
ATOM 2484 N N . THR A 1 333 ? 7.938 -14.203 13.344 1 96.94 333 THR A N 1
ATOM 2485 C CA . THR A 1 333 ? 9.258 -14.359 12.75 1 96.94 333 THR A CA 1
ATOM 2486 C C . THR A 1 333 ? 9.336 -15.664 11.953 1 96.94 333 THR A C 1
ATOM 2488 O O . THR A 1 333 ? 9.023 -16.734 12.469 1 96.94 333 THR A O 1
ATOM 2491 N N . LEU A 1 334 ? 9.711 -15.523 10.695 1 95.75 334 LEU A N 1
ATOM 2492 C CA . LEU A 1 334 ? 9.773 -16.719 9.859 1 95.75 334 LEU A CA 1
ATOM 2493 C C . LEU A 1 334 ? 10.859 -17.672 10.344 1 95.75 334 LEU A C 1
ATOM 2495 O O . LEU A 1 334 ? 11.977 -17.234 10.656 1 95.75 334 LEU A O 1
ATOM 2499 N N . GLY A 1 335 ? 10.57 -18.953 10.336 1 86.31 335 GLY A N 1
ATOM 2500 C CA . GLY A 1 335 ? 11.469 -19.969 10.859 1 86.31 335 GLY A CA 1
ATOM 2501 C C . GLY A 1 335 ? 11.297 -20.219 12.352 1 86.31 335 GLY A C 1
ATOM 2502 O O . GLY A 1 335 ? 11.945 -21.094 12.922 1 86.31 335 GLY A O 1
ATOM 2503 N N . GLU A 1 336 ? 10.555 -19.312 12.945 1 75.5 336 GLU A N 1
ATOM 2504 C CA . GLU A 1 336 ? 10.359 -19.5 14.375 1 75.5 336 GLU A CA 1
ATOM 2505 C C . GLU A 1 336 ? 9.57 -20.781 14.656 1 75.5 336 GLU A C 1
ATOM 2507 O O . GLU A 1 336 ? 8.695 -21.156 13.883 1 75.5 336 GLU A O 1
ATOM 2512 N N . ARG A 1 337 ? 10.195 -21.641 15.5 1 56.75 337 ARG A N 1
ATOM 2513 C CA . ARG A 1 337 ? 9.5 -22.859 15.945 1 56.75 337 ARG A CA 1
ATOM 2514 C C . ARG A 1 337 ? 8.25 -22.5 16.734 1 56.75 337 ARG A C 1
ATOM 2516 O O . ARG A 1 337 ? 8.211 -21.484 17.438 1 56.75 337 ARG A O 1
ATOM 2523 N N . ALA A 1 338 ? 7.102 -22.953 16.234 1 50.59 338 ALA A N 1
ATOM 2524 C CA . ALA A 1 338 ? 5.891 -22.766 17.031 1 50.59 338 ALA A CA 1
ATOM 2525 C C . ALA A 1 338 ? 6.172 -22.953 18.516 1 50.59 338 ALA A C 1
ATOM 2527 O O . ALA A 1 338 ? 6.859 -23.906 18.906 1 50.59 338 ALA A O 1
ATOM 2528 N N . ALA A 1 339 ? 5.836 -22.219 19.562 1 32.09 339 ALA A N 1
ATOM 2529 C CA . ALA A 1 339 ? 5.953 -22.422 21.016 1 32.09 339 ALA A CA 1
ATOM 2530 C C . ALA A 1 339 ? 5.117 -23.625 21.469 1 32.09 339 ALA A C 1
ATOM 2532 O O . ALA A 1 339 ? 4.035 -23.875 20.922 1 32.09 339 ALA A O 1
ATOM 2533 N N . MET B 1 1 ? -20.25 54.062 6.637 1 34.84 1 MET B N 1
ATOM 2534 C CA . MET B 1 1 ? -18.922 53.75 7.18 1 34.84 1 MET B CA 1
ATOM 2535 C C . MET B 1 1 ? -18.734 52.25 7.246 1 34.84 1 MET B C 1
ATOM 2537 O O . MET B 1 1 ? -19.5 51.531 7.898 1 34.84 1 MET B O 1
ATOM 2541 N N . THR B 1 2 ? -18.422 51.562 6.16 1 44.69 2 THR B N 1
ATOM 2542 C CA . THR B 1 2 ? -18.375 50.094 6.039 1 44.69 2 THR B CA 1
ATOM 2543 C C . THR B 1 2 ? -17.656 49.5 7.23 1 44.69 2 THR B C 1
ATOM 2545 O O . THR B 1 2 ? -16.516 49.844 7.531 1 44.69 2 THR B O 1
ATOM 2548 N N . ASN B 1 3 ? -18.219 49.281 8.273 1 45.5 3 ASN B N 1
ATOM 2549 C CA . ASN B 1 3 ? -17.703 48.75 9.539 1 45.5 3 ASN B CA 1
ATOM 2550 C C . ASN B 1 3 ? -16.656 47.656 9.305 1 45.5 3 ASN B C 1
ATOM 2552 O O . ASN B 1 3 ? -17 46.531 9.031 1 45.5 3 ASN B O 1
ATOM 2556 N N . ALA B 1 4 ? -15.539 48.062 8.75 1 56.5 4 ALA B N 1
ATOM 2557 C CA . ALA B 1 4 ? -14.438 47.156 8.484 1 56.5 4 ALA B CA 1
ATOM 2558 C C . ALA B 1 4 ? -14.039 46.375 9.742 1 56.5 4 ALA B C 1
ATOM 2560 O O . ALA B 1 4 ? -13.914 46.969 10.82 1 56.5 4 ALA B O 1
ATOM 2561 N N . ALA B 1 5 ? -14.266 45.094 9.82 1 67.5 5 ALA B N 1
ATOM 2562 C CA . ALA B 1 5 ? -13.828 44.281 10.945 1 67.5 5 ALA B CA 1
ATOM 2563 C C . ALA B 1 5 ? -12.422 44.656 11.391 1 67.5 5 ALA B C 1
ATOM 2565 O O . ALA B 1 5 ? -11.586 45.031 10.57 1 67.5 5 ALA B O 1
ATOM 2566 N N . PRO B 1 6 ? -12.203 45 12.727 1 85.19 6 PRO B N 1
ATOM 2567 C CA . PRO B 1 6 ? -10.906 45.438 13.25 1 85.19 6 PRO B CA 1
ATOM 2568 C C . PRO B 1 6 ? -9.766 44.5 12.82 1 85.19 6 PRO B C 1
ATOM 2570 O O . PRO B 1 6 ? -9.977 43.312 12.656 1 85.19 6 PRO B O 1
ATOM 2573 N N . THR B 1 7 ? -8.664 45.094 12.43 1 94.44 7 THR B N 1
ATOM 2574 C CA . THR B 1 7 ? -7.449 44.375 12.047 1 94.44 7 THR B CA 1
ATOM 2575 C C . THR B 1 7 ? -6.918 43.562 13.211 1 94.44 7 THR B C 1
ATOM 2577 O O . THR B 1 7 ? -6.898 44.031 14.352 1 94.44 7 THR B O 1
ATOM 2580 N N . ILE B 1 8 ? -6.598 42.344 12.992 1 97.56 8 ILE B N 1
ATOM 2581 C CA . ILE B 1 8 ? -6.012 41.469 14.008 1 97.56 8 ILE B CA 1
ATOM 2582 C C . ILE B 1 8 ? -4.488 41.531 13.922 1 97.56 8 ILE B C 1
ATOM 2584 O O . ILE B 1 8 ? -3.9 41.156 12.898 1 97.56 8 ILE B O 1
ATOM 2588 N N . ASP B 1 9 ? -3.859 42.031 14.969 1 98.31 9 ASP B N 1
ATOM 2589 C CA . ASP B 1 9 ? -2.402 42 15.055 1 98.31 9 ASP B CA 1
ATOM 2590 C C . ASP B 1 9 ? -1.879 40.625 15.43 1 98.31 9 ASP B C 1
ATOM 2592 O O . ASP B 1 9 ? -2.4 40 16.344 1 98.31 9 ASP B O 1
ATOM 2596 N N . VAL B 1 10 ? -0.79 40.25 14.727 1 98.69 10 VAL B N 1
ATOM 2597 C CA . VAL B 1 10 ? -0.329 38.875 14.875 1 98.69 10 VAL B CA 1
ATOM 2598 C C . VAL B 1 10 ? 1.165 38.844 15.188 1 98.69 10 VAL B C 1
ATOM 2600 O O . VAL B 1 10 ? 1.915 39.688 14.703 1 98.69 10 VAL B O 1
ATOM 2603 N N . ALA B 1 11 ? 1.556 37.906 16.016 1 98.81 11 ALA B N 1
ATOM 2604 C CA . ALA B 1 11 ? 2.963 37.594 16.203 1 98.81 11 ALA B CA 1
ATOM 2605 C C . ALA B 1 11 ? 3.285 36.219 15.602 1 98.81 11 ALA B C 1
ATOM 2607 O O . ALA B 1 11 ? 2.555 35.25 15.82 1 98.81 11 ALA B O 1
ATOM 2608 N N . VAL B 1 12 ? 4.352 36.156 14.828 1 98.88 12 VAL B N 1
ATOM 2609 C CA . VAL B 1 12 ? 4.852 34.906 14.281 1 98.88 12 VAL B CA 1
ATOM 2610 C C . VAL B 1 12 ? 6.059 34.438 15.078 1 98.88 12 VAL B C 1
ATOM 2612 O O . VAL B 1 12 ? 7.008 35.188 15.297 1 98.88 12 VAL B O 1
ATOM 2615 N N . PHE B 1 13 ? 5.949 33.219 15.594 1 98.81 13 PHE B N 1
ATOM 2616 C CA . PHE B 1 13 ? 7.055 32.594 16.312 1 98.81 13 PHE B CA 1
ATOM 2617 C C . PHE B 1 13 ? 7.789 31.609 15.414 1 98.81 13 PHE B C 1
ATOM 2619 O O . PHE B 1 13 ? 7.25 30.547 15.055 1 98.81 13 PHE B O 1
ATOM 2626 N N . GLY B 1 14 ? 9.047 31.875 15.133 1 98.31 14 GLY B N 1
ATOM 2627 C CA . GLY B 1 14 ? 9.836 31.125 14.172 1 98.31 14 GLY B CA 1
ATOM 2628 C C . GLY B 1 14 ? 10.07 31.875 12.867 1 98.31 14 GLY B C 1
ATOM 2629 O O . GLY B 1 14 ? 9.117 32.312 12.219 1 98.31 14 GLY B O 1
ATOM 2630 N N . ALA B 1 15 ? 11.32 32.031 12.508 1 98 15 ALA B N 1
ATOM 2631 C CA . ALA B 1 15 ? 11.664 32.75 11.281 1 98 15 ALA B CA 1
ATOM 2632 C C . ALA B 1 15 ? 12.375 31.844 10.289 1 98 15 ALA B C 1
ATOM 2634 O O . ALA B 1 15 ? 13.125 32.312 9.43 1 98 15 ALA B O 1
ATOM 2635 N N . GLY B 1 16 ? 12.195 30.516 10.508 1 94.75 16 GLY B N 1
ATOM 2636 C CA . GLY B 1 16 ? 12.703 29.547 9.547 1 94.75 16 GLY B CA 1
ATOM 2637 C C . GLY B 1 16 ? 11.828 29.438 8.312 1 94.75 16 GLY B C 1
ATOM 2638 O O . GLY B 1 16 ? 11.078 30.344 7.98 1 94.75 16 GLY B O 1
ATOM 2639 N N . ARG B 1 17 ? 12 28.328 7.566 1 91.19 17 ARG B N 1
ATOM 2640 C CA . ARG B 1 17 ? 11.328 28.094 6.297 1 91.19 17 ARG B CA 1
ATOM 2641 C C . ARG B 1 17 ? 9.812 28.203 6.449 1 91.19 17 ARG B C 1
ATOM 2643 O O . ARG B 1 17 ? 9.156 28.891 5.672 1 91.19 17 ARG B O 1
ATOM 2650 N N . ILE B 1 18 ? 9.289 27.531 7.422 1 93.94 18 ILE B N 1
ATOM 2651 C CA . ILE B 1 18 ? 7.848 27.5 7.633 1 93.94 18 ILE B CA 1
ATOM 2652 C C . ILE B 1 18 ? 7.363 28.875 8.102 1 93.94 18 ILE B C 1
ATOM 2654 O O . ILE B 1 18 ? 6.312 29.344 7.664 1 93.94 18 ILE B O 1
ATOM 2658 N N . GLY B 1 19 ? 8.117 29.469 9.023 1 96.69 19 GLY B N 1
ATOM 2659 C CA . GLY B 1 19 ? 7.777 30.812 9.461 1 96.69 19 GLY B CA 1
ATOM 2660 C C . GLY B 1 19 ? 7.68 31.812 8.32 1 96.69 19 GLY B C 1
ATOM 2661 O O . GLY B 1 19 ? 6.777 32.656 8.297 1 96.69 19 GLY B O 1
ATOM 2662 N N . ARG B 1 20 ? 8.547 31.688 7.383 1 96.44 20 ARG B N 1
ATOM 2663 C CA . ARG B 1 20 ? 8.562 32.594 6.23 1 96.44 20 ARG B CA 1
ATOM 2664 C C . ARG B 1 20 ? 7.324 32.375 5.359 1 96.44 20 ARG B C 1
ATOM 2666 O O . ARG B 1 20 ? 6.762 33.344 4.836 1 96.44 20 ARG B O 1
ATOM 2673 N N . ILE B 1 21 ? 6.922 31.141 5.207 1 95.88 21 ILE B N 1
ATOM 2674 C CA . ILE B 1 21 ? 5.727 30.828 4.434 1 95.88 21 ILE B CA 1
ATOM 2675 C C . ILE B 1 21 ? 4.504 31.469 5.086 1 95.88 21 ILE B C 1
ATOM 2677 O O . ILE B 1 21 ? 3.738 32.188 4.422 1 95.88 21 ILE B O 1
ATOM 2681 N N . HIS B 1 22 ? 4.359 31.312 6.344 1 97.81 22 HIS B N 1
ATOM 2682 C CA . HIS B 1 22 ? 3.184 31.828 7.035 1 97.81 22 HIS B CA 1
ATOM 2683 C C . HIS B 1 22 ? 3.219 33.344 7.125 1 97.81 22 HIS B C 1
ATOM 2685 O O . HIS B 1 22 ? 2.188 34 6.98 1 97.81 22 HIS B O 1
ATOM 2691 N N . ALA B 1 23 ? 4.402 33.938 7.359 1 97.88 23 ALA B N 1
ATOM 2692 C CA . ALA B 1 23 ? 4.523 35.375 7.348 1 97.88 23 ALA B CA 1
ATOM 2693 C C . ALA B 1 23 ? 4.059 35.969 6.016 1 97.88 23 ALA B C 1
ATOM 2695 O O . ALA B 1 23 ? 3.332 36.969 5.984 1 97.88 23 ALA B O 1
ATOM 2696 N N . GLY B 1 24 ? 4.488 35.312 4.945 1 96.69 24 GLY B N 1
ATOM 2697 C CA . GLY B 1 24 ? 4.051 35.75 3.627 1 96.69 24 GLY B CA 1
ATOM 2698 C C . GLY B 1 24 ? 2.549 35.656 3.438 1 96.69 24 GLY B C 1
ATOM 2699 O O . GLY B 1 24 ? 1.931 36.562 2.873 1 96.69 24 GLY B O 1
ATOM 2700 N N . ASN B 1 25 ? 1.982 34.562 3.875 1 97.19 25 ASN B N 1
ATOM 2701 C CA . ASN B 1 25 ? 0.538 34.375 3.775 1 97.19 25 ASN B CA 1
ATOM 2702 C C . ASN B 1 25 ? -0.217 35.375 4.621 1 97.19 25 ASN B C 1
ATOM 2704 O O . ASN B 1 25 ? -1.259 35.906 4.203 1 97.19 25 ASN B O 1
ATOM 2708 N N . LEU B 1 26 ? 0.29 35.75 5.793 1 97.25 26 LEU B N 1
ATOM 2709 C CA . LEU B 1 26 ? -0.322 36.719 6.684 1 97.25 26 LEU B CA 1
ATOM 2710 C C . LEU B 1 26 ? -0.303 38.094 6.055 1 97.25 26 LEU B C 1
ATOM 2712 O O . LEU B 1 26 ? -1.289 38.844 6.133 1 97.25 26 LEU B O 1
ATOM 2716 N N . ALA B 1 27 ? 0.771 38.406 5.441 1 94.25 27 ALA B N 1
ATOM 2717 C CA . ALA B 1 27 ? 0.948 39.719 4.836 1 94.25 27 ALA B CA 1
ATOM 2718 C C . ALA B 1 27 ? -0.065 39.938 3.721 1 94.25 27 ALA B C 1
ATOM 2720 O O . ALA B 1 27 ? -0.423 41.094 3.426 1 94.25 27 ALA B O 1
ATOM 2721 N N . ARG B 1 28 ? -0.56 38.875 3.197 1 92 28 ARG B N 1
ATOM 2722 C CA . ARG B 1 28 ? -1.477 38.969 2.066 1 92 28 ARG B CA 1
ATOM 2723 C C . ARG B 1 28 ? -2.928 38.938 2.535 1 92 28 ARG B C 1
ATOM 2725 O O . ARG B 1 28 ? -3.848 39.125 1.734 1 92 28 ARG B O 1
ATOM 2732 N N . ARG B 1 29 ? -3.113 38.781 3.771 1 94.19 29 ARG B N 1
ATOM 2733 C CA . ARG B 1 29 ? -4.465 38.594 4.285 1 94.19 29 ARG B CA 1
ATOM 2734 C C . ARG B 1 29 ? -5.078 39.906 4.746 1 94.19 29 ARG B C 1
ATOM 2736 O O . ARG B 1 29 ? -4.57 40.562 5.668 1 94.19 29 ARG B O 1
ATOM 2743 N N . PRO B 1 30 ? -6.188 40.219 4.102 1 92.31 30 PRO B N 1
ATOM 2744 C CA . PRO B 1 30 ? -6.867 41.406 4.605 1 92.31 30 PRO B CA 1
ATOM 2745 C C . PRO B 1 30 ? -7.324 41.281 6.055 1 92.31 30 PRO B C 1
ATOM 2747 O O . PRO B 1 30 ? -7.762 40.188 6.461 1 92.31 30 PRO B O 1
ATOM 2750 N N . GLY B 1 31 ? -7.195 42.312 6.789 1 94.38 31 GLY B N 1
ATOM 2751 C CA . GLY B 1 31 ? -7.68 42.312 8.156 1 94.38 31 GLY B CA 1
ATOM 2752 C C . GLY B 1 31 ? -6.684 41.75 9.148 1 94.38 31 GLY B C 1
ATOM 2753 O O . GLY B 1 31 ? -6.984 41.625 10.336 1 94.38 31 GLY B O 1
ATOM 2754 N N . VAL B 1 32 ? -5.523 41.406 8.648 1 96.94 32 VAL B N 1
ATOM 2755 C CA . VAL B 1 32 ? -4.48 40.844 9.508 1 96.94 32 VAL B CA 1
ATOM 2756 C C . VAL B 1 32 ? -3.197 41.656 9.344 1 96.94 32 VAL B C 1
ATOM 2758 O O . VAL B 1 32 ? -2.854 42.094 8.234 1 96.94 32 VAL B O 1
ATOM 2761 N N . ARG B 1 33 ? -2.543 41.969 10.422 1 97.5 33 ARG B N 1
ATOM 2762 C CA . ARG B 1 33 ? -1.269 42.688 10.391 1 97.5 33 ARG B CA 1
ATOM 2763 C C . ARG B 1 33 ? -0.196 41.906 11.164 1 97.5 33 ARG B C 1
ATOM 2765 O O . ARG B 1 33 ? -0.372 41.625 12.344 1 97.5 33 ARG B O 1
ATOM 2772 N N . LEU B 1 34 ? 0.877 41.625 10.469 1 98.38 34 LEU B N 1
ATOM 2773 C CA . LEU B 1 34 ? 2.037 41.062 11.148 1 98.38 34 LEU B CA 1
ATOM 2774 C C . LEU B 1 34 ? 2.764 42.125 11.961 1 98.38 34 LEU B C 1
ATOM 2776 O O . LEU B 1 34 ? 3.348 43.062 11.398 1 98.38 34 LEU B O 1
ATOM 2780 N N . LYS B 1 35 ? 2.729 41.938 13.211 1 98.38 35 LYS B N 1
ATOM 2781 C CA . LYS B 1 35 ? 3.301 42.969 14.07 1 98.38 35 LYS B CA 1
ATOM 2782 C C . LYS B 1 35 ? 4.672 42.562 14.586 1 98.38 35 LYS B C 1
ATOM 2784 O O . LYS B 1 35 ? 5.594 43.375 14.656 1 98.38 35 LYS B O 1
ATOM 2789 N N . TYR B 1 36 ? 4.77 41.281 14.984 1 98.69 36 TYR B N 1
ATOM 2790 C CA . TYR B 1 36 ? 6.023 40.812 15.57 1 98.69 36 TYR B CA 1
ATOM 2791 C C . TYR B 1 36 ? 6.496 39.531 14.906 1 98.69 36 TYR B C 1
ATOM 2793 O O . TYR B 1 36 ? 5.684 38.688 14.531 1 98.69 36 TYR B O 1
ATOM 2801 N N . VAL B 1 37 ? 7.789 39.406 14.758 1 98.81 37 VAL B N 1
ATOM 2802 C CA . VAL B 1 37 ? 8.461 38.156 14.453 1 98.81 37 VAL B CA 1
ATOM 2803 C C . VAL B 1 37 ? 9.406 37.781 15.602 1 98.81 37 VAL B C 1
ATOM 2805 O O . VAL B 1 37 ? 10.195 38.625 16.047 1 98.81 37 VAL B O 1
ATOM 2808 N N . VAL B 1 38 ? 9.25 36.594 16.094 1 98.69 38 VAL B N 1
ATOM 2809 C CA . VAL B 1 38 ? 10.047 36.094 17.203 1 98.69 38 VAL B CA 1
ATOM 2810 C C . VAL B 1 38 ? 10.867 34.906 16.766 1 98.69 38 VAL B C 1
ATOM 2812 O O . VAL B 1 38 ? 10.328 33.969 16.156 1 98.69 38 VAL B O 1
ATOM 2815 N N . ASP B 1 39 ? 12.148 34.875 17.016 1 98.31 39 ASP B N 1
ATOM 2816 C CA . ASP B 1 39 ? 13.031 33.75 16.75 1 98.31 39 ASP B CA 1
ATOM 2817 C C . ASP B 1 39 ? 14.266 33.781 17.656 1 98.31 39 ASP B C 1
ATOM 2819 O O . ASP B 1 39 ? 14.711 34.844 18.062 1 98.31 39 ASP B O 1
ATOM 2823 N N . VAL B 1 40 ? 14.805 32.594 17.922 1 96.38 40 VAL B N 1
ATOM 2824 C CA . VAL B 1 40 ? 16.031 32.5 18.703 1 96.38 40 VAL B CA 1
ATOM 2825 C C . VAL B 1 40 ? 17.188 33.156 17.922 1 96.38 40 VAL B C 1
ATOM 2827 O O . VAL B 1 40 ? 18.125 33.688 18.5 1 96.38 40 VAL B O 1
ATOM 2830 N N . ASN B 1 41 ? 17.109 33 16.656 1 97.31 41 ASN B N 1
ATOM 2831 C CA . ASN B 1 41 ? 18.016 33.75 15.781 1 97.31 41 ASN B CA 1
ATOM 2832 C C . ASN B 1 41 ? 17.516 35.156 15.523 1 97.31 41 ASN B C 1
ATOM 2834 O O . ASN B 1 41 ? 16.719 35.406 14.617 1 97.31 41 ASN B O 1
ATOM 2838 N N . ARG B 1 42 ? 18.109 36.094 16.172 1 96.5 42 ARG B N 1
ATOM 2839 C CA . ARG B 1 42 ? 17.625 37.469 16.141 1 96.5 42 ARG B CA 1
ATOM 2840 C C . ARG B 1 42 ? 17.766 38.062 14.758 1 96.5 42 ARG B C 1
ATOM 2842 O O . ARG B 1 42 ? 16.922 38.875 14.336 1 96.5 42 ARG B O 1
ATOM 2849 N N . ASP B 1 43 ? 18.812 37.688 14.094 1 97.69 43 ASP B N 1
ATOM 2850 C CA . ASP B 1 43 ? 19.016 38.188 12.742 1 97.69 43 ASP B CA 1
ATOM 2851 C C . ASP B 1 43 ? 17.938 37.688 11.789 1 97.69 43 ASP B C 1
ATOM 2853 O O . ASP B 1 43 ? 17.453 38.469 10.945 1 97.69 43 ASP B O 1
ATOM 2857 N N . ALA B 1 44 ? 17.641 36.469 11.945 1 97.88 44 ALA B N 1
ATOM 2858 C CA . ALA B 1 44 ? 16.594 35.906 11.109 1 97.88 44 ALA B CA 1
ATOM 2859 C C . ALA B 1 44 ? 15.25 36.562 11.391 1 97.88 44 ALA B C 1
ATOM 2861 O O . ALA B 1 44 ? 14.508 36.875 10.461 1 97.88 44 ALA B O 1
ATOM 2862 N N . ALA B 1 45 ? 14.953 36.781 12.656 1 98.44 45 ALA B N 1
ATOM 2863 C CA . ALA B 1 45 ? 13.711 37.469 13.039 1 98.44 45 ALA B CA 1
ATOM 2864 C C . ALA B 1 45 ? 13.656 38.875 12.484 1 98.44 45 ALA B C 1
ATOM 2866 O O . ALA B 1 45 ? 12.633 39.281 11.93 1 98.44 45 ALA B O 1
ATOM 2867 N N . ALA B 1 46 ? 14.742 39.562 12.609 1 98.31 46 ALA B N 1
ATOM 2868 C CA . ALA B 1 46 ? 14.812 40.938 12.141 1 98.31 46 ALA B CA 1
ATOM 2869 C C . ALA B 1 46 ? 14.633 41.031 10.633 1 98.31 46 ALA B C 1
ATOM 2871 O O . ALA B 1 46 ? 13.938 41.906 10.125 1 98.31 46 ALA B O 1
ATOM 2872 N N . ALA B 1 47 ? 15.281 40.156 9.953 1 98.38 47 ALA B N 1
ATOM 2873 C CA . ALA B 1 47 ? 15.203 40.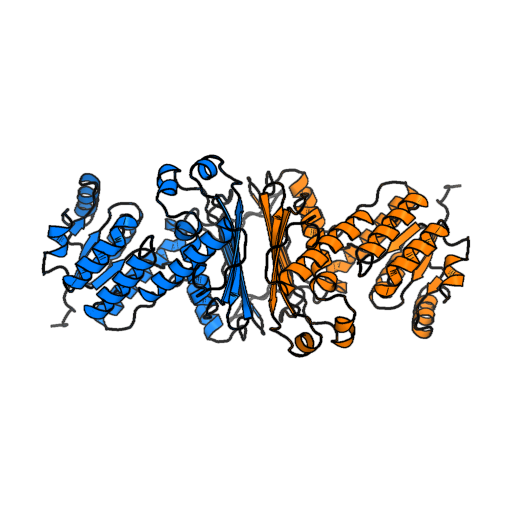156 8.492 1 98.38 47 ALA B CA 1
ATOM 2874 C C . ALA B 1 47 ? 13.781 39.906 8.016 1 98.38 47 ALA B C 1
ATOM 2876 O O . ALA B 1 47 ? 13.281 40.594 7.133 1 98.38 47 ALA B O 1
ATOM 2877 N N . LEU B 1 48 ? 13.148 38.906 8.602 1 98.38 48 LEU B N 1
ATOM 2878 C CA . LEU B 1 48 ? 11.773 38.562 8.219 1 98.38 48 LEU B CA 1
ATOM 2879 C C . LEU B 1 48 ? 10.82 39.688 8.602 1 98.38 48 LEU B C 1
ATOM 2881 O O . LEU B 1 48 ? 9.93 40.062 7.824 1 98.38 48 LEU B O 1
ATOM 2885 N N . ALA B 1 49 ? 11 40.281 9.742 1 98.38 49 ALA B N 1
ATOM 2886 C CA . ALA B 1 49 ? 10.18 41.406 10.188 1 98.38 49 ALA B CA 1
ATOM 2887 C C . ALA B 1 49 ? 10.289 42.562 9.219 1 98.38 49 ALA B C 1
ATOM 2889 O O . ALA B 1 49 ? 9.281 43.156 8.82 1 98.38 49 ALA B O 1
ATOM 2890 N N . ALA B 1 50 ? 11.461 42.844 8.844 1 98.06 50 ALA B N 1
ATOM 2891 C CA . ALA B 1 50 ? 11.727 43.969 7.953 1 98.06 50 ALA B CA 1
ATOM 2892 C C . ALA B 1 50 ? 11.016 43.812 6.613 1 98.06 50 ALA B C 1
ATOM 2894 O O . ALA B 1 50 ? 10.562 44.781 6.008 1 98.06 50 ALA B O 1
ATOM 2895 N N . GLN B 1 51 ? 10.961 42.656 6.148 1 97.75 51 GLN B N 1
ATOM 2896 C CA . GLN B 1 51 ? 10.344 42.344 4.859 1 97.75 51 GLN B CA 1
ATOM 2897 C C . GLN B 1 51 ? 8.875 42.75 4.836 1 97.75 51 GLN B C 1
ATOM 2899 O O . GLN B 1 51 ? 8.344 43.094 3.787 1 97.75 51 GLN B O 1
ATOM 2904 N N . TYR B 1 52 ? 8.195 42.75 6.039 1 97.5 52 TYR B N 1
ATOM 2905 C CA . TYR B 1 52 ? 6.75 42.938 6.031 1 97.5 52 TYR B CA 1
ATOM 2906 C C . TYR B 1 52 ? 6.344 44.125 6.93 1 97.5 52 TYR B C 1
ATOM 2908 O O . TYR B 1 52 ? 5.18 44.219 7.312 1 97.5 52 TYR B O 1
ATOM 2916 N N . GLY B 1 53 ? 7.297 44.906 7.32 1 97.06 53 GLY B N 1
ATOM 2917 C CA . GLY B 1 53 ? 7.016 46.062 8.133 1 97.06 53 GLY B CA 1
ATOM 2918 C C . GLY B 1 53 ? 6.668 45.719 9.57 1 97.06 53 GLY B C 1
ATOM 2919 O O . GLY B 1 53 ? 5.926 46.469 10.227 1 97.06 53 GLY B O 1
ATOM 2920 N N . ALA B 1 54 ? 7.074 44.625 10.039 1 98.25 54 ALA B N 1
ATOM 2921 C CA . ALA B 1 54 ? 6.895 44.156 11.414 1 98.25 54 ALA B CA 1
ATOM 2922 C C . ALA B 1 54 ? 8.133 44.469 12.258 1 98.25 54 ALA B C 1
ATOM 2924 O O . ALA B 1 54 ? 9.055 45.125 11.797 1 98.25 54 ALA B O 1
ATOM 2925 N N . GLN B 1 55 ? 8.148 44.094 13.484 1 98.38 55 GLN B N 1
ATOM 2926 C CA . GLN B 1 55 ? 9.273 44.25 14.398 1 98.38 55 GLN B CA 1
ATOM 2927 C C . GLN B 1 55 ? 9.727 42.906 14.969 1 98.38 55 GLN B C 1
ATOM 2929 O O . GLN B 1 55 ? 8.898 42.062 15.273 1 98.38 55 GLN B O 1
ATOM 2934 N N . ALA B 1 56 ? 11.039 42.812 15.07 1 98.38 56 ALA B N 1
ATOM 2935 C CA . ALA B 1 56 ? 11.539 41.656 15.836 1 98.38 56 ALA B CA 1
ATOM 2936 C C . ALA B 1 56 ? 11.266 41.844 17.328 1 98.38 56 ALA B C 1
ATOM 2938 O O . ALA B 1 56 ? 11.398 42.938 17.859 1 98.38 56 ALA B O 1
ATOM 2939 N N . ALA B 1 57 ? 10.883 40.812 17.984 1 98.25 57 ALA B N 1
ATOM 2940 C CA . ALA B 1 57 ? 10.609 40.812 19.422 1 98.25 57 ALA B CA 1
ATOM 2941 C C . ALA B 1 57 ? 11.047 39.531 20.078 1 98.25 57 ALA B C 1
ATOM 2943 O O . ALA B 1 57 ? 11.5 38.594 19.406 1 98.25 57 ALA B O 1
ATOM 2944 N N . ASP B 1 58 ? 11.086 39.531 21.375 1 97.88 58 ASP B N 1
ATOM 2945 C CA . ASP B 1 58 ? 11.258 38.281 22.094 1 97.88 58 ASP B CA 1
ATOM 2946 C C . ASP B 1 58 ? 9.914 37.719 22.562 1 97.88 58 ASP B C 1
ATOM 2948 O O . ASP B 1 58 ? 8.867 38.312 22.312 1 97.88 58 ASP B O 1
ATOM 2952 N N . VAL B 1 59 ? 9.953 36.562 23.172 1 98.19 59 VAL B N 1
ATOM 2953 C CA . VAL B 1 59 ? 8.734 35.844 23.531 1 98.19 59 VAL B CA 1
ATOM 2954 C C . VAL B 1 59 ? 7.906 36.688 24.5 1 98.19 59 VAL B C 1
ATOM 2956 O O . VAL B 1 59 ? 6.703 36.875 24.312 1 98.19 59 VAL B O 1
ATOM 2959 N N . ASP B 1 60 ? 8.484 37.25 25.531 1 97.56 60 ASP B N 1
ATOM 2960 C CA . ASP B 1 60 ? 7.789 38 26.562 1 97.56 60 ASP B CA 1
ATOM 2961 C C . ASP B 1 60 ? 7.141 39.25 25.953 1 97.56 60 ASP B C 1
ATOM 2963 O O . ASP B 1 60 ? 6.016 39.625 26.312 1 97.56 60 ASP B O 1
ATOM 2967 N N . GLY B 1 61 ? 7.898 39.875 25.125 1 97.06 61 GLY B N 1
ATOM 2968 C CA . GLY B 1 61 ? 7.371 41.062 24.469 1 97.06 61 GLY B CA 1
ATOM 2969 C C . GLY B 1 61 ? 6.156 40.781 23.609 1 97.06 61 GLY B C 1
ATOM 2970 O O . GLY B 1 61 ? 5.172 41.531 23.641 1 97.06 61 GLY B O 1
ATOM 2971 N N . ALA B 1 62 ? 6.176 39.781 22.797 1 98.06 62 ALA B N 1
ATOM 2972 C CA . ALA B 1 62 ? 5.078 39.438 21.906 1 98.06 62 ALA B CA 1
ATOM 2973 C C . ALA B 1 62 ? 3.865 38.938 22.688 1 98.06 62 ALA B C 1
ATOM 2975 O O . ALA B 1 62 ? 2.738 39.344 22.422 1 98.06 62 ALA B O 1
ATOM 2976 N N . LEU B 1 63 ? 4.031 38.062 23.703 1 98.06 63 LEU B N 1
ATOM 2977 C CA . LEU B 1 63 ? 2.93 37.5 24.484 1 98.06 63 LEU B CA 1
ATOM 2978 C C . LEU B 1 63 ? 2.365 38.531 25.453 1 98.06 63 LEU B C 1
ATOM 2980 O O . LEU B 1 63 ? 1.182 38.5 25.797 1 98.06 63 LEU B O 1
ATOM 2984 N N . GLY B 1 64 ? 3.211 39.5 25.812 1 97.5 64 GLY B N 1
ATOM 2985 C CA . GLY B 1 64 ? 2.805 40.5 26.797 1 97.5 64 GLY B CA 1
ATOM 2986 C C . GLY B 1 64 ? 2.086 41.656 26.172 1 97.5 64 GLY B C 1
ATOM 2987 O O . GLY B 1 64 ? 1.458 42.469 26.891 1 97.5 64 GLY B O 1
ATOM 2988 N N . ASP B 1 65 ? 2.189 41.812 24.922 1 98.19 65 ASP B N 1
ATOM 2989 C CA . ASP B 1 65 ? 1.526 42.938 24.234 1 98.19 65 ASP B CA 1
ATOM 2990 C C . ASP B 1 65 ? 0.036 42.656 24.047 1 98.19 65 ASP B C 1
ATOM 2992 O O . ASP B 1 65 ? -0.348 41.812 23.234 1 98.19 65 ASP B O 1
ATOM 2996 N N . ALA B 1 66 ? -0.785 43.406 24.672 1 97.56 66 ALA B N 1
ATOM 2997 C CA . ALA B 1 66 ? -2.229 43.188 24.719 1 97.56 66 ALA B CA 1
ATOM 2998 C C . ALA B 1 66 ? -2.859 43.406 23.344 1 97.56 66 ALA B C 1
ATOM 3000 O O . ALA B 1 66 ? -3.973 42.938 23.094 1 97.56 66 ALA B O 1
ATOM 3001 N N . SER B 1 67 ? -2.156 44.062 22.516 1 97.38 67 SER B N 1
ATOM 3002 C CA . SER B 1 67 ? -2.73 44.375 21.203 1 97.38 67 SER B CA 1
ATOM 3003 C C . SER B 1 67 ? -2.66 43.156 20.297 1 97.38 67 SER B C 1
ATOM 3005 O O . SER B 1 67 ? -3.342 43.094 19.266 1 97.38 67 SER B O 1
ATOM 3007 N N . ILE B 1 68 ? -1.841 42.188 20.594 1 98.31 68 ILE B N 1
ATOM 3008 C CA . ILE B 1 68 ? -1.72 41 19.781 1 98.31 68 ILE B CA 1
ATOM 3009 C C . ILE B 1 68 ? -2.963 40.125 19.969 1 98.31 68 ILE B C 1
ATOM 3011 O O . ILE B 1 68 ? -3.299 39.719 21.094 1 98.31 68 ILE B O 1
ATOM 3015 N N . GLY B 1 69 ? -3.562 39.844 18.859 1 98 69 GLY B N 1
ATOM 3016 C CA . GLY B 1 69 ? -4.785 39.062 18.922 1 98 69 GLY B CA 1
ATOM 3017 C C . GLY B 1 69 ? -4.566 37.594 18.625 1 98 69 GLY B C 1
ATOM 3018 O O . GLY B 1 69 ? -5.41 36.75 18.953 1 98 69 GLY B O 1
ATOM 3019 N N . ALA B 1 70 ? -3.484 37.281 17.969 1 98.62 70 ALA B N 1
ATOM 3020 C CA . ALA B 1 70 ? -3.229 35.875 17.609 1 98.62 70 ALA B CA 1
ATOM 3021 C C . ALA B 1 70 ? -1.731 35.594 17.578 1 98.62 70 ALA B C 1
ATOM 3023 O O . ALA B 1 70 ? -0.934 36.469 17.234 1 98.62 70 ALA B O 1
ATOM 3024 N N . SER B 1 71 ? -1.394 34.375 17.922 1 98.81 71 SER B N 1
ATOM 3025 C CA . SER B 1 71 ? -0.039 33.844 17.812 1 98.81 71 SER B CA 1
ATOM 3026 C C . SER B 1 71 ? 0.04 32.75 16.766 1 98.81 71 SER B C 1
ATOM 3028 O O . SER B 1 71 ? -0.741 31.797 16.797 1 98.81 71 SER B O 1
ATOM 3030 N N . VAL B 1 72 ? 0.947 32.875 15.789 1 98.81 72 VAL B N 1
ATOM 3031 C CA . VAL B 1 72 ? 1.243 31.859 14.789 1 98.81 72 VAL B CA 1
ATOM 3032 C C . VAL B 1 72 ? 2.592 31.203 15.102 1 98.81 72 VAL B C 1
ATOM 3034 O O . VAL B 1 72 ? 3.643 31.812 14.891 1 98.81 72 VAL B O 1
ATOM 3037 N N . ILE B 1 73 ? 2.521 29.984 15.547 1 98.75 73 ILE B N 1
ATOM 3038 C CA . ILE B 1 73 ? 3.691 29.312 16.094 1 98.75 73 ILE B CA 1
ATOM 3039 C C . ILE B 1 73 ? 4.27 28.359 15.055 1 98.75 73 ILE B C 1
ATOM 3041 O O . ILE B 1 73 ? 3.668 27.328 14.742 1 98.75 73 ILE B O 1
ATOM 3045 N N . CYS B 1 74 ? 5.461 28.719 14.586 1 97.62 74 CYS B N 1
ATOM 3046 C CA . CYS B 1 74 ? 6.184 27.969 13.562 1 97.62 74 CYS B CA 1
ATOM 3047 C C . CYS B 1 74 ? 7.602 27.656 14.023 1 97.62 74 CYS B C 1
ATOM 3049 O O . CYS B 1 74 ? 8.477 27.359 13.203 1 97.62 74 CYS B O 1
ATOM 3051 N N . SER B 1 75 ? 7.871 27.797 15.32 1 96.19 75 SER B N 1
ATOM 3052 C CA . SER B 1 75 ? 9.188 27.547 15.906 1 96.19 75 SER B CA 1
ATOM 3053 C C . SER B 1 75 ? 9.445 26.062 16.078 1 96.19 75 SER B C 1
ATOM 3055 O O . SER B 1 75 ? 8.688 25.234 15.562 1 96.19 75 SER B O 1
ATOM 3057 N N . SER B 1 76 ? 10.586 25.719 16.672 1 93.44 76 SER B N 1
ATOM 3058 C CA . SER B 1 76 ? 10.938 24.328 16.906 1 93.44 76 SER B CA 1
ATOM 3059 C C . SER B 1 76 ? 9.906 23.625 17.781 1 93.44 76 SER B C 1
ATOM 3061 O O . SER B 1 76 ? 9.328 24.25 18.672 1 93.44 76 SER B O 1
ATOM 3063 N N . THR B 1 77 ? 9.766 22.328 17.531 1 93.31 77 THR B N 1
ATOM 3064 C CA . THR B 1 77 ? 8.695 21.562 18.141 1 93.31 77 THR B CA 1
ATOM 3065 C C . THR B 1 77 ? 8.773 21.625 19.672 1 93.31 77 THR B C 1
ATOM 3067 O O . THR B 1 77 ? 7.742 21.703 20.344 1 93.31 77 THR B O 1
ATOM 3070 N N . ASP B 1 78 ? 9.953 21.609 20.188 1 91.75 78 ASP B N 1
ATOM 3071 C CA . ASP B 1 78 ? 10.133 21.562 21.641 1 91.75 78 ASP B CA 1
ATOM 3072 C C . ASP B 1 78 ? 9.664 22.875 22.281 1 91.75 78 ASP B C 1
ATOM 3074 O O . ASP B 1 78 ? 9.523 22.938 23.516 1 91.75 78 ASP B O 1
ATOM 3078 N N . THR B 1 79 ? 9.281 23.906 21.516 1 95.31 79 THR B N 1
ATOM 3079 C CA . THR B 1 79 ? 8.812 25.188 22.047 1 95.31 79 THR B CA 1
ATOM 3080 C C . THR B 1 79 ? 7.289 25.281 21.969 1 95.31 79 THR B C 1
ATOM 3082 O O . THR B 1 79 ? 6.684 26.156 22.578 1 95.31 79 THR B O 1
ATOM 3085 N N . HIS B 1 80 ? 6.652 24.406 21.234 1 97.94 80 HIS B N 1
ATOM 3086 C CA . HIS B 1 80 ? 5.25 24.547 20.844 1 97.94 80 HIS B CA 1
ATOM 3087 C C . HIS B 1 80 ? 4.348 24.625 22.078 1 97.94 80 HIS B C 1
ATOM 3089 O O . HIS B 1 80 ? 3.611 25.609 22.25 1 97.94 80 HIS B O 1
ATOM 3095 N N . ALA B 1 81 ? 4.496 23.672 22.922 1 97.62 81 ALA B N 1
ATOM 3096 C CA . ALA B 1 81 ? 3.566 23.562 24.031 1 97.62 81 ALA B CA 1
ATOM 3097 C C . ALA B 1 81 ? 3.615 24.797 24.922 1 97.62 81 ALA B C 1
ATOM 3099 O O . ALA B 1 81 ? 2.574 25.359 25.266 1 97.62 81 ALA B O 1
ATOM 3100 N N . GLU B 1 82 ? 4.789 25.25 25.25 1 97.56 82 GLU B N 1
ATOM 3101 C CA . GLU B 1 82 ? 4.938 26.422 26.094 1 97.56 82 GLU B CA 1
ATOM 3102 C C . GLU B 1 82 ? 4.344 27.656 25.422 1 97.56 82 GLU B C 1
ATOM 3104 O O . GLU B 1 82 ? 3.695 28.484 26.094 1 97.56 82 GLU B O 1
ATOM 3109 N N . LEU B 1 83 ? 4.574 27.797 24.203 1 98.56 83 LEU B N 1
ATOM 3110 C CA . LEU B 1 83 ? 4.07 28.953 23.469 1 98.56 83 LEU B CA 1
ATOM 3111 C C . LEU B 1 83 ? 2.551 28.891 23.328 1 98.56 83 LEU B C 1
ATOM 3113 O O . LEU B 1 83 ? 1.875 29.922 23.438 1 98.56 83 LEU B O 1
ATOM 3117 N N . ILE B 1 84 ? 1.987 27.719 23.078 1 98.69 84 ILE B N 1
ATOM 3118 C CA . ILE B 1 84 ? 0.541 27.547 23 1 98.69 84 ILE B CA 1
ATOM 3119 C C . ILE B 1 84 ? -0.101 27.953 24.328 1 98.69 84 ILE B C 1
ATOM 3121 O O . ILE B 1 84 ? -1.022 28.766 24.359 1 98.69 84 ILE B O 1
ATOM 3125 N N . VAL B 1 85 ? 0.432 27.406 25.422 1 98.31 85 VAL B N 1
ATOM 3126 C CA . VAL B 1 85 ? -0.133 27.656 26.75 1 98.31 85 VAL B CA 1
ATOM 3127 C C . VAL B 1 85 ? 0.015 29.125 27.109 1 98.31 85 VAL B C 1
ATOM 3129 O O . VAL B 1 85 ? -0.92 29.734 27.625 1 98.31 85 VAL B O 1
ATOM 3132 N N . GLY B 1 86 ? 1.167 29.688 26.844 1 98.25 86 GLY B N 1
ATOM 3133 C CA . GLY B 1 86 ? 1.396 31.109 27.109 1 98.25 86 GLY B CA 1
ATOM 3134 C C . GLY B 1 86 ? 0.451 32.031 26.359 1 98.25 86 GLY B C 1
ATOM 3135 O O . GLY B 1 86 ? -0.1 32.969 26.922 1 98.25 86 GLY B O 1
ATOM 3136 N N . ALA B 1 87 ? 0.279 31.766 25.062 1 98.62 87 ALA B N 1
ATOM 3137 C CA . ALA B 1 87 ? -0.635 32.562 24.234 1 98.62 87 ALA B CA 1
ATOM 3138 C C . ALA B 1 87 ? -2.072 32.438 24.734 1 98.62 87 ALA B C 1
ATOM 3140 O O . ALA B 1 87 ? -2.785 33.438 24.859 1 98.62 87 ALA B O 1
ATOM 3141 N N . ALA B 1 88 ? -2.473 31.203 25.031 1 98.19 88 ALA B N 1
ATOM 3142 C CA . ALA B 1 88 ? -3.822 30.953 25.531 1 98.19 88 ALA B CA 1
ATOM 3143 C C . ALA B 1 88 ? -4.066 31.703 26.828 1 98.19 88 ALA B C 1
ATOM 3145 O O . ALA B 1 88 ? -5.105 32.344 27 1 98.19 88 ALA B O 1
ATOM 3146 N N . ARG B 1 89 ? -3.115 31.641 27.703 1 97.38 89 ARG B N 1
ATOM 3147 C CA . ARG B 1 89 ? -3.223 32.312 28.984 1 97.38 89 ARG B CA 1
ATOM 3148 C C . ARG B 1 89 ? -3.385 33.812 28.797 1 97.38 89 ARG B C 1
ATOM 3150 O O . ARG B 1 89 ? -4.078 34.469 29.578 1 97.38 89 ARG B O 1
ATOM 3157 N N . ALA B 1 90 ? -2.783 34.344 27.812 1 97.94 90 ALA B N 1
ATOM 3158 C CA . ALA B 1 90 ? -2.83 35.781 27.516 1 97.94 90 ALA B CA 1
ATOM 3159 C C . ALA B 1 90 ? -4.078 36.125 26.719 1 97.94 90 ALA B C 1
ATOM 3161 O O . ALA B 1 90 ? -4.254 37.281 26.297 1 97.94 90 ALA B O 1
ATOM 3162 N N . GLY B 1 91 ? -4.906 35.125 26.469 1 97.69 91 GLY B N 1
ATOM 3163 C CA . GLY B 1 91 ? -6.16 35.375 25.766 1 97.69 91 GLY B CA 1
ATOM 3164 C C . GLY B 1 91 ? -5.984 35.531 24.266 1 97.69 91 GLY B C 1
ATOM 3165 O O . GLY B 1 91 ? -6.836 36.094 23.594 1 97.69 91 GLY B O 1
ATOM 3166 N N . LYS B 1 92 ? -4.902 35.062 23.734 1 98.5 92 LYS B N 1
ATOM 3167 C CA . LYS B 1 92 ? -4.609 35.188 22.297 1 98.5 92 LYS B CA 1
ATOM 3168 C C . LYS B 1 92 ? -5.004 33.906 21.562 1 98.5 92 LYS B C 1
ATOM 3170 O O . LYS B 1 92 ? -4.773 32.812 22.062 1 98.5 92 LYS B O 1
ATOM 3175 N N . HIS B 1 93 ? -5.648 34.031 20.359 1 98.62 93 HIS B N 1
ATOM 3176 C CA . HIS B 1 93 ? -5.875 32.875 19.516 1 98.62 93 HIS B CA 1
ATOM 3177 C C . HIS B 1 93 ? -4.559 32.281 19.031 1 98.62 93 HIS B C 1
ATOM 3179 O O . HIS B 1 93 ? -3.543 32.969 18.969 1 98.62 93 HIS B O 1
ATOM 3185 N N . VAL B 1 94 ? -4.594 30.953 18.688 1 98.88 94 VAL B N 1
ATOM 3186 C CA . VAL B 1 94 ? -3.33 30.281 18.391 1 98.88 94 VAL B CA 1
ATOM 3187 C C . VAL B 1 94 ? -3.459 29.469 17.109 1 98.88 94 VAL B C 1
ATOM 3189 O O . VAL B 1 94 ? -4.414 28.703 16.938 1 98.88 94 VAL B O 1
ATOM 3192 N N . PHE B 1 95 ? -2.588 29.656 16.172 1 98.81 95 PHE B N 1
ATOM 3193 C CA . PHE B 1 95 ? -2.219 28.688 15.148 1 98.81 95 PHE B CA 1
ATOM 3194 C C . PHE B 1 95 ? -0.85 28.078 15.445 1 98.81 95 PHE B C 1
ATOM 3196 O O . PHE B 1 95 ? 0.121 28.812 15.664 1 98.81 95 PHE B O 1
ATOM 3203 N N . CYS B 1 96 ? -0.752 26.797 15.508 1 98.81 96 CYS B N 1
ATOM 3204 C CA . CYS B 1 96 ? 0.528 26.156 15.781 1 98.81 96 CYS B CA 1
ATOM 3205 C C . CYS B 1 96 ? 0.806 25.047 14.773 1 98.81 96 CYS B C 1
ATOM 3207 O O . CYS B 1 96 ? -0.05 24.188 14.531 1 98.81 96 CYS B O 1
ATOM 3209 N N . GLU B 1 97 ? 1.968 25.047 14.227 1 97.81 97 GLU B N 1
ATOM 3210 C CA . GLU B 1 97 ? 2.395 23.969 13.352 1 97.81 97 GLU B CA 1
ATOM 3211 C C . GLU B 1 97 ? 2.449 22.641 14.102 1 97.81 97 GLU B C 1
ATOM 3213 O O . GLU B 1 97 ? 2.615 22.625 15.32 1 97.81 97 GLU B O 1
ATOM 3218 N N . LYS B 1 98 ? 2.287 21.609 13.406 1 96.88 98 LYS B N 1
ATOM 3219 C CA . LYS B 1 98 ? 2.398 20.266 13.984 1 96.88 98 LYS B CA 1
ATOM 3220 C C . LYS B 1 98 ? 3.85 19.938 14.32 1 96.88 98 LYS B C 1
ATOM 3222 O O . LYS B 1 98 ? 4.773 20.438 13.68 1 96.88 98 LYS B O 1
ATOM 3227 N N . PRO B 1 99 ? 4.133 19.047 15.195 1 96.94 99 PRO B N 1
ATOM 3228 C CA . PRO B 1 99 ? 3.191 18.5 16.188 1 96.94 99 PRO B CA 1
ATOM 3229 C C . PRO B 1 99 ? 2.947 19.469 17.344 1 96.94 99 PRO B C 1
ATOM 3231 O O . PRO B 1 99 ? 3.66 20.453 17.5 1 96.94 99 PRO B O 1
ATOM 3234 N N . VAL B 1 100 ? 1.884 19.141 18.172 1 97.19 100 VAL B N 1
ATOM 3235 C CA . VAL B 1 100 ? 1.583 19.953 19.344 1 97.19 100 VAL B CA 1
ATOM 3236 C C . VAL B 1 100 ? 2.783 19.969 20.281 1 97.19 100 VAL B C 1
ATOM 3238 O O . VAL B 1 100 ? 3.127 21.016 20.844 1 97.19 100 VAL B O 1
ATOM 3241 N N . ASP B 1 101 ? 3.324 18.844 20.422 1 95.56 101 ASP B N 1
ATOM 3242 C CA . ASP B 1 101 ? 4.523 18.609 21.234 1 95.56 101 ASP B CA 1
ATOM 3243 C C . ASP B 1 101 ? 5.141 17.25 20.906 1 95.56 101 ASP B C 1
ATOM 3245 O O . ASP B 1 101 ? 4.613 16.5 20.078 1 95.56 101 ASP B O 1
ATOM 3249 N N . LEU B 1 102 ? 6.301 16.984 21.609 1 93.81 102 LEU B N 1
ATOM 3250 C CA . LEU B 1 102 ? 6.949 15.688 21.406 1 93.81 102 LEU B CA 1
ATOM 3251 C C . LEU B 1 102 ? 6.406 14.648 22.375 1 93.81 102 LEU B C 1
ATOM 3253 O O . LEU B 1 102 ? 6.621 13.445 22.203 1 93.81 102 LEU B O 1
ATOM 3257 N N . THR B 1 103 ? 5.707 15.102 23.391 1 95.31 103 THR B N 1
ATOM 3258 C CA . THR B 1 103 ? 5.16 14.141 24.344 1 95.31 103 THR B CA 1
ATOM 3259 C C . THR B 1 103 ? 3.648 14.297 24.453 1 95.31 103 THR B C 1
ATOM 3261 O O . THR B 1 103 ? 3.125 15.414 24.391 1 95.31 103 THR B O 1
ATOM 3264 N N . LEU B 1 104 ? 3.043 13.18 24.734 1 95.94 104 LEU B N 1
ATOM 3265 C CA . LEU B 1 104 ? 1.588 13.156 24.859 1 95.94 104 LEU B CA 1
ATOM 3266 C C . LEU B 1 104 ? 1.131 13.938 26.078 1 95.94 104 LEU B C 1
ATOM 3268 O O . LEU B 1 104 ? 0.113 14.633 26.047 1 95.94 104 LEU B O 1
ATOM 3272 N N . GLU B 1 105 ? 1.855 13.797 27.141 1 96.62 105 GLU B N 1
ATOM 3273 C CA . GLU B 1 105 ? 1.511 14.5 28.375 1 96.62 105 GLU B CA 1
ATOM 3274 C C . GLU B 1 105 ? 1.447 16.016 28.156 1 96.62 105 GLU B C 1
ATOM 3276 O O . GLU B 1 105 ? 0.453 16.656 28.5 1 96.62 105 GLU B O 1
ATOM 3281 N N . ARG B 1 106 ? 2.424 16.547 27.547 1 97 106 ARG B N 1
ATOM 3282 C CA . ARG B 1 106 ? 2.469 17.984 27.281 1 97 106 ARG B CA 1
ATOM 3283 C C . ARG B 1 106 ? 1.407 18.391 26.266 1 97 106 ARG B C 1
ATOM 3285 O O . ARG B 1 106 ? 0.811 19.469 26.391 1 97 106 ARG B O 1
ATOM 3292 N N . ALA B 1 107 ? 1.193 17.547 25.297 1 97.69 107 ALA B N 1
ATOM 3293 C CA . ALA B 1 107 ? 0.164 17.844 24.297 1 97.69 107 ALA B CA 1
ATOM 3294 C C . ALA B 1 107 ? -1.218 17.906 24.938 1 97.69 107 ALA B C 1
ATOM 3296 O O . ALA B 1 107 ? -2.006 18.812 24.641 1 97.69 107 ALA B O 1
ATOM 3297 N N . ARG B 1 108 ? -1.496 17.016 25.797 1 97.69 108 ARG B N 1
ATOM 3298 C CA . ARG B 1 108 ? -2.781 17 26.484 1 97.69 108 ARG B CA 1
ATOM 3299 C C . ARG B 1 108 ? -2.926 18.188 27.406 1 97.69 108 ARG B C 1
ATOM 3301 O O . ARG B 1 108 ? -4.023 18.734 27.578 1 97.69 108 ARG B O 1
ATOM 3308 N N . ALA B 1 109 ? -1.862 18.547 28 1 96.94 109 ALA B N 1
ATOM 3309 C CA . ALA B 1 109 ? -1.872 19.75 28.828 1 96.94 109 ALA B CA 1
ATOM 3310 C C . ALA B 1 109 ? -2.217 20.984 27.984 1 96.94 109 ALA B C 1
ATOM 3312 O O . ALA B 1 109 ? -2.941 21.875 28.453 1 96.94 109 ALA B O 1
ATOM 3313 N N . CYS B 1 110 ? -1.686 21.062 26.797 1 97.75 110 CYS B N 1
ATOM 3314 C CA . CYS B 1 110 ? -2.018 22.141 25.875 1 97.75 110 CYS B CA 1
ATOM 3315 C C . CYS B 1 110 ? -3.504 22.141 25.547 1 97.75 110 CYS B C 1
ATOM 3317 O O . CYS B 1 110 ? -4.145 23.203 25.531 1 97.75 110 CYS B O 1
ATOM 3319 N N . GLU B 1 111 ? -3.975 20.969 25.234 1 97.94 111 GLU B N 1
ATOM 3320 C CA . GLU B 1 111 ? -5.395 20.828 24.922 1 97.94 111 GLU B CA 1
ATOM 3321 C C . GLU B 1 111 ? -6.262 21.375 26.047 1 97.94 111 GLU B C 1
ATOM 3323 O O . GLU B 1 111 ? -7.195 22.156 25.812 1 97.94 111 GLU B O 1
ATOM 3328 N N . ALA B 1 112 ? -5.949 21.047 27.266 1 97.88 112 ALA B N 1
ATOM 3329 C CA . ALA B 1 112 ? -6.691 21.5 28.438 1 97.88 112 ALA B CA 1
ATOM 3330 C C . ALA B 1 112 ? -6.57 23 28.625 1 97.88 112 ALA B C 1
ATOM 3332 O O . ALA B 1 112 ? -7.547 23.688 28.953 1 97.88 112 ALA B O 1
ATOM 3333 N N . ALA B 1 113 ? -5.41 23.547 28.438 1 97.88 113 ALA B N 1
ATOM 3334 C CA . ALA B 1 113 ? -5.164 24.984 28.609 1 97.88 113 ALA B CA 1
ATOM 3335 C C . ALA B 1 113 ? -5.969 25.797 27.594 1 97.88 113 ALA B C 1
ATOM 3337 O O . ALA B 1 113 ? -6.543 26.828 27.953 1 97.88 113 ALA B O 1
ATOM 3338 N N . VAL B 1 114 ? -5.973 25.344 26.375 1 98.06 114 VAL B N 1
ATOM 3339 C CA . VAL B 1 114 ? -6.711 26.016 25.312 1 98.06 114 VAL B CA 1
ATOM 3340 C C . VAL B 1 114 ? -8.203 26 25.625 1 98.06 114 VAL B C 1
ATOM 3342 O O . VAL B 1 114 ? -8.883 27.016 25.5 1 98.06 114 VAL B O 1
ATOM 3345 N N . ALA B 1 115 ? -8.672 24.859 26.047 1 97.5 115 ALA B N 1
ATOM 3346 C CA . ALA B 1 115 ? -10.078 24.734 26.406 1 97.5 115 ALA B CA 1
ATOM 3347 C C . ALA B 1 115 ? -10.445 25.688 27.547 1 97.5 115 ALA B C 1
ATOM 3349 O O . ALA B 1 115 ? -11.492 26.328 27.516 1 97.5 115 ALA B O 1
ATOM 3350 N N . ARG B 1 116 ? -9.648 25.812 28.531 1 97.5 116 ARG B N 1
ATOM 3351 C CA . ARG B 1 116 ? -9.883 26.672 29.688 1 97.5 116 ARG B CA 1
ATOM 3352 C C . ARG B 1 116 ? -9.906 28.141 29.297 1 97.5 116 ARG B C 1
ATOM 3354 O O . ARG B 1 116 ? -10.727 28.906 29.797 1 97.5 116 ARG B O 1
ATOM 3361 N N . ALA B 1 117 ? -9.023 28.547 28.453 1 97.75 117 ALA B N 1
ATOM 3362 C CA . ALA B 1 117 ? -8.883 29.938 28.047 1 97.75 117 ALA B CA 1
ATOM 3363 C C . ALA B 1 117 ? -10.008 30.359 27.094 1 97.75 117 ALA B C 1
ATOM 3365 O O . ALA B 1 117 ? -10.305 31.547 26.953 1 97.75 117 ALA B O 1
ATOM 3366 N N . GLY B 1 118 ? -10.609 29.344 26.406 1 97.06 118 GLY B N 1
ATOM 3367 C CA . GLY B 1 118 ? -11.695 29.625 25.484 1 97.06 118 GLY B CA 1
ATOM 3368 C C . GLY B 1 118 ? -11.234 30.328 24.219 1 97.06 118 GLY B C 1
ATOM 3369 O O . GLY B 1 118 ? -11.984 31.109 23.625 1 97.06 118 GLY B O 1
ATOM 3370 N N . VAL B 1 119 ? -10.023 30.172 23.844 1 97.81 119 VAL B N 1
ATOM 3371 C CA . VAL B 1 119 ? -9.492 30.797 22.625 1 97.81 119 VAL B CA 1
ATOM 3372 C C . VAL B 1 119 ? -9.547 29.797 21.469 1 97.81 119 VAL B C 1
ATOM 3374 O O . VAL B 1 119 ? -9.609 28.594 21.688 1 97.81 119 VAL B O 1
ATOM 3377 N N . VAL B 1 120 ? -9.547 30.281 20.203 1 98.25 120 VAL B N 1
ATOM 3378 C CA . VAL B 1 120 ? -9.422 29.438 19.016 1 98.25 120 VAL B CA 1
ATOM 3379 C C . VAL B 1 120 ? -7.992 28.938 18.891 1 98.25 120 VAL B C 1
ATOM 3381 O O . VAL B 1 120 ? -7.035 29.703 19.016 1 98.25 120 VAL B O 1
ATOM 3384 N N . CYS B 1 121 ? -7.797 27.656 18.781 1 98.62 121 CYS B N 1
ATOM 3385 C CA . CYS B 1 121 ? -6.492 27.047 18.531 1 98.62 121 CYS B CA 1
ATOM 3386 C C . CYS B 1 121 ? -6.566 26.047 17.391 1 98.62 121 CYS B C 1
ATOM 3388 O O . CYS B 1 121 ? -7.371 25.109 17.422 1 98.62 121 CYS B O 1
ATOM 3390 N N . MET B 1 122 ? -5.758 26.25 16.391 1 98.75 122 MET B N 1
ATOM 3391 C CA . MET B 1 122 ? -5.715 25.391 15.219 1 98.75 122 MET B CA 1
ATOM 3392 C C . MET B 1 122 ? -4.316 24.812 15.023 1 98.75 122 MET B C 1
ATOM 3394 O O . MET B 1 122 ? -3.318 25.516 15.188 1 98.75 122 MET B O 1
ATOM 3398 N N . ILE B 1 123 ? -4.254 23.531 14.727 1 98.69 123 ILE B N 1
ATOM 3399 C CA . ILE B 1 123 ? -2.986 22.844 14.477 1 98.69 123 ILE B CA 1
ATOM 3400 C C . ILE B 1 123 ? -2.738 22.766 12.969 1 98.69 123 ILE B C 1
ATOM 3402 O O . ILE B 1 123 ? -3.658 22.484 12.195 1 98.69 123 ILE B O 1
ATOM 3406 N N . GLY B 1 124 ? -1.489 22.969 12.609 1 98.12 124 GLY B N 1
ATOM 3407 C CA . GLY B 1 124 ? -1.095 23.109 11.219 1 98.12 124 GLY B CA 1
ATOM 3408 C C . GLY B 1 124 ? -1.009 21.781 10.484 1 98.12 124 GLY B C 1
ATOM 3409 O O . GLY B 1 124 ? 0.065 21.391 10.023 1 98.12 124 GLY B O 1
ATOM 3410 N N . PHE B 1 125 ? -2.127 21.078 10.266 1 98.19 125 PHE B N 1
ATOM 3411 C CA . PHE B 1 125 ? -2.246 19.938 9.359 1 98.19 125 PHE B CA 1
ATOM 3412 C C . PHE B 1 125 ? -2.678 20.391 7.973 1 98.19 125 PHE B C 1
ATOM 3414 O O . PHE B 1 125 ? -3.809 20.141 7.555 1 98.19 125 PHE B O 1
ATOM 3421 N N . GLN B 1 126 ? -1.736 20.922 7.227 1 97.5 126 GLN B N 1
ATOM 3422 C CA . GLN B 1 126 ? -2.008 21.625 5.98 1 97.5 126 GLN B CA 1
ATOM 3423 C C . GLN B 1 126 ? -2.58 20.688 4.926 1 97.5 126 GLN B C 1
ATOM 3425 O O . GLN B 1 126 ? -3.285 21.109 4.012 1 97.5 126 GLN B O 1
ATOM 3430 N N . ARG B 1 127 ? -2.363 19.359 5.07 1 97.94 127 ARG B N 1
ATOM 3431 C CA . ARG B 1 127 ? -2.816 18.406 4.055 1 97.94 127 ARG B CA 1
ATOM 3432 C C . ARG B 1 127 ? -4.34 18.375 3.982 1 97.94 127 ARG B C 1
ATOM 3434 O O . ARG B 1 127 ? -4.906 18.094 2.926 1 97.94 127 ARG B O 1
ATOM 3441 N N . ARG B 1 128 ? -5.02 18.688 5.082 1 98.31 128 ARG B N 1
ATOM 3442 C CA . ARG B 1 128 ? -6.48 18.719 5.066 1 98.31 128 ARG B CA 1
ATOM 3443 C C . ARG B 1 128 ? -6.992 19.891 4.234 1 98.31 128 ARG B C 1
ATOM 3445 O O . ARG B 1 128 ? -8.18 19.953 3.912 1 98.31 128 ARG B O 1
ATOM 3452 N N . PHE B 1 129 ? -6.102 20.781 3.855 1 98.12 129 PHE B N 1
ATOM 3453 C CA . PHE B 1 129 ? -6.48 21.969 3.1 1 98.12 129 PHE B CA 1
ATOM 3454 C C . PHE B 1 129 ? -5.93 21.906 1.681 1 98.12 129 PHE B C 1
ATOM 3456 O O . PHE B 1 129 ? -6.062 22.859 0.914 1 98.12 129 PHE B O 1
ATOM 3463 N N . ASP B 1 130 ? -5.223 20.812 1.352 1 97.81 130 ASP B N 1
ATOM 3464 C CA . ASP B 1 130 ? -4.773 20.594 -0.019 1 97.81 130 ASP B CA 1
ATOM 3465 C C . ASP B 1 130 ? -5.957 20.406 -0.964 1 97.81 130 ASP B C 1
ATOM 3467 O O . ASP B 1 130 ? -6.855 19.609 -0.698 1 97.81 130 ASP B O 1
ATOM 3471 N N . PRO B 1 131 ? -5.977 21.156 -2.1 1 97.38 131 PRO B N 1
ATOM 3472 C CA . PRO B 1 131 ? -7.141 21.094 -2.984 1 97.38 131 PRO B CA 1
ATOM 3473 C C . PRO B 1 131 ? -7.445 19.672 -3.449 1 97.38 131 PRO B C 1
ATOM 3475 O O . PRO B 1 131 ? -8.609 19.281 -3.535 1 97.38 131 PRO B O 1
ATOM 3478 N N . THR B 1 132 ? -6.473 18.875 -3.795 1 97.31 132 THR B N 1
ATOM 3479 C CA . THR B 1 132 ? -6.656 17.516 -4.258 1 97.31 132 THR B CA 1
ATOM 3480 C C . THR B 1 132 ? -7.25 16.641 -3.148 1 97.31 132 THR B C 1
ATOM 3482 O O . THR B 1 132 ? -8.227 15.922 -3.371 1 97.31 132 THR B O 1
ATOM 3485 N N . PHE B 1 133 ? -6.691 16.734 -1.928 1 97.88 133 PHE B N 1
ATOM 3486 C CA . PHE B 1 133 ? -7.145 15.914 -0.809 1 97.88 133 PHE B CA 1
ATOM 3487 C C . PHE B 1 133 ? -8.539 16.328 -0.364 1 97.88 133 PHE B C 1
ATOM 3489 O O . PHE B 1 133 ? -9.383 15.477 -0.063 1 97.88 133 PHE B O 1
ATOM 3496 N N . GLU B 1 134 ? -8.758 17.625 -0.378 1 97.69 134 GLU B N 1
ATOM 3497 C CA . GLU B 1 134 ? -10.078 18.125 -0.018 1 97.69 134 GLU B CA 1
ATOM 3498 C C . GLU B 1 134 ? -11.141 17.656 -1.006 1 97.69 134 GLU B C 1
ATOM 3500 O O . GLU B 1 134 ? -12.258 17.312 -0.607 1 97.69 134 GLU B O 1
ATOM 3505 N N . ALA B 1 135 ? -10.797 17.75 -2.285 1 97.81 135 ALA B N 1
ATOM 3506 C CA . ALA B 1 135 ? -11.734 17.281 -3.303 1 97.81 135 ALA B CA 1
ATOM 3507 C C . ALA B 1 135 ? -12.086 15.812 -3.092 1 97.81 135 ALA B C 1
ATOM 3509 O O . ALA B 1 135 ? -13.25 15.422 -3.184 1 97.81 135 ALA B O 1
ATOM 3510 N N . LEU B 1 136 ? -11.109 15.062 -2.834 1 98.38 136 LEU B N 1
ATOM 3511 C CA . LEU B 1 136 ? -11.336 13.641 -2.578 1 98.38 136 LEU B CA 1
ATOM 3512 C C . LEU B 1 136 ? -12.219 13.438 -1.354 1 98.38 136 LEU B C 1
ATOM 3514 O O . LEU B 1 136 ? -13.172 12.656 -1.394 1 98.38 136 LEU B O 1
ATOM 3518 N N . LYS B 1 137 ? -11.906 14.086 -0.253 1 98.5 137 LYS B N 1
ATOM 3519 C CA . LYS B 1 137 ? -12.688 13.945 0.972 1 98.5 137 LYS B CA 1
ATOM 3520 C C . LYS B 1 137 ? -14.148 14.336 0.741 1 98.5 137 LYS B C 1
ATOM 3522 O O . LYS B 1 137 ? -15.062 13.68 1.244 1 98.5 137 LYS B O 1
ATOM 3527 N N . ARG B 1 138 ? -14.359 15.438 -0.004 1 98.25 138 ARG B N 1
ATOM 3528 C CA . ARG B 1 138 ? -15.719 15.867 -0.328 1 98.25 138 ARG B CA 1
ATOM 3529 C C . ARG B 1 138 ? -16.484 14.766 -1.063 1 98.25 138 ARG B C 1
ATOM 3531 O O . ARG B 1 138 ? -17.656 14.539 -0.797 1 98.25 138 ARG B O 1
ATOM 3538 N N . ARG B 1 139 ? -15.852 14.133 -1.988 1 98.38 139 ARG B N 1
ATOM 3539 C CA . ARG B 1 139 ? -16.469 13.078 -2.777 1 98.38 139 ARG B CA 1
ATOM 3540 C C . ARG B 1 139 ? -16.766 11.852 -1.915 1 98.38 139 ARG B C 1
ATOM 3542 O O . ARG B 1 139 ? -17.797 11.188 -2.1 1 98.38 139 ARG B O 1
ATOM 3549 N N . ILE B 1 140 ? -15.883 11.477 -0.96 1 98.44 140 ILE B N 1
ATOM 3550 C CA . ILE B 1 140 ? -16.141 10.414 0.003 1 98.44 140 ILE B CA 1
ATOM 3551 C C . ILE B 1 140 ? -17.391 10.758 0.821 1 98.44 140 ILE B C 1
ATOM 3553 O O . ILE B 1 140 ? -18.297 9.93 0.958 1 98.44 140 ILE B O 1
ATOM 3557 N N . ASP B 1 141 ? -17.484 11.977 1.315 1 98.12 141 ASP B N 1
ATOM 3558 C CA . ASP B 1 141 ? -18.578 12.414 2.17 1 98.12 141 ASP B CA 1
ATOM 3559 C C . ASP B 1 141 ? -19.891 12.43 1.399 1 98.12 141 ASP B C 1
ATOM 3561 O O . ASP B 1 141 ? -20.969 12.234 1.983 1 98.12 141 ASP B O 1
ATOM 3565 N N . ALA B 1 142 ? -19.75 12.656 0.13 1 98.25 142 ALA B N 1
ATOM 3566 C CA . ALA B 1 142 ? -20.938 12.672 -0.727 1 98.25 142 ALA B CA 1
ATOM 3567 C C . ALA B 1 142 ? -21.406 11.258 -1.047 1 98.25 142 ALA B C 1
ATOM 3569 O O . ALA B 1 142 ? -22.438 11.07 -1.693 1 98.25 142 ALA B O 1
ATOM 3570 N N . GLY B 1 143 ? -20.656 10.25 -0.674 1 98.19 143 GLY B N 1
ATOM 3571 C CA . GLY B 1 143 ? -21.062 8.859 -0.841 1 98.19 143 GLY B CA 1
ATOM 3572 C C . GLY B 1 143 ? -20.656 8.281 -2.184 1 98.19 143 GLY B C 1
ATOM 3573 O O . GLY B 1 143 ? -21.188 7.25 -2.604 1 98.19 143 GLY B O 1
ATOM 3574 N N . GLU B 1 144 ? -19.75 8.922 -2.912 1 97.69 144 GLU B N 1
ATOM 3575 C CA . GLU B 1 144 ? -19.391 8.531 -4.273 1 97.69 144 GLU B CA 1
ATOM 3576 C C . GLU B 1 144 ? -18.875 7.094 -4.316 1 97.69 144 GLU B C 1
ATOM 3578 O O . GLU B 1 144 ? -19.094 6.375 -5.293 1 97.69 144 GLU B O 1
ATOM 3583 N N . ILE B 1 145 ? -18.219 6.633 -3.262 1 98.38 145 ILE B N 1
ATOM 3584 C CA . ILE B 1 145 ? -17.641 5.297 -3.311 1 98.38 145 ILE B CA 1
ATOM 3585 C C . ILE B 1 145 ? -18.281 4.41 -2.25 1 98.38 145 ILE B C 1
ATOM 3587 O O . ILE B 1 145 ? -17.719 3.404 -1.836 1 98.38 145 ILE B O 1
ATOM 3591 N N . GLY B 1 146 ? -19.375 4.742 -1.762 1 98.19 146 GLY B N 1
ATOM 3592 C CA . GLY B 1 146 ? -20.016 3.984 -0.701 1 98.19 146 GLY B CA 1
ATOM 3593 C C . GLY B 1 146 ? -19.297 4.098 0.633 1 98.19 146 GLY B C 1
ATOM 3594 O O . GLY B 1 146 ? -18.859 5.184 1.016 1 98.19 146 GLY B O 1
ATOM 3595 N N . THR B 1 147 ? -19.219 2.988 1.364 1 97.69 147 THR B N 1
ATOM 3596 C CA . THR B 1 147 ? -18.562 2.961 2.664 1 97.69 147 THR B CA 1
ATOM 3597 C C . THR B 1 147 ? -17.062 2.801 2.502 1 97.69 147 THR B C 1
ATOM 3599 O O . THR B 1 147 ? -16.594 1.813 1.932 1 97.69 147 THR B O 1
ATOM 3602 N N . PRO B 1 148 ? -16.25 3.752 2.998 1 98.31 148 PRO B N 1
ATOM 3603 C CA . PRO B 1 148 ? -14.805 3.549 2.959 1 98.31 148 PRO B CA 1
ATOM 3604 C C . PRO B 1 148 ? -14.359 2.309 3.732 1 98.31 148 PRO B C 1
ATOM 3606 O O . PRO B 1 148 ? -14.836 2.066 4.844 1 98.31 148 PRO B O 1
ATOM 3609 N N . GLU B 1 149 ? -13.398 1.512 3.117 1 98.56 149 GLU B N 1
ATOM 3610 C CA . GLU B 1 149 ? -13.031 0.232 3.713 1 98.56 149 GLU B CA 1
ATOM 3611 C C . GLU B 1 149 ? -11.516 0.136 3.91 1 98.56 149 GLU B C 1
ATOM 3613 O O . GLU B 1 149 ? -11.047 -0.434 4.898 1 98.56 149 GLU B O 1
ATOM 3618 N N . MET B 1 150 ? -10.758 0.632 2.971 1 98.75 150 MET B N 1
ATOM 3619 C CA . MET B 1 150 ? -9.305 0.498 3.02 1 98.75 150 MET B CA 1
ATOM 3620 C C . MET B 1 150 ? -8.625 1.763 2.506 1 98.75 150 MET B C 1
ATOM 3622 O O . MET B 1 150 ? -9.062 2.35 1.515 1 98.75 150 MET B O 1
ATOM 3626 N N . LEU B 1 151 ? -7.664 2.225 3.244 1 98.88 151 LEU B N 1
ATOM 3627 C CA . LEU B 1 151 ? -6.855 3.383 2.877 1 98.88 151 LEU B CA 1
ATOM 3628 C C . LEU B 1 151 ? -5.391 2.996 2.715 1 98.88 151 LEU B C 1
ATOM 3630 O O . LEU B 1 151 ? -4.805 2.381 3.607 1 98.88 151 LEU B O 1
ATOM 3634 N N . VAL B 1 152 ? -4.781 3.252 1.532 1 98.81 152 VAL B N 1
ATOM 3635 C CA . VAL B 1 152 ? -3.352 3.08 1.295 1 98.81 152 VAL B CA 1
ATOM 3636 C C . VAL B 1 152 ? -2.693 4.445 1.097 1 98.81 152 VAL B C 1
ATOM 3638 O O . VAL B 1 152 ? -3.076 5.199 0.202 1 98.81 152 VAL B O 1
ATOM 3641 N N . VAL B 1 153 ? -1.742 4.719 1.963 1 98.81 153 VAL B N 1
ATOM 3642 C CA . VAL B 1 153 ? -1.064 6.008 1.924 1 98.81 153 VAL B CA 1
ATOM 3643 C C . VAL B 1 153 ? 0.399 5.812 1.535 1 98.81 153 VAL B C 1
ATOM 3645 O O . VAL B 1 153 ? 1.08 4.938 2.076 1 98.81 153 VAL B O 1
ATOM 3648 N N . THR B 1 154 ? 0.896 6.504 0.542 1 98.69 154 THR B N 1
ATOM 3649 C CA . THR B 1 154 ? 2.301 6.574 0.157 1 98.69 154 THR B CA 1
ATOM 3650 C C . THR B 1 154 ? 2.895 7.93 0.525 1 98.69 154 THR B C 1
ATOM 3652 O O . THR B 1 154 ? 2.395 8.969 0.088 1 98.69 154 THR B O 1
ATOM 3655 N N . SER B 1 155 ? 3.857 7.91 1.343 1 98 155 SER B N 1
ATOM 3656 C CA . SER B 1 155 ? 4.52 9.117 1.831 1 98 155 SER B CA 1
ATOM 3657 C C . SER B 1 155 ? 6.031 9.023 1.662 1 98 155 SER B C 1
ATOM 3659 O O . SER B 1 155 ? 6.727 8.5 2.531 1 98 155 SER B O 1
ATOM 3661 N N . ARG B 1 156 ? 6.578 9.641 0.587 1 98.19 156 ARG B N 1
ATOM 3662 C CA . ARG B 1 156 ? 8.008 9.539 0.306 1 98.19 156 ARG B CA 1
ATOM 3663 C C . ARG B 1 156 ? 8.617 10.914 0.064 1 98.19 156 ARG B C 1
ATOM 3665 O O . ARG B 1 156 ? 8.141 11.664 -0.791 1 98.19 156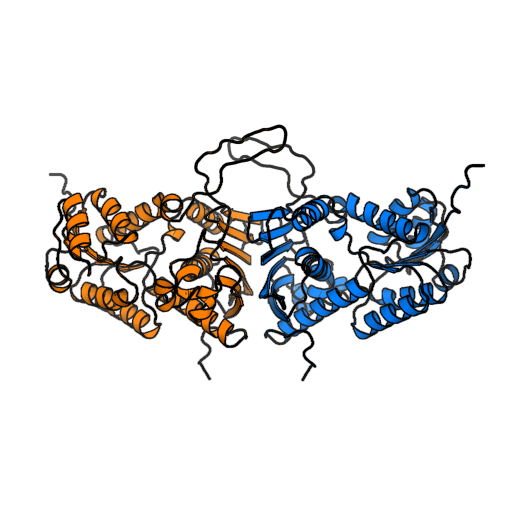 ARG B O 1
ATOM 3672 N N . ASP B 1 157 ? 9.609 11.258 0.807 1 97.06 157 ASP B N 1
ATOM 3673 C CA . ASP B 1 157 ? 10.336 12.516 0.664 1 97.06 157 ASP B CA 1
ATOM 3674 C C . ASP B 1 157 ? 11.453 12.391 -0.365 1 97.06 157 ASP B C 1
ATOM 3676 O O . ASP B 1 157 ? 11.992 11.297 -0.575 1 97.06 157 ASP B O 1
ATOM 3680 N N . PRO B 1 158 ? 11.836 13.508 -0.982 1 96 158 PRO B N 1
ATOM 3681 C CA . PRO B 1 158 ? 12.969 13.453 -1.913 1 96 158 PRO B CA 1
ATOM 3682 C C . PRO B 1 158 ? 14.297 13.18 -1.211 1 96 158 PRO B C 1
ATOM 3684 O O . PRO B 1 158 ? 15.219 12.641 -1.823 1 96 158 PRO B O 1
ATOM 3687 N N . GLY B 1 159 ? 14.398 13.57 -0.004 1 95.31 159 GLY B N 1
ATOM 3688 C CA . GLY B 1 159 ? 15.594 13.398 0.802 1 95.31 159 GLY B CA 1
ATOM 3689 C C . GLY B 1 159 ? 15.344 13.562 2.289 1 95.31 159 GLY B C 1
ATOM 3690 O O . GLY B 1 159 ? 14.359 14.188 2.691 1 95.31 159 GLY B O 1
ATOM 3691 N N . ALA B 1 160 ? 16.281 13 3.062 1 95.31 160 ALA B N 1
ATOM 3692 C CA . ALA B 1 160 ? 16.172 13.094 4.516 1 95.31 160 ALA B CA 1
ATOM 3693 C C . ALA B 1 160 ? 16.625 14.461 5.02 1 95.31 160 ALA B C 1
ATOM 3695 O O . ALA B 1 160 ? 17.484 15.102 4.395 1 95.31 160 ALA B O 1
ATOM 3696 N N . PRO B 1 161 ? 15.992 14.914 6.148 1 93.56 161 PRO B N 1
ATOM 3697 C CA . PRO B 1 161 ? 16.594 16.078 6.812 1 93.56 161 PRO B CA 1
ATOM 3698 C C . PRO B 1 161 ? 17.984 15.766 7.383 1 93.56 161 PRO B C 1
ATOM 3700 O O . PRO B 1 161 ? 18.375 14.602 7.449 1 93.56 161 PRO B O 1
ATOM 3703 N N . PRO B 1 162 ? 18.719 16.859 7.766 1 94.12 162 PRO B N 1
ATOM 3704 C CA . PRO B 1 162 ? 20.031 16.609 8.383 1 94.12 162 PRO B CA 1
ATOM 3705 C C . PRO B 1 162 ? 19.938 15.75 9.648 1 94.12 162 PRO B C 1
ATOM 3707 O O . PRO B 1 162 ? 18.969 15.867 10.406 1 94.12 162 PRO B O 1
ATOM 3710 N N . VAL B 1 163 ? 20.953 14.938 9.906 1 95.5 163 VAL B N 1
ATOM 3711 C CA . VAL B 1 163 ? 20.984 13.984 11.016 1 95.5 163 VAL B CA 1
ATOM 3712 C C . VAL B 1 163 ? 20.828 14.734 12.336 1 95.5 163 VAL B C 1
ATOM 3714 O O . VAL B 1 163 ? 20.203 14.234 13.273 1 95.5 163 VAL B O 1
ATOM 3717 N N . ASP B 1 164 ? 21.438 15.938 12.422 1 93.38 164 ASP B N 1
ATOM 3718 C CA . ASP B 1 164 ? 21.344 16.734 13.648 1 93.38 164 ASP B CA 1
ATOM 3719 C C . ASP B 1 164 ? 19.891 17.062 13.969 1 93.38 164 ASP B C 1
ATOM 3721 O O . ASP B 1 164 ? 19.5 17.125 15.141 1 93.38 164 ASP B O 1
ATOM 3725 N N . TYR B 1 165 ? 19.125 17.312 12.992 1 92.19 165 TYR B N 1
ATOM 3726 C CA . TYR B 1 165 ? 17.688 17.531 13.172 1 92.19 165 TYR B CA 1
ATOM 3727 C C . TYR B 1 165 ? 16.984 16.25 13.594 1 92.19 165 TYR B C 1
ATOM 3729 O O . TYR B 1 165 ? 16.141 16.266 14.492 1 92.19 165 TYR B O 1
ATOM 3737 N N . ILE B 1 166 ? 17.328 15.125 12.984 1 94.31 166 ILE B N 1
ATOM 3738 C CA . ILE B 1 166 ? 16.688 13.836 13.242 1 94.31 166 ILE B CA 1
ATOM 3739 C C . ILE B 1 166 ? 16.859 13.461 14.711 1 94.31 166 ILE B C 1
ATOM 3741 O O . ILE B 1 166 ? 15.93 12.93 15.336 1 94.31 166 ILE B O 1
ATOM 3745 N N . LYS B 1 167 ? 17.938 13.805 15.305 1 93.38 167 LYS B N 1
ATOM 3746 C CA . LYS B 1 167 ? 18.25 13.453 16.688 1 93.38 167 LYS B CA 1
ATOM 3747 C C . LYS B 1 167 ? 17.25 14.062 17.656 1 93.38 167 LYS B C 1
ATOM 3749 O O . LYS B 1 167 ? 17.047 13.547 18.75 1 93.38 167 LYS B O 1
ATOM 3754 N N . HIS B 1 168 ? 16.562 15.141 17.234 1 90.5 168 HIS B N 1
ATOM 3755 C CA . HIS B 1 168 ? 15.648 15.789 18.156 1 90.5 168 HIS B CA 1
ATOM 3756 C C . HIS B 1 168 ? 14.25 15.906 17.562 1 90.5 168 HIS B C 1
ATOM 3758 O O . HIS B 1 168 ? 13.406 16.641 18.094 1 90.5 168 HIS B O 1
ATOM 3764 N N . SER B 1 169 ? 13.961 15.242 16.484 1 91.69 169 SER B N 1
ATOM 3765 C CA . SER B 1 169 ? 12.703 15.375 15.75 1 91.69 169 SER B CA 1
ATOM 3766 C C . SER B 1 169 ? 11.617 14.492 16.344 1 91.69 169 SER B C 1
ATOM 3768 O O . SER B 1 169 ? 10.438 14.656 16.031 1 91.69 169 SER B O 1
ATOM 3770 N N . GLY B 1 170 ? 11.984 13.57 17.234 1 93.81 170 GLY B N 1
ATOM 3771 C CA . GLY B 1 170 ? 11.047 12.602 17.781 1 93.81 170 GLY B CA 1
ATOM 3772 C C . GLY B 1 170 ? 10.938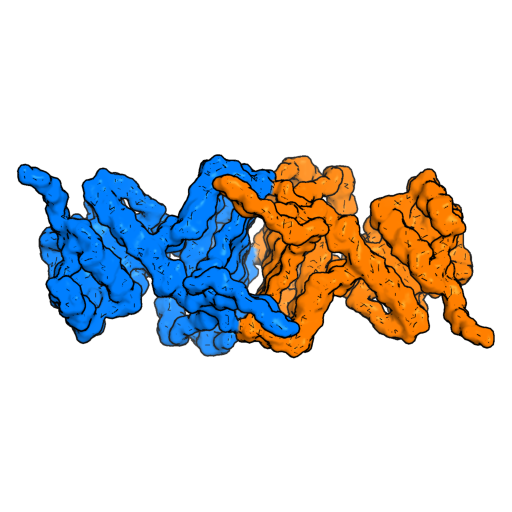 11.352 16.938 1 93.81 170 GLY B C 1
ATOM 3773 O O . GLY B 1 170 ? 10.211 10.414 17.281 1 93.81 170 GLY B O 1
ATOM 3774 N N . GLY B 1 171 ? 11.773 11.328 15.773 1 96 171 GLY B N 1
ATOM 3775 C CA . GLY B 1 171 ? 11.797 10.141 14.93 1 96 171 GLY B CA 1
ATOM 3776 C C . GLY B 1 171 ? 10.828 10.219 13.758 1 96 171 GLY B C 1
ATOM 3777 O O . GLY B 1 171 ? 9.969 11.102 13.719 1 96 171 GLY B O 1
ATOM 3778 N N . ILE B 1 172 ? 10.961 9.242 12.883 1 98 172 ILE B N 1
ATOM 3779 C CA . ILE B 1 172 ? 10.281 9.273 11.594 1 98 172 ILE B CA 1
ATOM 3780 C C . ILE B 1 172 ? 8.766 9.312 11.82 1 98 172 ILE B C 1
ATOM 3782 O O . ILE B 1 172 ? 8.039 9.977 11.07 1 98 172 ILE B O 1
ATOM 3786 N N . PHE B 1 173 ? 8.227 8.672 12.852 1 98.44 173 PHE B N 1
ATOM 3787 C CA . PHE B 1 173 ? 6.789 8.547 13.062 1 98.44 173 PHE B CA 1
ATOM 3788 C C . PHE B 1 173 ? 6.203 9.859 13.57 1 98.44 173 PHE B C 1
ATOM 3790 O O . PHE B 1 173 ? 5.074 10.219 13.219 1 98.44 173 PHE B O 1
ATOM 3797 N N . LYS B 1 174 ? 6.91 10.664 14.344 1 97.06 174 LYS B N 1
ATOM 3798 C CA . LYS B 1 174 ? 6.434 11.953 14.844 1 97.06 174 LYS B CA 1
ATOM 3799 C C . LYS B 1 174 ? 6.754 13.078 13.867 1 97.06 174 LYS B C 1
ATOM 3801 O O . LYS B 1 174 ? 5.973 14.023 13.727 1 97.06 174 LYS B O 1
ATOM 3806 N N . ASP B 1 175 ? 7.84 12.938 13.25 1 95.31 175 ASP B N 1
ATOM 3807 C CA . ASP B 1 175 ? 8.328 13.992 12.375 1 95.31 175 ASP B CA 1
ATOM 3808 C C . ASP B 1 175 ? 7.629 13.938 11.016 1 95.31 175 ASP B C 1
ATOM 3810 O O . ASP B 1 175 ? 7.09 14.945 10.547 1 95.31 175 ASP B O 1
ATOM 3814 N N . MET B 1 176 ? 7.625 12.789 10.414 1 96.19 176 MET B N 1
ATOM 3815 C CA . MET B 1 176 ? 7.172 12.664 9.031 1 96.19 176 MET B CA 1
ATOM 3816 C C . MET B 1 176 ? 5.781 12.047 8.969 1 96.19 176 MET B C 1
ATOM 3818 O O . MET B 1 176 ? 4.855 12.648 8.406 1 96.19 176 MET B O 1
ATOM 3822 N N . LEU B 1 177 ? 5.48 10.992 9.656 1 98.19 177 LEU B N 1
ATOM 3823 C CA . LEU B 1 177 ? 4.254 10.234 9.461 1 98.19 177 LEU B CA 1
ATOM 3824 C C . LEU B 1 177 ? 3.102 10.844 10.25 1 98.19 177 LEU B C 1
ATOM 3826 O O . LEU B 1 177 ? 1.95 10.43 10.094 1 98.19 177 LEU B O 1
ATOM 3830 N N . ILE B 1 178 ? 3.369 11.805 11.062 1 98 178 ILE B N 1
ATOM 3831 C CA . ILE B 1 178 ? 2.285 12.414 11.828 1 98 178 ILE B CA 1
ATOM 3832 C C . ILE B 1 178 ? 1.241 12.992 10.867 1 98 178 ILE B C 1
ATOM 3834 O O . ILE B 1 178 ? 0.045 12.984 11.172 1 98 178 ILE B O 1
ATOM 3838 N N . HIS B 1 179 ? 1.659 13.516 9.711 1 98 179 HIS B N 1
ATOM 3839 C CA . HIS B 1 179 ? 0.749 13.969 8.664 1 98 179 HIS B CA 1
ATOM 3840 C C . HIS B 1 179 ? -0.125 12.828 8.156 1 98 179 HIS B C 1
ATOM 3842 O O . HIS B 1 179 ? -1.319 13.023 7.914 1 98 179 HIS B O 1
ATOM 3848 N N . ASP B 1 180 ? 0.444 11.711 7.992 1 98.62 180 ASP B N 1
ATOM 3849 C CA . ASP B 1 180 ? -0.258 10.555 7.453 1 98.62 180 ASP B CA 1
ATOM 3850 C C . ASP B 1 180 ? -1.225 9.969 8.477 1 98.62 180 ASP B C 1
ATOM 3852 O O . ASP B 1 180 ? -2.291 9.461 8.117 1 98.62 180 ASP B O 1
ATOM 3856 N N . PHE B 1 181 ? -0.822 10.016 9.742 1 98.75 181 PHE B N 1
ATOM 3857 C CA . PHE B 1 181 ? -1.739 9.609 10.797 1 98.75 181 PHE B CA 1
ATOM 3858 C C . PHE B 1 181 ? -2.961 10.516 10.836 1 98.75 181 PHE B C 1
ATOM 3860 O O . PHE B 1 181 ? -4.082 10.055 11.039 1 98.75 181 PHE B O 1
ATOM 3867 N N . ASP B 1 182 ? -2.734 11.781 10.672 1 98.56 182 ASP B N 1
ATOM 3868 C CA . ASP B 1 182 ? -3.857 12.711 10.594 1 98.56 182 ASP B CA 1
ATOM 3869 C C . ASP B 1 182 ? -4.73 12.414 9.375 1 98.56 182 ASP B C 1
ATOM 3871 O O . ASP B 1 182 ? -5.957 12.461 9.453 1 98.56 182 ASP B O 1
ATOM 3875 N N . ILE B 1 183 ? -4.137 12.133 8.227 1 98.44 183 ILE B N 1
ATOM 3876 C CA . ILE B 1 183 ? -4.863 11.789 7.012 1 98.44 183 ILE B CA 1
ATOM 3877 C C . ILE B 1 183 ? -5.691 10.523 7.246 1 98.44 183 ILE B C 1
ATOM 3879 O O . ILE B 1 183 ? -6.863 10.469 6.867 1 98.44 183 ILE B O 1
ATOM 3883 N N . PHE B 1 184 ? -5.086 9.547 7.902 1 98.69 184 PHE B N 1
ATOM 3884 C CA . PHE B 1 184 ? -5.812 8.328 8.25 1 98.69 184 PHE B CA 1
ATOM 3885 C C . PHE B 1 184 ? -7.086 8.664 9.016 1 98.69 184 PHE B C 1
ATOM 3887 O O . PHE B 1 184 ? -8.18 8.242 8.625 1 98.69 184 PHE B O 1
ATOM 3894 N N . ARG B 1 185 ? -6.934 9.406 10.016 1 98.25 185 ARG B N 1
ATOM 3895 C CA . ARG B 1 185 ? -8.078 9.75 10.859 1 98.25 185 ARG B CA 1
ATOM 3896 C C . ARG B 1 185 ? -9.125 10.531 10.07 1 98.25 185 ARG B C 1
ATOM 3898 O O . ARG B 1 185 ? -10.32 10.25 10.172 1 98.25 185 ARG B O 1
ATOM 3905 N N . TRP B 1 186 ? -8.648 11.492 9.328 1 98.31 186 TRP B N 1
ATOM 3906 C CA . TRP B 1 186 ? -9.523 12.398 8.594 1 98.31 186 TRP B CA 1
ATOM 3907 C C . TRP B 1 186 ? -10.289 11.648 7.508 1 98.31 186 TRP B C 1
ATOM 3909 O O . TRP B 1 186 ? -11.5 11.812 7.371 1 98.31 186 TRP B O 1
ATOM 3919 N N . ILE B 1 187 ? -9.625 10.75 6.797 1 98.44 187 ILE B N 1
ATOM 3920 C CA . ILE B 1 187 ? -10.18 10.133 5.594 1 98.44 187 ILE B CA 1
ATOM 3921 C C . ILE B 1 187 ? -11.07 8.953 5.98 1 98.44 187 ILE B C 1
ATOM 3923 O O . ILE B 1 187 ? -12.188 8.828 5.477 1 98.44 187 ILE B O 1
ATOM 3927 N N . LEU B 1 188 ? -10.609 8.078 6.871 1 97.75 188 LEU B N 1
ATOM 3928 C CA . LEU B 1 188 ? -11.414 6.906 7.219 1 97.75 188 LEU B CA 1
ATOM 3929 C C . LEU B 1 188 ? -12.445 7.258 8.281 1 97.75 188 LEU B C 1
ATOM 3931 O O . LEU B 1 188 ? -13.43 6.531 8.461 1 97.75 188 LEU B O 1
ATOM 3935 N N . ASP B 1 189 ? -12.18 8.406 8.992 1 95.88 189 ASP B N 1
ATOM 3936 C CA . ASP B 1 189 ? -13.117 8.891 10 1 95.88 189 ASP B CA 1
ATOM 3937 C C . ASP B 1 189 ? -13.516 7.773 10.961 1 95.88 189 ASP B C 1
ATOM 3939 O O . ASP B 1 189 ? -14.703 7.523 11.172 1 95.88 189 ASP B O 1
ATOM 3943 N N . ASP B 1 190 ? -12.578 7 11.406 1 96.31 190 ASP B N 1
ATOM 3944 C CA . ASP B 1 190 ? -12.703 5.91 12.375 1 96.31 190 ASP B CA 1
ATOM 3945 C C . ASP B 1 190 ? -11.5 5.871 13.312 1 96.31 190 ASP B C 1
ATOM 3947 O O . ASP B 1 190 ? -10.445 6.426 13 1 96.31 190 ASP B O 1
ATOM 3951 N N . ASP B 1 191 ? -11.688 5.27 14.523 1 96.88 191 ASP B N 1
ATOM 3952 C CA . ASP B 1 191 ? -10.602 5.199 15.5 1 96.88 191 ASP B CA 1
ATOM 3953 C C . ASP B 1 191 ? -9.75 3.945 15.289 1 96.88 191 ASP B C 1
ATOM 3955 O O . ASP B 1 191 ? -10.281 2.877 14.984 1 96.88 191 ASP B O 1
ATOM 3959 N N . ALA B 1 192 ? -8.484 4.113 15.477 1 98.25 192 ALA B N 1
ATOM 3960 C CA . ALA B 1 192 ? -7.586 2.963 15.414 1 98.25 192 ALA B CA 1
ATOM 3961 C C . ALA B 1 192 ? -7.863 1.994 16.562 1 98.25 192 ALA B C 1
ATOM 3963 O O . ALA B 1 192 ? -8.117 2.416 17.688 1 98.25 192 ALA B O 1
ATOM 3964 N N . ASP B 1 193 ? -7.859 0.727 16.266 1 98.25 193 ASP B N 1
ATOM 3965 C CA . ASP B 1 193 ? -7.91 -0.325 17.266 1 98.25 193 ASP B CA 1
ATOM 3966 C C . ASP B 1 193 ? -6.523 -0.922 17.516 1 98.25 193 ASP B C 1
ATOM 3968 O O . ASP B 1 193 ? -6.012 -0.877 18.641 1 98.25 193 ASP B O 1
ATOM 3972 N N . THR B 1 194 ? -5.891 -1.427 16.469 1 98.44 194 THR B N 1
ATOM 3973 C CA . THR B 1 194 ? -4.539 -1.975 16.547 1 98.44 194 THR B CA 1
ATOM 3974 C C . THR B 1 194 ? -3.627 -1.318 15.523 1 98.44 194 THR B C 1
ATOM 3976 O O . THR B 1 194 ? -4.09 -0.862 14.477 1 98.44 194 THR B O 1
ATOM 3979 N N . LEU B 1 195 ? -2.334 -1.229 15.875 1 98.69 195 LEU B N 1
ATOM 3980 C CA . LEU B 1 195 ? -1.314 -0.646 15.008 1 98.69 195 LEU B CA 1
ATOM 3981 C C . LEU B 1 195 ? -0.038 -1.479 15.031 1 98.69 195 LEU B C 1
ATOM 3983 O O . LEU B 1 195 ? 0.43 -1.873 16.109 1 98.69 195 LEU B O 1
ATOM 3987 N N . HIS B 1 196 ? 0.429 -1.853 13.852 1 98.81 196 HIS B N 1
ATOM 3988 C CA . HIS B 1 196 ? 1.735 -2.482 13.703 1 98.81 196 HIS B CA 1
ATOM 3989 C C . HIS B 1 196 ? 2.658 -1.637 12.828 1 98.81 196 HIS B C 1
ATOM 3991 O O . HIS B 1 196 ? 2.26 -1.183 11.758 1 98.81 196 HIS B O 1
ATOM 3997 N N . ALA B 1 197 ? 3.826 -1.364 13.352 1 98.75 197 ALA B N 1
ATOM 3998 C CA . ALA B 1 197 ? 4.832 -0.611 12.609 1 98.75 197 ALA B CA 1
ATOM 3999 C C . ALA B 1 197 ? 6.16 -1.366 12.562 1 98.75 197 ALA B C 1
ATOM 4001 O O . ALA B 1 197 ? 6.562 -1.982 13.547 1 98.75 197 ALA B O 1
ATOM 4002 N N . THR B 1 198 ? 6.793 -1.365 11.391 1 98.62 198 THR B N 1
ATOM 4003 C CA . THR B 1 198 ? 8.156 -1.856 11.211 1 98.62 198 THR B CA 1
ATOM 4004 C C . THR B 1 198 ? 8.93 -0.962 10.242 1 98.62 198 THR B C 1
ATOM 4006 O O . THR B 1 198 ? 8.367 -0.016 9.68 1 98.62 198 THR B O 1
ATOM 4009 N N . GLY B 1 199 ? 10.219 -1.169 10.164 1 98.19 199 GLY B N 1
ATOM 4010 C CA . GLY B 1 199 ? 11.016 -0.348 9.266 1 98.19 199 GLY B CA 1
ATOM 4011 C C . GLY B 1 199 ? 12.492 -0.691 9.305 1 98.19 199 GLY B C 1
ATOM 4012 O O . GLY B 1 199 ? 12.898 -1.653 9.961 1 98.19 199 GLY B O 1
ATOM 4013 N N . SER B 1 200 ? 13.219 0.021 8.445 1 97.94 200 SER B N 1
ATOM 4014 C CA . SER B 1 200 ? 14.656 -0.172 8.281 1 97.94 200 SER B CA 1
ATOM 4015 C C . SER B 1 200 ? 15.344 1.118 7.844 1 97.94 200 SER B C 1
ATOM 4017 O O . SER B 1 200 ? 14.672 2.088 7.477 1 97.94 200 SER B O 1
ATOM 4019 N N . CYS B 1 201 ? 16.641 1.164 8.016 1 97.75 201 CYS B N 1
ATOM 4020 C CA . CYS B 1 201 ? 17.453 2.182 7.367 1 97.75 201 CYS B CA 1
ATOM 4021 C C . CYS B 1 201 ? 17.984 1.688 6.023 1 97.75 201 CYS B C 1
ATOM 4023 O O . CYS B 1 201 ? 18.891 0.865 5.973 1 97.75 201 CYS B O 1
ATOM 4025 N N . LEU B 1 202 ? 17.406 2.199 4.957 1 97.06 202 LEU B N 1
ATOM 4026 C CA . LEU B 1 202 ? 17.703 1.675 3.627 1 97.06 202 LEU B CA 1
ATOM 4027 C C . LEU B 1 202 ? 18.359 2.738 2.758 1 97.06 202 LEU B C 1
ATOM 4029 O O . LEU B 1 202 ? 18.906 2.426 1.699 1 97.06 202 LEU B O 1
ATOM 4033 N N . THR B 1 203 ? 18.359 3.961 3.203 1 94.94 203 THR B N 1
ATOM 4034 C CA . THR B 1 203 ? 18.781 5.051 2.332 1 94.94 203 THR B CA 1
ATOM 4035 C C . THR B 1 203 ? 20.047 5.707 2.867 1 94.94 203 THR B C 1
ATOM 4037 O O . THR B 1 203 ? 20.953 6.043 2.098 1 94.94 203 THR B O 1
ATOM 4040 N N . ASP B 1 204 ? 20.109 5.914 4.176 1 94.12 204 ASP B N 1
ATOM 4041 C CA . ASP B 1 204 ? 21.219 6.629 4.793 1 94.12 204 ASP B CA 1
ATOM 4042 C C . ASP B 1 204 ? 21.609 5.992 6.129 1 94.12 204 ASP B C 1
ATOM 4044 O O . ASP B 1 204 ? 20.922 6.176 7.133 1 94.12 204 ASP B O 1
ATOM 4048 N N . PRO B 1 205 ? 22.719 5.414 6.172 1 94.25 205 PRO B N 1
ATOM 4049 C CA . PRO B 1 205 ? 23.125 4.723 7.398 1 94.25 205 PRO B CA 1
ATOM 4050 C C . PRO B 1 205 ? 23.297 5.668 8.586 1 94.25 205 PRO B C 1
ATOM 4052 O O . PRO B 1 205 ? 23.203 5.238 9.734 1 94.25 205 PRO B O 1
ATOM 4055 N N . ALA B 1 206 ? 23.547 6.93 8.352 1 95.38 206 ALA B N 1
ATOM 4056 C CA . ALA B 1 206 ? 23.719 7.898 9.43 1 95.38 206 ALA B CA 1
ATOM 4057 C C . ALA B 1 206 ? 22.453 8.023 10.258 1 95.38 206 ALA B C 1
ATOM 4059 O O . ALA B 1 206 ? 22.516 8.352 11.445 1 95.38 206 ALA B O 1
ATOM 4060 N N . ILE B 1 207 ? 21.375 7.754 9.648 1 96.88 207 ILE B N 1
ATOM 4061 C CA . ILE B 1 207 ? 20.094 7.84 10.352 1 96.88 207 ILE B CA 1
ATOM 4062 C C . ILE B 1 207 ? 19.984 6.719 11.383 1 96.88 207 ILE B C 1
ATOM 4064 O O . ILE B 1 207 ? 19.469 6.918 12.477 1 96.88 207 ILE B O 1
ATOM 4068 N N . ALA B 1 208 ? 20.531 5.566 11.055 1 95.56 208 ALA B N 1
ATOM 4069 C CA . ALA B 1 208 ? 20.594 4.473 12.023 1 95.56 208 ALA B CA 1
ATOM 4070 C C . ALA B 1 208 ? 21.406 4.863 13.25 1 95.56 208 ALA B C 1
ATOM 4072 O O . ALA B 1 208 ? 21.047 4.527 14.375 1 95.56 208 ALA B O 1
ATOM 4073 N N . GLY B 1 209 ? 22.469 5.539 12.969 1 94.94 209 GLY B N 1
ATOM 4074 C CA . GLY B 1 209 ? 23.312 6.012 14.047 1 94.94 209 GLY B CA 1
ATOM 4075 C C . GLY B 1 209 ? 22.609 6.961 15 1 94.94 209 GLY B C 1
ATOM 4076 O O . GLY B 1 209 ? 22.984 7.051 16.172 1 94.94 209 GLY B O 1
ATOM 4077 N N . ALA B 1 210 ? 21.625 7.641 14.492 1 95.19 210 ALA B N 1
ATOM 4078 C CA . ALA B 1 210 ? 20.844 8.57 15.305 1 95.19 210 ALA B CA 1
ATOM 4079 C C . ALA B 1 210 ? 19.703 7.848 16.016 1 95.19 210 ALA B C 1
ATOM 4081 O O . ALA B 1 210 ? 18.859 8.484 16.656 1 95.19 210 ALA B O 1
ATOM 4082 N N . GLY B 1 211 ? 19.625 6.5 15.883 1 95.81 211 GLY B N 1
ATOM 4083 C CA . GLY B 1 211 ? 18.625 5.699 16.562 1 95.81 211 GLY B CA 1
ATOM 4084 C C . GLY B 1 211 ? 17.266 5.742 15.898 1 95.81 211 GLY B C 1
ATOM 4085 O O . GLY B 1 211 ? 16.25 5.523 16.547 1 95.81 211 GLY B O 1
ATOM 4086 N N . ASP B 1 212 ? 17.266 6.062 14.648 1 97.38 212 ASP B N 1
ATOM 4087 C CA . ASP B 1 212 ? 16.016 6.172 13.898 1 97.38 212 ASP B CA 1
ATOM 4088 C C . ASP B 1 212 ? 16.047 5.32 12.633 1 97.38 212 ASP B C 1
ATOM 4090 O O . ASP B 1 212 ? 17.016 4.582 12.406 1 97.38 212 ASP B O 1
ATOM 4094 N N . ILE B 1 213 ? 14.977 5.246 11.875 1 98.12 213 ILE B N 1
ATOM 4095 C CA . ILE B 1 213 ? 14.891 4.578 10.586 1 98.12 213 ILE B CA 1
ATOM 4096 C C . ILE B 1 213 ? 14.469 5.582 9.508 1 98.12 213 ILE B C 1
ATOM 4098 O O . ILE B 1 213 ? 14.031 6.691 9.828 1 98.12 213 ILE B O 1
ATOM 4102 N N . ASP B 1 214 ? 14.664 5.188 8.203 1 98.44 214 ASP B N 1
ATOM 4103 C CA . ASP B 1 214 ? 14.352 6.129 7.133 1 98.44 214 ASP B CA 1
ATOM 4104 C C . ASP B 1 214 ? 13.289 5.559 6.195 1 98.44 214 ASP B C 1
ATOM 4106 O O . ASP B 1 214 ? 12.844 6.234 5.266 1 98.44 214 ASP B O 1
ATOM 4110 N N . SER B 1 215 ? 12.938 4.285 6.359 1 98.62 215 SER B N 1
ATOM 4111 C CA . SER B 1 215 ? 11.859 3.594 5.652 1 98.62 215 SER B CA 1
ATOM 4112 C C . SER B 1 215 ? 10.969 2.822 6.621 1 98.62 215 SER B C 1
ATOM 4114 O O . SER B 1 215 ? 11.469 2.055 7.449 1 98.62 215 SER B O 1
ATOM 4116 N N . ALA B 1 216 ? 9.68 3.094 6.512 1 98.75 216 ALA B N 1
ATOM 4117 C CA . ALA B 1 216 ? 8.773 2.465 7.469 1 98.75 216 ALA B CA 1
ATOM 4118 C C . ALA B 1 216 ? 7.5 1.979 6.781 1 98.75 216 ALA B C 1
ATOM 4120 O O . ALA B 1 216 ? 7.129 2.482 5.719 1 98.75 216 ALA B O 1
ATOM 4121 N N . ALA B 1 217 ? 6.887 0.954 7.301 1 98.81 217 ALA B N 1
ATOM 4122 C CA . ALA B 1 217 ? 5.578 0.413 6.941 1 98.81 217 ALA B CA 1
ATOM 4123 C C . ALA B 1 217 ? 4.676 0.299 8.164 1 98.81 217 ALA B C 1
ATOM 4125 O O . ALA B 1 217 ? 5.055 -0.315 9.172 1 98.81 217 ALA B O 1
ATOM 4126 N N . VAL B 1 218 ? 3.531 0.931 8.078 1 98.88 218 VAL B N 1
ATOM 4127 C CA . VAL B 1 218 ? 2.584 0.916 9.188 1 98.88 218 VAL B CA 1
ATOM 4128 C C . VAL B 1 218 ? 1.256 0.324 8.719 1 98.88 218 VAL B C 1
ATOM 4130 O O . VAL B 1 218 ? 0.775 0.638 7.629 1 98.88 218 VAL B O 1
ATOM 4133 N N . THR B 1 219 ? 0.691 -0.566 9.516 1 98.88 219 THR B N 1
ATOM 4134 C CA . THR B 1 219 ? -0.65 -1.102 9.312 1 98.88 219 THR B CA 1
ATOM 4135 C C . THR B 1 219 ? -1.552 -0.769 10.5 1 98.88 219 THR B C 1
ATOM 4137 O O . THR B 1 219 ? -1.173 -0.982 11.648 1 98.88 219 THR B O 1
ATOM 4140 N N . ILE B 1 220 ? -2.705 -0.215 10.188 1 98.88 220 ILE B N 1
ATOM 4141 C CA . ILE B 1 220 ? -3.691 0.117 11.211 1 98.88 220 ILE B CA 1
ATOM 4142 C C . ILE B 1 220 ? -5.004 -0.607 10.914 1 98.88 220 ILE B C 1
ATOM 4144 O O . ILE B 1 220 ? -5.48 -0.603 9.781 1 98.88 220 ILE B O 1
ATOM 4148 N N . ARG B 1 221 ? -5.555 -1.275 11.859 1 98.75 221 ARG B N 1
ATOM 4149 C CA . ARG B 1 221 ? -6.938 -1.747 11.844 1 98.75 221 ARG B CA 1
ATOM 4150 C C . ARG B 1 221 ? -7.809 -0.926 12.781 1 98.75 221 ARG B C 1
ATOM 4152 O O . ARG B 1 221 ? -7.453 -0.726 13.945 1 98.75 221 ARG B O 1
ATOM 4159 N N . THR B 1 222 ? -8.93 -0.444 12.297 1 98.56 222 THR B N 1
ATOM 4160 C CA . THR B 1 222 ? -9.773 0.452 13.086 1 98.56 222 THR B CA 1
ATOM 4161 C C . THR B 1 222 ? -10.773 -0.339 13.914 1 98.56 222 THR B C 1
ATOM 4163 O O . THR B 1 222 ? -10.891 -1.558 13.766 1 98.56 222 THR B O 1
ATOM 4166 N N . LYS B 1 223 ? -11.5 0.339 14.742 1 97.94 223 LYS B N 1
ATOM 4167 C CA . LYS B 1 223 ? -12.516 -0.268 15.602 1 97.94 223 LYS B CA 1
ATOM 4168 C C . LYS B 1 223 ? -13.656 -0.852 14.781 1 97.94 223 LYS B C 1
ATOM 4170 O O . LYS B 1 223 ? -14.25 -1.862 15.156 1 97.94 223 LYS B O 1
ATOM 4175 N N . ARG B 1 224 ? -13.945 -0.238 13.602 1 97.31 224 ARG B N 1
ATOM 4176 C CA . ARG B 1 224 ? -15 -0.75 12.734 1 97.31 224 ARG B CA 1
ATOM 4177 C C . ARG B 1 224 ? -14.453 -1.774 11.742 1 97.31 224 ARG B C 1
ATOM 4179 O O . ARG B 1 224 ? -15.156 -2.213 10.836 1 97.31 224 ARG B O 1
ATOM 4186 N N . GLY B 1 225 ? -13.203 -2.072 11.844 1 97.75 225 GLY B N 1
ATOM 4187 C CA . GLY B 1 225 ? -12.594 -3.121 11.039 1 97.75 225 GLY B CA 1
ATOM 4188 C C . GLY B 1 225 ? -11.977 -2.602 9.758 1 97.75 225 GLY B C 1
ATOM 4189 O O . GLY B 1 225 ? -11.453 -3.379 8.953 1 97.75 225 GLY B O 1
ATOM 4190 N N . ARG B 1 226 ? -12.023 -1.281 9.484 1 98.56 226 ARG B N 1
ATOM 4191 C CA . ARG B 1 226 ? -11.375 -0.726 8.305 1 98.56 226 ARG B CA 1
ATOM 4192 C C . ARG B 1 226 ? -9.859 -0.866 8.398 1 98.56 226 ARG B C 1
ATOM 4194 O O . ARG B 1 226 ? -9.305 -0.992 9.492 1 98.56 226 ARG B O 1
ATOM 4201 N N . LEU B 1 227 ? -9.227 -0.909 7.234 1 98.81 227 LEU B N 1
ATOM 4202 C CA . LEU B 1 227 ? -7.785 -1.144 7.199 1 98.81 227 LEU B CA 1
ATOM 4203 C C . LEU B 1 227 ? -7.055 0.047 6.586 1 98.81 227 LEU B C 1
ATOM 4205 O O . LEU B 1 227 ? -7.543 0.658 5.633 1 98.81 227 LEU B O 1
ATOM 4209 N N . CYS B 1 228 ? -5.883 0.355 7.125 1 98.88 228 CYS B N 1
ATOM 4210 C CA . CYS B 1 228 ? -5.008 1.39 6.586 1 98.88 228 CYS B CA 1
ATOM 4211 C C . CYS B 1 228 ? -3.564 0.903 6.52 1 98.88 228 CYS B C 1
ATOM 4213 O O . CYS B 1 228 ? -3.066 0.293 7.465 1 98.88 228 CYS B O 1
ATOM 4215 N N . GLN B 1 229 ? -2.938 1.109 5.371 1 98.88 229 GLN B N 1
ATOM 4216 C CA . GLN B 1 229 ? -1.503 0.875 5.238 1 98.88 229 GLN B CA 1
ATOM 4217 C C . GLN B 1 229 ? -0.776 2.143 4.801 1 98.88 229 GLN B C 1
ATOM 4219 O O . GLN B 1 229 ? -1.203 2.816 3.859 1 98.88 229 GLN B O 1
ATOM 4224 N N . ILE B 1 230 ? 0.299 2.441 5.477 1 98.88 230 ILE B N 1
ATOM 4225 C CA . ILE B 1 230 ? 1.152 3.582 5.16 1 98.88 230 ILE B CA 1
ATOM 4226 C C . ILE B 1 230 ? 2.559 3.096 4.816 1 98.88 230 ILE B C 1
ATOM 4228 O O . ILE B 1 230 ? 3.184 2.381 5.605 1 98.88 230 ILE B O 1
ATOM 4232 N N . ASN B 1 231 ? 3.068 3.363 3.639 1 98.62 231 ASN B N 1
ATOM 4233 C CA . ASN B 1 231 ? 4.453 3.1 3.264 1 98.62 231 ASN B CA 1
ATOM 4234 C C . ASN B 1 231 ? 5.246 4.391 3.1 1 98.62 231 ASN B C 1
ATOM 4236 O O . ASN B 1 231 ? 4.797 5.32 2.426 1 98.62 231 ASN B O 1
ATOM 4240 N N . THR B 1 232 ? 6.406 4.418 3.693 1 98.12 232 THR B N 1
ATOM 4241 C CA . THR B 1 232 ? 7.129 5.68 3.791 1 98.12 232 THR B CA 1
ATOM 4242 C C . THR B 1 232 ? 8.625 5.469 3.545 1 98.12 232 THR B C 1
ATOM 4244 O O . THR B 1 232 ? 9.188 4.457 3.961 1 98.12 232 THR B O 1
ATOM 4247 N N . SER B 1 233 ? 9.234 6.449 2.854 1 98.5 233 SER B N 1
ATOM 4248 C CA . SER B 1 233 ? 10.688 6.523 2.695 1 98.5 233 SER B CA 1
ATOM 4249 C C . SER B 1 233 ? 11.18 7.965 2.762 1 98.5 233 SER B C 1
ATOM 4251 O O . SER B 1 233 ? 10.531 8.875 2.234 1 98.5 233 SER B O 1
ATOM 4253 N N . ARG B 1 234 ? 12.32 8.188 3.383 1 98.12 234 ARG B N 1
ATOM 4254 C CA . ARG B 1 234 ? 12.914 9.523 3.402 1 98.12 234 ARG B CA 1
ATOM 4255 C C . ARG B 1 234 ? 13.703 9.789 2.123 1 98.12 234 ARG B C 1
ATOM 4257 O O . ARG B 1 234 ? 14.406 10.797 2.02 1 98.12 234 ARG B O 1
ATOM 4264 N N . ARG B 1 235 ? 13.578 8.844 1.117 1 96.88 235 ARG B N 1
ATOM 4265 C CA . ARG B 1 235 ? 14.227 9.086 -0.165 1 96.88 235 ARG B CA 1
ATOM 4266 C C . ARG B 1 235 ? 13.383 8.562 -1.319 1 96.88 235 ARG B C 1
ATOM 4268 O O . ARG B 1 235 ? 13 7.387 -1.334 1 96.88 235 ARG B O 1
ATOM 4275 N N . ALA B 1 236 ? 13.109 9.406 -2.203 1 97.06 236 ALA B N 1
ATOM 4276 C CA . ALA B 1 236 ? 12.562 9.086 -3.516 1 97.06 236 ALA B CA 1
ATOM 4277 C C . ALA B 1 236 ? 13.281 9.859 -4.617 1 97.06 236 ALA B C 1
ATOM 4279 O O . ALA B 1 236 ? 13.188 11.086 -4.688 1 97.06 236 ALA B O 1
ATOM 4280 N N . ALA B 1 237 ? 13.922 9.148 -5.516 1 96.06 237 ALA B N 1
ATOM 4281 C CA . ALA B 1 237 ? 14.789 9.758 -6.52 1 96.06 237 ALA B CA 1
ATOM 4282 C C . ALA B 1 237 ? 13.984 10.648 -7.473 1 96.06 237 ALA B C 1
ATOM 4284 O O . ALA B 1 237 ? 14.547 11.539 -8.117 1 96.06 237 ALA B O 1
ATOM 4285 N N . TYR B 1 238 ? 12.727 10.453 -7.551 1 95.56 238 TYR B N 1
ATOM 4286 C CA . TYR B 1 238 ? 11.891 11.141 -8.531 1 95.56 238 TYR B CA 1
ATOM 4287 C C . TYR B 1 238 ? 11.141 12.305 -7.891 1 95.56 238 TYR B C 1
ATOM 4289 O O . TYR B 1 238 ? 10.273 12.914 -8.523 1 95.56 238 TYR B O 1
ATOM 4297 N N . GLY B 1 239 ? 11.344 12.594 -6.641 1 94.06 239 GLY B N 1
ATOM 4298 C CA . GLY B 1 239 ? 10.766 13.789 -6.051 1 94.06 239 GLY B CA 1
ATOM 4299 C C . GLY B 1 239 ? 9.859 13.492 -4.871 1 94.06 239 GLY B C 1
ATOM 4300 O O . GLY B 1 239 ? 10.07 12.516 -4.145 1 94.06 239 GLY B O 1
ATOM 4301 N N . TYR B 1 240 ? 8.945 14.453 -4.582 1 96.44 240 TYR B N 1
ATOM 4302 C CA . TYR B 1 240 ? 8.023 14.414 -3.453 1 96.44 240 TYR B CA 1
ATOM 4303 C C . TYR B 1 240 ? 6.773 13.617 -3.799 1 96.44 240 TYR B C 1
ATOM 4305 O O . TYR B 1 240 ? 5.863 14.125 -4.461 1 96.44 240 TYR B O 1
ATOM 4313 N N . ASP B 1 241 ? 6.73 12.344 -3.352 1 97.31 241 ASP B N 1
ATOM 4314 C CA . ASP B 1 241 ? 5.641 11.422 -3.664 1 97.31 241 ASP B CA 1
ATOM 4315 C C . ASP B 1 241 ? 4.641 11.344 -2.512 1 97.31 241 ASP B C 1
ATOM 4317 O O . ASP B 1 241 ? 4.898 10.672 -1.506 1 97.31 241 ASP B O 1
ATOM 4321 N N . GLN B 1 242 ? 3.525 12.023 -2.625 1 97.56 242 GLN B N 1
ATOM 4322 C CA . GLN B 1 242 ? 2.455 12.102 -1.636 1 97.56 242 GLN B CA 1
ATOM 4323 C C . GLN B 1 242 ? 1.112 11.703 -2.244 1 97.56 242 GLN B C 1
ATOM 4325 O O . GLN B 1 242 ? 0.413 12.547 -2.812 1 97.56 242 GLN B O 1
ATOM 4330 N N . ARG B 1 243 ? 0.728 10.445 -2.061 1 97 243 ARG B N 1
ATOM 4331 C CA . ARG B 1 243 ? -0.486 9.914 -2.67 1 97 243 ARG B CA 1
ATOM 4332 C C . ARG B 1 243 ? -1.297 9.109 -1.66 1 97 243 ARG B C 1
ATOM 4334 O O . ARG B 1 243 ? -0.756 8.641 -0.657 1 97 243 ARG B O 1
ATOM 4341 N N . PHE B 1 244 ? -2.545 8.992 -1.898 1 97.62 244 PHE B N 1
ATOM 4342 C CA . PHE B 1 244 ? -3.281 7.941 -1.202 1 97.62 244 PHE B CA 1
ATOM 4343 C C . PHE B 1 244 ? -4.473 7.477 -2.029 1 97.62 244 PHE B C 1
ATOM 4345 O O . PHE B 1 244 ? -4.84 8.117 -3.016 1 97.62 244 PHE B O 1
ATOM 4352 N N . GLU B 1 245 ? -4.906 6.324 -1.713 1 98.19 245 GLU B N 1
ATOM 4353 C CA . GLU B 1 245 ? -6.02 5.625 -2.35 1 98.19 245 GLU B CA 1
ATOM 4354 C C . GLU B 1 245 ? -7.004 5.098 -1.311 1 98.19 245 GLU B C 1
ATOM 4356 O O . GLU B 1 245 ? -6.598 4.562 -0.277 1 98.19 245 GLU B O 1
ATOM 4361 N N . VAL B 1 246 ? -8.297 5.336 -1.57 1 98.69 246 VAL B N 1
ATOM 4362 C CA . VAL B 1 246 ? -9.328 4.863 -0.65 1 98.69 246 VAL B CA 1
ATOM 4363 C C . VAL B 1 246 ? -10.289 3.939 -1.387 1 98.69 246 VAL B C 1
ATOM 4365 O O . VAL B 1 246 ? -10.977 4.363 -2.32 1 98.69 246 VAL B O 1
ATOM 4368 N N . LEU B 1 247 ? -10.289 2.674 -0.958 1 98.75 247 LEU B N 1
ATOM 4369 C CA . LEU B 1 247 ? -11.258 1.705 -1.468 1 98.75 247 LEU B CA 1
ATOM 4370 C C . LEU B 1 247 ? -12.539 1.737 -0.65 1 98.75 247 LEU B C 1
ATOM 4372 O O . LEU B 1 247 ? -12.5 1.707 0.582 1 98.75 247 LEU B O 1
ATOM 4376 N N . GLY B 1 248 ? -13.641 1.84 -1.319 1 98.5 248 GLY B N 1
ATOM 4377 C CA . GLY B 1 248 ? -14.945 1.72 -0.692 1 98.5 248 GLY B CA 1
ATOM 4378 C C . GLY B 1 248 ? -15.797 0.625 -1.301 1 98.5 248 GLY B C 1
ATOM 4379 O O . GLY B 1 248 ? -15.375 -0.05 -2.242 1 98.5 248 GLY B O 1
ATOM 4380 N N . SER B 1 249 ? -16.984 0.442 -0.738 1 97.88 249 SER B N 1
ATOM 4381 C CA . SER B 1 249 ? -17.891 -0.639 -1.129 1 97.88 249 SER B CA 1
ATOM 4382 C C . SER B 1 249 ? -18.391 -0.449 -2.555 1 97.88 249 SER B C 1
ATOM 4384 O O . SER B 1 249 ? -18.828 -1.404 -3.195 1 97.88 249 SER B O 1
ATOM 4386 N N . ALA B 1 250 ? -18.344 0.792 -3.121 1 98.06 250 ALA B N 1
ATOM 4387 C CA . ALA B 1 250 ? -18.953 1.053 -4.422 1 98.06 250 ALA B CA 1
ATOM 4388 C C . ALA B 1 250 ? -17.938 1.646 -5.395 1 98.06 250 ALA B C 1
ATOM 4390 O O . ALA B 1 250 ? -18.297 2.072 -6.492 1 98.06 250 ALA B O 1
ATOM 4391 N N . GLY B 1 251 ? -16.734 1.694 -5.016 1 97.94 251 GLY B N 1
ATOM 4392 C CA . GLY B 1 251 ? -15.711 2.268 -5.887 1 97.94 251 GLY B CA 1
ATOM 4393 C C . GLY B 1 251 ? -14.43 2.617 -5.156 1 97.94 251 GLY B C 1
ATOM 4394 O O . GLY B 1 251 ? -14.211 2.172 -4.027 1 97.94 251 GLY B O 1
ATOM 4395 N N . MET B 1 252 ? -13.586 3.305 -5.828 1 98.44 252 MET B N 1
ATOM 4396 C CA . MET B 1 252 ? -12.289 3.721 -5.285 1 98.44 252 MET B CA 1
ATOM 4397 C C . MET B 1 252 ? -11.922 5.117 -5.773 1 98.44 252 MET B C 1
ATOM 4399 O O . MET B 1 252 ? -12.219 5.477 -6.914 1 98.44 252 MET B O 1
ATOM 4403 N N . LEU B 1 253 ? -11.344 5.957 -4.926 1 98.56 253 LEU B N 1
ATOM 4404 C CA . LEU B 1 253 ? -10.797 7.262 -5.289 1 98.56 253 LEU B CA 1
ATOM 4405 C C . LEU B 1 253 ? -9.289 7.312 -5.051 1 98.56 253 LEU B C 1
ATOM 4407 O O . LEU B 1 253 ? -8.797 6.758 -4.066 1 98.56 253 LEU B O 1
ATOM 4411 N N . GLN B 1 254 ? -8.586 7.961 -5.93 1 98.19 254 GLN B N 1
ATOM 4412 C CA . GLN B 1 254 ? -7.152 8.164 -5.781 1 98.19 254 GLN B CA 1
ATOM 4413 C C . GLN B 1 254 ? -6.801 9.648 -5.809 1 98.19 254 GLN B C 1
ATOM 4415 O O . GLN B 1 254 ? -7.375 10.414 -6.586 1 98.19 254 GLN B O 1
ATOM 4420 N N . ALA B 1 255 ? -5.961 10.094 -4.832 1 97.81 255 ALA B N 1
ATOM 4421 C CA . ALA B 1 255 ? -5.273 11.383 -4.875 1 97.81 255 ALA B CA 1
ATOM 4422 C C . ALA B 1 255 ? -3.814 11.211 -5.289 1 97.81 255 ALA B C 1
ATOM 4424 O O . ALA B 1 255 ? -3.031 10.578 -4.578 1 97.81 255 ALA B O 1
ATOM 4425 N N . GLY B 1 256 ? -3.426 11.773 -6.461 1 95.94 256 GLY B N 1
ATOM 4426 C CA . GLY B 1 256 ? -2.078 11.609 -6.984 1 95.94 256 GLY B CA 1
ATOM 4427 C C . GLY B 1 256 ? -1.202 12.828 -6.762 1 95.94 256 GLY B C 1
ATOM 4428 O O . GLY B 1 256 ? -1.556 13.727 -5.988 1 95.94 256 GLY B O 1
ATOM 4429 N N . ASN B 1 257 ? -0.039 12.789 -7.414 1 96.19 257 ASN B N 1
ATOM 4430 C CA . ASN B 1 257 ? 0.927 13.875 -7.32 1 96.19 257 ASN B CA 1
ATOM 4431 C C . ASN B 1 257 ? 0.606 15 -8.305 1 96.19 257 ASN B C 1
ATOM 4433 O O . ASN B 1 257 ? 0.175 14.734 -9.43 1 96.19 257 ASN B O 1
ATOM 4437 N N . VAL B 1 258 ? 0.852 16.188 -7.82 1 94.25 258 VAL B N 1
ATOM 4438 C CA . VAL B 1 258 ? 0.753 17.344 -8.695 1 94.25 258 VAL B CA 1
ATOM 4439 C C . VAL B 1 258 ? 2.072 17.547 -9.438 1 94.25 258 VAL B C 1
ATOM 4441 O O . VAL B 1 258 ? 3.148 17.438 -8.852 1 94.25 258 VAL B O 1
ATOM 4444 N N . ARG B 1 259 ? 1.938 17.812 -10.711 1 94.19 259 ARG B N 1
ATOM 4445 C CA . ARG B 1 259 ? 3.104 18.109 -11.539 1 94.19 259 ARG B CA 1
ATOM 4446 C C . ARG B 1 259 ? 3.166 19.609 -11.859 1 94.19 259 ARG B C 1
ATOM 4448 O O . ARG B 1 259 ? 2.133 20.281 -11.922 1 94.19 259 ARG B O 1
ATOM 4455 N N . PRO B 1 260 ? 4.352 20.109 -12.172 1 93.81 260 PRO B N 1
ATOM 4456 C CA . PRO B 1 260 ? 4.465 21.531 -12.5 1 93.81 260 PRO B CA 1
ATOM 4457 C C . PRO B 1 260 ? 3.713 21.906 -13.781 1 93.81 260 PRO B C 1
ATOM 4459 O O . PRO B 1 260 ? 3.168 23.016 -13.883 1 93.81 260 PRO B O 1
ATOM 4462 N N . THR B 1 261 ? 3.775 21.047 -14.781 1 94.5 261 THR B N 1
ATOM 4463 C CA . THR B 1 261 ? 3.029 21.25 -16.016 1 94.5 261 THR B CA 1
ATOM 4464 C C . THR B 1 261 ? 2.35 19.953 -16.453 1 94.5 261 THR B C 1
ATOM 4466 O O . THR B 1 261 ? 2.586 18.891 -15.875 1 94.5 261 THR B O 1
ATOM 4469 N N . GLU B 1 262 ? 1.486 20.109 -17.453 1 93.44 262 GLU B N 1
ATOM 4470 C CA . GLU B 1 262 ? 0.794 18.953 -18.016 1 93.44 262 GLU B CA 1
ATOM 4471 C C . GLU B 1 262 ? 1.376 18.562 -19.375 1 93.44 262 GLU B C 1
ATOM 4473 O O . GLU B 1 262 ? 0.692 17.938 -20.188 1 93.44 262 GLU B O 1
ATOM 4478 N N . VAL B 1 263 ? 2.633 18.859 -19.625 1 95.12 263 VAL B N 1
ATOM 4479 C CA . VAL B 1 263 ? 3.281 18.547 -20.891 1 95.12 263 VAL B CA 1
ATOM 4480 C C . VAL B 1 263 ? 3.641 17.062 -20.938 1 95.12 263 VAL B C 1
ATOM 4482 O O . VAL B 1 263 ? 4.211 16.531 -19.984 1 95.12 263 VAL B O 1
ATOM 4485 N N . THR B 1 264 ? 3.242 16.438 -21.969 1 95.31 264 THR B N 1
ATOM 4486 C CA . THR B 1 264 ? 3.689 15.078 -22.281 1 95.31 264 THR B CA 1
ATOM 4487 C C . THR B 1 264 ? 4.684 15.094 -23.438 1 95.31 264 THR B C 1
ATOM 4489 O O . THR B 1 264 ? 4.379 15.609 -24.516 1 95.31 264 THR B O 1
ATOM 4492 N N . GLY B 1 265 ? 5.91 14.617 -23.141 1 95.25 265 GLY B N 1
ATOM 4493 C CA . GLY B 1 265 ? 6.926 14.508 -24.172 1 95.25 265 GLY B CA 1
ATOM 4494 C C . GLY B 1 265 ? 6.922 13.172 -24.891 1 95.25 265 GLY B C 1
ATOM 4495 O O . GLY B 1 265 ? 6.898 12.117 -24.234 1 95.25 265 GLY B O 1
ATOM 4496 N N . TYR B 1 266 ? 6.875 13.148 -26.219 1 95.75 266 TYR B N 1
ATOM 4497 C CA . TYR B 1 266 ? 6.93 11.938 -27.047 1 95.75 266 TYR B CA 1
ATOM 4498 C C . TYR B 1 266 ? 8.234 11.859 -27.812 1 95.75 266 TYR B C 1
ATOM 4500 O O . TYR B 1 266 ? 8.5 12.703 -28.688 1 95.75 266 TYR B O 1
ATOM 4508 N N . SER B 1 267 ? 9.086 10.859 -27.469 1 95.69 267 SER B N 1
ATOM 4509 C CA . SER B 1 267 ? 10.336 10.633 -28.172 1 95.69 267 SER B CA 1
ATOM 4510 C C . SER B 1 267 ? 10.391 9.234 -28.766 1 95.69 267 SER B C 1
ATOM 4512 O O . SER B 1 267 ? 9.461 8.445 -28.609 1 95.69 267 SER B O 1
ATOM 4514 N N . ALA B 1 268 ? 11.57 8.914 -29.438 1 95.81 268 ALA B N 1
ATOM 4515 C CA . ALA B 1 268 ? 11.742 7.586 -30.016 1 95.81 268 ALA B CA 1
ATOM 4516 C C . ALA B 1 268 ? 11.898 6.523 -28.938 1 95.81 268 ALA B C 1
ATOM 4518 O O . ALA B 1 268 ? 11.727 5.332 -29.203 1 95.81 268 ALA B O 1
ATOM 4519 N N . ARG B 1 269 ? 12.148 6.949 -27.797 1 92.69 269 ARG B N 1
ATOM 4520 C CA . ARG B 1 269 ? 12.531 5.988 -26.766 1 92.69 269 ARG B CA 1
ATOM 4521 C C . ARG B 1 269 ? 11.461 5.883 -25.688 1 92.69 269 ARG B C 1
ATOM 4523 O O . ARG B 1 269 ? 11.289 4.824 -25.078 1 92.69 269 ARG B O 1
ATOM 4530 N N . ALA B 1 270 ? 10.852 7.07 -25.484 1 94.62 270 ALA B N 1
ATOM 4531 C CA . ALA B 1 270 ? 9.953 7.035 -24.344 1 94.62 270 ALA B CA 1
ATOM 4532 C C . ALA B 1 270 ? 8.875 8.109 -24.453 1 94.62 270 ALA B C 1
ATOM 4534 O O . ALA B 1 270 ? 9.047 9.102 -25.172 1 94.62 270 ALA B O 1
ATOM 4535 N N . VAL B 1 271 ? 7.711 7.945 -23.875 1 95.44 271 VAL B N 1
ATOM 4536 C CA . VAL B 1 271 ? 6.738 8.969 -23.516 1 95.44 271 VAL B CA 1
ATOM 4537 C C . VAL B 1 271 ? 6.945 9.383 -22.062 1 95.44 271 VAL B C 1
ATOM 4539 O O . VAL B 1 271 ? 7.023 8.539 -21.172 1 95.44 271 VAL B O 1
ATOM 4542 N N . SER B 1 272 ? 7.141 10.586 -21.766 1 95.88 272 SER B N 1
ATOM 4543 C CA . SER B 1 272 ? 7.504 11.047 -20.438 1 95.88 272 SER B CA 1
ATOM 4544 C C . SER B 1 272 ? 6.68 12.266 -20.016 1 95.88 272 SER B C 1
ATOM 4546 O O . SER B 1 272 ? 6.16 12.984 -20.875 1 95.88 272 SER B O 1
ATOM 4548 N N . THR B 1 273 ? 6.438 12.43 -18.703 1 95.44 273 THR B N 1
ATOM 4549 C CA . THR B 1 273 ? 5.832 13.617 -18.109 1 95.44 273 THR B CA 1
ATOM 4550 C C . THR B 1 273 ? 6.77 14.25 -17.078 1 95.44 273 THR B C 1
ATOM 4552 O O . THR B 1 273 ? 7.848 13.719 -16.812 1 95.44 273 THR B O 1
ATOM 4555 N N . ASP B 1 274 ? 6.328 15.43 -16.594 1 95.06 274 ASP B N 1
ATOM 4556 C CA . ASP B 1 274 ? 7.105 16.078 -15.531 1 95.06 274 ASP B CA 1
ATOM 4557 C C . ASP B 1 274 ? 7.145 15.211 -14.273 1 95.06 274 ASP B C 1
ATOM 4559 O O . ASP B 1 274 ? 6.195 14.469 -13.992 1 95.06 274 ASP B O 1
ATOM 4563 N N . LEU B 1 275 ? 8.281 15.32 -13.547 1 95.12 275 LEU B N 1
ATOM 4564 C CA . LEU B 1 275 ? 8.32 14.797 -12.188 1 95.12 275 LEU B CA 1
ATOM 4565 C C . LEU B 1 275 ? 7.309 15.508 -11.297 1 95.12 275 LEU B C 1
ATOM 4567 O O . LEU B 1 275 ? 6.871 16.609 -11.617 1 95.12 275 LEU B O 1
ATOM 4571 N N . PRO B 1 276 ? 6.902 14.828 -10.141 1 94.19 276 PRO B N 1
ATOM 4572 C CA . PRO B 1 276 ? 6.113 15.578 -9.156 1 94.19 276 PRO B CA 1
ATOM 4573 C C . PRO B 1 276 ? 6.816 16.844 -8.68 1 94.19 276 PRO B C 1
ATOM 4575 O O . PRO B 1 276 ? 8.031 16.969 -8.828 1 94.19 276 PRO B O 1
ATOM 4578 N N . GLU B 1 277 ? 5.98 17.766 -8.133 1 92.75 277 GLU B N 1
ATOM 4579 C CA . GLU B 1 277 ? 6.594 18.922 -7.488 1 92.75 277 GLU B CA 1
ATOM 4580 C C . GLU B 1 277 ? 7.676 18.484 -6.5 1 92.75 277 GLU B C 1
ATOM 4582 O O . GLU B 1 277 ? 7.523 17.484 -5.801 1 92.75 277 GLU B O 1
ATOM 4587 N N . ALA B 1 278 ? 8.664 19.203 -6.391 1 85.69 278 ALA B N 1
ATOM 4588 C CA . ALA B 1 278 ? 9.922 18.781 -5.793 1 85.69 278 ALA B CA 1
ATOM 4589 C C . ALA B 1 278 ? 9.773 18.562 -4.289 1 85.69 278 ALA B C 1
ATOM 4591 O O . ALA B 1 278 ? 10.375 17.641 -3.729 1 85.69 278 ALA B O 1
ATOM 4592 N N . PHE B 1 279 ? 9.078 19.469 -3.725 1 89 279 PHE B N 1
ATOM 4593 C CA . PHE B 1 279 ? 8.992 19.344 -2.273 1 89 279 PHE B CA 1
ATOM 4594 C C . PHE B 1 279 ? 7.73 20.016 -1.745 1 89 279 PHE B C 1
ATOM 4596 O O . PHE B 1 279 ? 6.84 20.375 -2.52 1 89 279 PHE B O 1
ATOM 4603 N N . PHE B 1 280 ? 7.594 20.031 -0.367 1 85.88 280 PHE B N 1
ATOM 4604 C CA . PHE B 1 280 ? 6.328 20.406 0.252 1 85.88 280 PHE B CA 1
ATOM 4605 C C . PHE B 1 280 ? 6.047 21.875 0.051 1 85.88 280 PHE B C 1
ATOM 4607 O O . PHE B 1 280 ? 4.887 22.297 0.003 1 85.88 280 PHE B O 1
ATOM 4614 N N . LEU B 1 281 ? 7.047 22.781 -0.153 1 86.12 281 LEU B N 1
ATOM 4615 C CA . LEU B 1 281 ? 6.848 24.219 -0.342 1 86.12 281 LEU B CA 1
ATOM 4616 C C . LEU B 1 281 ? 6.051 24.5 -1.614 1 86.12 281 LEU B C 1
ATOM 4618 O O . LEU B 1 281 ? 5.117 25.297 -1.605 1 86.12 281 LEU B O 1
ATOM 4622 N N . GLU B 1 282 ? 6.406 23.812 -2.635 1 87.81 282 GLU B N 1
ATOM 4623 C CA . GLU B 1 282 ? 5.703 23.953 -3.904 1 87.81 282 GLU B CA 1
ATOM 4624 C C . GLU B 1 282 ? 4.41 23.156 -3.918 1 87.81 282 GLU B C 1
ATOM 4626 O O . GLU B 1 282 ? 3.352 23.672 -4.285 1 87.81 282 GLU B O 1
ATOM 4631 N N . ARG B 1 283 ? 4.527 21.984 -3.477 1 93.25 283 ARG B N 1
ATOM 4632 C CA . ARG B 1 283 ? 3.422 21.047 -3.568 1 93.25 283 ARG B CA 1
ATOM 4633 C C . ARG B 1 283 ? 2.229 21.516 -2.744 1 93.25 283 ARG B C 1
ATOM 4635 O O . ARG B 1 283 ? 1.078 21.312 -3.133 1 93.25 283 ARG B O 1
ATOM 4642 N N . TYR B 1 284 ? 2.479 22.156 -1.556 1 95.44 284 TYR B N 1
ATOM 4643 C CA . TYR B 1 284 ? 1.394 22.469 -0.636 1 95.44 284 TYR B CA 1
ATOM 4644 C C . TYR B 1 284 ? 1.241 23.984 -0.478 1 95.44 284 TYR B C 1
ATOM 4646 O O . TYR B 1 284 ? 0.733 24.453 0.54 1 95.44 284 TYR B O 1
ATOM 4654 N N . ARG B 1 285 ? 1.657 24.766 -1.416 1 93.75 285 ARG B N 1
ATOM 4655 C CA . ARG B 1 285 ? 1.567 26.219 -1.36 1 93.75 285 ARG B CA 1
ATOM 4656 C C . ARG B 1 285 ? 0.13 26.672 -1.12 1 93.75 285 ARG B C 1
ATOM 4658 O O . ARG B 1 285 ? -0.13 27.484 -0.232 1 93.75 285 ARG B O 1
ATOM 4665 N N . ALA B 1 286 ? -0.781 26.141 -1.88 1 95.62 286 ALA B N 1
ATOM 4666 C CA . ALA B 1 286 ? -2.189 26.5 -1.729 1 95.62 286 ALA B CA 1
ATOM 4667 C C . ALA B 1 286 ? -2.727 26.047 -0.373 1 95.62 286 ALA B C 1
ATOM 4669 O O . ALA B 1 286 ? -3.537 26.75 0.242 1 95.62 286 ALA B O 1
ATOM 4670 N N . ALA B 1 287 ? -2.305 24.938 0.089 1 97.31 287 ALA B N 1
ATOM 4671 C CA . ALA B 1 287 ? -2.779 24.391 1.357 1 97.31 287 ALA B CA 1
ATOM 4672 C C . ALA B 1 287 ? -2.379 25.297 2.525 1 97.31 287 ALA B C 1
ATOM 4674 O O . ALA B 1 287 ? -3.191 25.562 3.412 1 97.31 287 ALA B O 1
ATOM 4675 N N . TYR B 1 288 ? -1.156 25.75 2.531 1 97.38 288 TYR B N 1
ATOM 4676 C CA . TYR B 1 288 ? -0.679 26.641 3.586 1 97.38 288 TYR B CA 1
ATOM 4677 C C . TYR B 1 288 ? -1.467 27.938 3.602 1 97.38 288 TYR B C 1
ATOM 4679 O O . TYR B 1 288 ? -1.835 28.438 4.668 1 97.38 288 TYR B O 1
ATOM 4687 N N . ALA B 1 289 ? -1.714 28.484 2.457 1 97.25 289 ALA B N 1
ATOM 4688 C CA . ALA B 1 289 ? -2.49 29.719 2.365 1 97.25 289 ALA B CA 1
ATOM 4689 C C . ALA B 1 289 ? -3.92 29.5 2.854 1 97.25 289 ALA B C 1
ATOM 4691 O O . ALA B 1 289 ? -4.453 30.328 3.611 1 97.25 289 ALA B O 1
ATOM 4692 N N . ARG B 1 290 ? -4.477 28.406 2.471 1 97.62 290 ARG B N 1
ATOM 4693 C CA . ARG B 1 290 ? -5.867 28.109 2.799 1 97.62 290 ARG B CA 1
ATOM 4694 C C . ARG B 1 290 ? -6.031 27.828 4.289 1 97.62 290 ARG B C 1
ATOM 4696 O O . ARG B 1 290 ? -7.047 28.188 4.883 1 97.62 290 ARG B O 1
ATOM 4703 N N . GLU B 1 291 ? -5.055 27.188 4.879 1 97.75 291 GLU B N 1
ATOM 4704 C CA . GLU B 1 291 ? -5.188 26.859 6.293 1 97.75 291 GLU B CA 1
ATOM 4705 C C . GLU B 1 291 ? -5.117 28.109 7.16 1 97.75 291 GLU B C 1
ATOM 4707 O O . GLU B 1 291 ? -5.879 28.25 8.117 1 97.75 291 GLU B O 1
ATOM 4712 N N . ILE B 1 292 ? -4.266 29.031 6.805 1 97.19 292 ILE B N 1
ATOM 4713 C CA . ILE B 1 292 ? -4.176 30.281 7.543 1 97.19 292 ILE B CA 1
ATOM 4714 C C . ILE B 1 292 ? -5.457 31.094 7.344 1 97.19 292 ILE B C 1
ATOM 4716 O O . ILE B 1 292 ? -5.973 31.703 8.289 1 97.19 292 ILE B O 1
ATOM 4720 N N . ALA B 1 293 ? -5.957 31.109 6.137 1 96.94 293 ALA B N 1
ATOM 4721 C CA . ALA B 1 293 ? -7.223 31.797 5.863 1 96.94 293 ALA B CA 1
ATOM 4722 C C . ALA B 1 293 ? -8.352 31.203 6.703 1 96.94 293 ALA B C 1
ATOM 4724 O O . ALA B 1 293 ? -9.156 31.953 7.277 1 96.94 293 ALA B O 1
ATOM 4725 N N . HIS B 1 294 ? -8.391 29.922 6.742 1 97.88 294 HIS B N 1
ATOM 4726 C CA . HIS B 1 294 ? -9.406 29.234 7.535 1 97.88 294 HIS B CA 1
ATOM 4727 C C . HIS B 1 294 ? -9.289 29.609 9.008 1 97.88 294 HIS B C 1
ATOM 4729 O O . HIS B 1 294 ? -10.305 29.844 9.672 1 97.88 294 HIS B O 1
ATOM 4735 N N . PHE B 1 295 ? -8.102 29.656 9.531 1 98.19 295 PHE B N 1
ATOM 4736 C CA . PHE B 1 295 ? -7.867 30.016 10.93 1 98.19 295 PHE B CA 1
ATOM 4737 C C . PHE B 1 295 ? -8.469 31.391 11.234 1 98.19 295 PHE B C 1
ATOM 4739 O O . PHE B 1 295 ? -9.227 31.531 12.195 1 98.19 295 PHE B O 1
ATOM 4746 N N . PHE B 1 296 ? -8.211 32.344 10.461 1 97.44 296 PHE B N 1
ATOM 4747 C CA . PHE B 1 296 ? -8.672 33.719 10.742 1 97.44 296 PHE B CA 1
ATOM 4748 C C . PHE B 1 296 ? -10.172 33.812 10.508 1 97.44 296 PHE B C 1
ATOM 4750 O O . PHE B 1 296 ? -10.859 34.594 11.188 1 97.44 296 PHE B O 1
ATOM 4757 N N . ALA B 1 297 ? -10.672 33.062 9.555 1 96.38 297 ALA B N 1
ATOM 4758 C CA . ALA B 1 297 ? -12.125 33 9.414 1 96.38 297 ALA B CA 1
ATOM 4759 C C . ALA B 1 297 ? -12.773 32.469 10.688 1 96.38 297 ALA B C 1
ATOM 4761 O O . ALA B 1 297 ? -13.797 33 11.141 1 96.38 297 ALA B O 1
ATOM 4762 N N . ALA B 1 298 ? -12.172 31.469 11.242 1 97.44 298 ALA B N 1
ATOM 4763 C CA . ALA B 1 298 ? -12.68 30.906 12.492 1 97.44 298 ALA B CA 1
ATOM 4764 C C . ALA B 1 298 ? -12.602 31.922 13.625 1 97.44 298 ALA B C 1
ATOM 4766 O O . ALA B 1 298 ? -13.531 32.031 14.422 1 97.44 298 ALA B O 1
ATOM 4767 N N . VAL B 1 299 ? -11.562 32.656 13.711 1 96.88 299 VAL B N 1
ATOM 4768 C CA . VAL B 1 299 ? -11.359 33.688 14.742 1 96.88 299 VAL B CA 1
ATOM 4769 C C . VAL B 1 299 ? -12.414 34.781 14.617 1 96.88 299 VAL B C 1
ATOM 4771 O O . VAL B 1 299 ? -12.945 35.25 15.617 1 96.88 299 VAL B O 1
ATOM 4774 N N . THR B 1 300 ? -12.742 35.156 13.398 1 95.06 300 THR B N 1
ATOM 4775 C CA . THR B 1 300 ? -13.625 36.312 13.148 1 95.06 300 THR B CA 1
ATOM 4776 C C . THR B 1 300 ? -15.086 35.875 13.219 1 95.06 300 THR B C 1
ATOM 4778 O O . THR B 1 300 ? -15.93 36.594 13.75 1 95.06 300 THR B O 1
ATOM 4781 N N . SER B 1 301 ? -15.438 34.688 12.734 1 93.94 301 SER B N 1
ATOM 4782 C CA . SER B 1 301 ? -16.828 34.281 12.602 1 93.94 301 SER B CA 1
ATOM 4783 C C . SER B 1 301 ? -17.25 33.344 13.727 1 93.94 301 SER B C 1
ATOM 4785 O O . SER B 1 301 ? -18.438 33.125 13.938 1 93.94 301 SER B O 1
ATOM 4787 N N . GLY B 1 302 ? -16.312 32.812 14.32 1 92.94 302 GLY B N 1
ATOM 4788 C CA . GLY B 1 302 ? -16.609 31.891 15.398 1 92.94 302 GLY B CA 1
ATOM 4789 C C . GLY B 1 302 ? -16.875 30.469 14.914 1 92.94 302 GLY B C 1
ATOM 4790 O O . GLY B 1 302 ? -17.234 29.594 15.695 1 92.94 302 GLY B O 1
ATOM 4791 N N . GLU B 1 303 ? -16.672 30.219 13.695 1 94.69 303 GLU B N 1
ATOM 4792 C CA . GLU B 1 303 ? -16.828 28.859 13.18 1 94.69 303 GLU B CA 1
ATOM 4793 C C . GLU B 1 303 ? -15.734 27.938 13.727 1 94.69 303 GLU B C 1
ATOM 4795 O O . GLU B 1 303 ? -14.625 28.375 14.023 1 94.69 303 GLU B O 1
ATOM 4800 N N . PRO B 1 304 ? -16.047 26.656 13.867 1 96.31 304 PRO B N 1
ATOM 4801 C CA . PRO B 1 304 ? -15.023 25.719 14.359 1 96.31 304 PRO B CA 1
ATOM 4802 C C . PRO B 1 304 ? -13.867 25.531 13.375 1 96.31 304 PRO B C 1
ATOM 4804 O O . PRO B 1 304 ? -14.078 25.562 12.156 1 96.31 304 PRO B O 1
ATOM 4807 N N . VAL B 1 305 ? -12.703 25.344 13.945 1 97.88 305 VAL B N 1
ATOM 4808 C CA . VAL B 1 305 ? -11.555 25.062 13.094 1 97.88 305 VAL B CA 1
ATOM 4809 C C . VAL B 1 305 ? -11.602 23.609 12.641 1 97.88 305 VAL B C 1
ATOM 4811 O O . VAL B 1 305 ? -12.047 22.734 13.383 1 97.88 305 VAL B O 1
ATOM 4814 N N . ARG B 1 306 ? -10.984 23.281 11.492 1 97 306 ARG B N 1
ATOM 4815 C CA . ARG B 1 306 ? -10.984 21.953 10.906 1 97 306 ARG B CA 1
ATOM 4816 C C . ARG B 1 306 ? -9.953 21.047 11.586 1 97 306 ARG B C 1
ATOM 4818 O O . ARG B 1 306 ? -10.094 19.828 11.57 1 97 306 ARG B O 1
ATOM 4825 N N . THR B 1 307 ? -8.898 21.609 12.102 1 98.38 307 THR B N 1
ATOM 4826 C CA . THR B 1 307 ? -7.82 20.875 12.742 1 98.38 307 THR B CA 1
ATOM 4827 C C . THR B 1 307 ? -7.574 21.391 14.156 1 98.38 307 THR B C 1
ATOM 4829 O O . THR B 1 307 ? -6.812 22.328 14.359 1 98.38 307 THR B O 1
ATOM 4832 N N . THR B 1 308 ? -8.109 20.734 15.109 1 97.94 308 THR B N 1
ATOM 4833 C CA . THR B 1 308 ? -8.109 21.156 16.5 1 97.94 308 THR B CA 1
ATOM 4834 C C . THR B 1 308 ? -6.863 20.656 17.219 1 97.94 308 THR B C 1
ATOM 4836 O O . THR B 1 308 ? -6.109 19.844 16.672 1 97.94 308 THR B O 1
ATOM 4839 N N . VAL B 1 309 ? -6.676 21.156 18.422 1 97.88 309 VAL B N 1
ATOM 4840 C CA . VAL B 1 309 ? -5.613 20.625 19.281 1 97.88 309 VAL B CA 1
ATOM 4841 C C . VAL B 1 309 ? -5.855 19.156 19.547 1 97.88 309 VAL B C 1
ATOM 4843 O O . VAL B 1 309 ? -4.91 18.359 19.625 1 97.88 309 VAL B O 1
ATOM 4846 N N . ALA B 1 310 ? -7.113 18.734 19.688 1 97.38 310 ALA B N 1
ATOM 4847 C CA . ALA B 1 310 ? -7.465 17.344 19.875 1 97.38 310 ALA B CA 1
ATOM 4848 C C . ALA B 1 310 ? -6.996 16.484 18.703 1 97.38 310 ALA B C 1
ATOM 4850 O O . ALA B 1 310 ? -6.539 15.352 18.891 1 97.38 310 ALA B O 1
ATOM 4851 N N . ASP B 1 311 ? -7.156 16.984 17.5 1 97.75 311 ASP B N 1
ATOM 4852 C CA . ASP B 1 311 ? -6.637 16.297 16.328 1 97.75 311 ASP B CA 1
ATOM 4853 C C . ASP B 1 311 ? -5.133 16.062 16.453 1 97.75 311 ASP B C 1
ATOM 4855 O O . ASP B 1 311 ? -4.633 14.984 16.109 1 97.75 311 ASP B O 1
ATOM 4859 N N . GLY B 1 312 ? -4.43 17.141 16.891 1 98.19 312 GLY B N 1
ATOM 4860 C CA . GLY B 1 312 ? -2.994 17.016 17.094 1 98.19 312 GLY B CA 1
ATOM 4861 C C . GLY B 1 312 ? -2.629 15.969 18.125 1 98.19 312 GLY B C 1
ATOM 4862 O O . GLY B 1 312 ? -1.675 15.211 17.938 1 98.19 312 GLY B O 1
ATOM 4863 N N . VAL B 1 313 ? -3.367 15.906 19.203 1 97.81 313 VAL B N 1
ATOM 4864 C CA . VAL B 1 313 ? -3.133 14.938 20.266 1 97.81 313 VAL B CA 1
ATOM 4865 C C . VAL B 1 313 ? -3.348 13.523 19.719 1 97.81 313 VAL B C 1
ATOM 4867 O O . VAL B 1 313 ? -2.525 12.633 19.953 1 97.81 313 VAL B O 1
ATOM 4870 N N . LYS B 1 314 ? -4.395 13.305 19 1 97.69 314 LYS B N 1
ATOM 4871 C CA . LYS B 1 314 ? -4.715 11.984 18.453 1 97.69 314 LYS B CA 1
ATOM 4872 C C . LYS B 1 314 ? -3.658 11.523 17.453 1 97.69 314 LYS B C 1
ATOM 4874 O O . LYS B 1 314 ? -3.281 10.352 17.438 1 97.69 314 LYS B O 1
ATOM 4879 N N . ALA B 1 315 ? -3.205 12.406 16.594 1 98.06 315 ALA B N 1
ATOM 4880 C CA . ALA B 1 315 ? -2.137 12.062 15.656 1 98.06 315 ALA B CA 1
ATOM 4881 C C . ALA B 1 315 ? -0.858 11.68 16.391 1 98.06 315 ALA B C 1
ATOM 4883 O O . ALA B 1 315 ? -0.17 10.734 16.016 1 98.06 315 ALA B O 1
ATOM 4884 N N . LEU B 1 316 ? -0.553 12.414 17.438 1 97.88 316 LEU B N 1
ATOM 4885 C CA . LEU B 1 316 ? 0.634 12.133 18.234 1 97.88 316 LEU B CA 1
ATOM 4886 C C . LEU B 1 316 ? 0.503 10.789 18.953 1 97.88 316 LEU B C 1
ATOM 4888 O O . LEU B 1 316 ? 1.487 10.062 19.094 1 97.88 316 LEU B O 1
ATOM 4892 N N . GLU B 1 317 ? -0.713 10.445 19.438 1 97.88 317 GLU B N 1
ATOM 4893 C CA . GLU B 1 317 ? -0.967 9.133 20.031 1 97.88 317 GLU B CA 1
ATOM 4894 C C . GLU B 1 317 ? -0.618 8.008 19.062 1 97.88 317 GLU B C 1
ATOM 4896 O O . GLU B 1 317 ? -0.005 7.012 19.453 1 97.88 317 GLU B O 1
ATOM 4901 N N . LEU B 1 318 ? -0.982 8.164 17.859 1 98.5 318 LEU B N 1
ATOM 4902 C CA . LEU B 1 318 ? -0.688 7.164 16.828 1 98.5 318 LEU B CA 1
ATOM 4903 C C . LEU B 1 318 ? 0.811 7.09 16.562 1 98.5 318 LEU B C 1
ATOM 4905 O O . LEU B 1 318 ? 1.361 6 16.391 1 98.5 318 LEU B O 1
ATOM 4909 N N . ALA B 1 319 ? 1.454 8.25 16.516 1 98.38 319 ALA B N 1
ATOM 4910 C CA . ALA B 1 319 ? 2.898 8.273 16.312 1 98.38 319 ALA B CA 1
ATOM 4911 C C . ALA B 1 319 ? 3.625 7.543 17.438 1 98.38 319 ALA B C 1
ATOM 4913 O O . ALA B 1 319 ? 4.578 6.801 17.188 1 98.38 319 ALA B O 1
ATOM 4914 N N . GLU B 1 320 ? 3.174 7.773 18.641 1 97.44 320 GLU B N 1
ATOM 4915 C CA . GLU B 1 320 ? 3.762 7.086 19.781 1 97.44 320 GLU B CA 1
ATOM 4916 C C . GLU B 1 320 ? 3.516 5.582 19.703 1 97.44 320 GLU B C 1
ATOM 4918 O O . GLU B 1 320 ? 4.41 4.785 20 1 97.44 320 GLU B O 1
ATOM 4923 N N . ALA B 1 321 ? 2.312 5.227 19.375 1 98.06 321 ALA B N 1
ATOM 4924 C CA . ALA B 1 321 ? 1.985 3.809 19.219 1 98.06 321 ALA B CA 1
ATOM 4925 C C . ALA B 1 321 ? 2.855 3.156 18.156 1 98.06 321 ALA B C 1
ATOM 4927 O O . ALA B 1 321 ? 3.328 2.031 18.328 1 98.06 321 ALA B O 1
ATOM 4928 N N . ALA B 1 322 ? 3.09 3.809 17.062 1 98.56 322 ALA B N 1
ATOM 4929 C CA . ALA B 1 322 ? 3.936 3.289 15.984 1 98.56 322 ALA B CA 1
ATOM 4930 C C . ALA B 1 322 ? 5.379 3.121 16.453 1 98.56 322 ALA B C 1
ATOM 4932 O O . ALA B 1 322 ? 6.023 2.119 16.141 1 98.56 322 ALA B O 1
ATOM 4933 N N . THR B 1 323 ? 5.84 4.156 17.188 1 97.81 323 THR B N 1
ATOM 4934 C CA . THR B 1 323 ? 7.188 4.074 17.734 1 97.81 323 THR B CA 1
ATOM 4935 C C . THR B 1 323 ? 7.324 2.861 18.656 1 97.81 323 THR B C 1
ATOM 4937 O O . THR B 1 323 ? 8.289 2.098 18.547 1 97.81 323 THR B O 1
ATOM 4940 N N . LEU B 1 324 ? 6.352 2.703 19.531 1 97.5 324 LEU B N 1
ATOM 4941 C CA . LEU B 1 324 ? 6.355 1.579 20.453 1 97.5 324 LEU B CA 1
ATOM 4942 C C . LEU B 1 324 ? 6.312 0.252 19.703 1 97.5 324 LEU B C 1
ATOM 4944 O O . LEU B 1 324 ? 7.07 -0.668 20.031 1 97.5 324 LEU B O 1
ATOM 4948 N N . SER B 1 325 ? 5.438 0.142 18.766 1 98.38 325 SER B N 1
ATOM 4949 C CA . SER B 1 325 ? 5.297 -1.065 17.953 1 98.38 325 SER B CA 1
ATOM 4950 C C . SER B 1 325 ? 6.613 -1.436 17.281 1 98.38 325 SER B C 1
ATOM 4952 O O . SER B 1 325 ? 7.043 -2.59 17.344 1 98.38 325 SER B O 1
ATOM 4954 N N . TRP B 1 326 ? 7.273 -0.479 16.672 1 98.06 326 TRP B N 1
ATOM 4955 C CA . TRP B 1 326 ? 8.547 -0.691 15.984 1 98.06 326 TRP B CA 1
ATOM 4956 C C . TRP B 1 326 ? 9.617 -1.146 16.969 1 98.06 326 TRP B C 1
ATOM 4958 O O . TRP B 1 326 ? 10.328 -2.125 16.719 1 98.06 326 TRP B O 1
ATOM 4968 N N . ARG B 1 327 ? 9.703 -0.506 18.062 1 97.19 327 ARG B N 1
ATOM 4969 C CA . ARG B 1 327 ? 10.758 -0.789 19.031 1 97.19 327 ARG B CA 1
ATOM 4970 C C . ARG B 1 327 ? 10.57 -2.166 19.656 1 97.19 327 ARG B C 1
ATOM 4972 O O . ARG B 1 327 ? 11.539 -2.883 19.906 1 97.19 327 ARG B O 1
ATOM 4979 N N . GLU B 1 328 ? 9.32 -2.512 19.906 1 96.69 328 GLU B N 1
ATOM 4980 C CA . GLU B 1 328 ? 9.055 -3.766 20.594 1 96.69 328 GLU B CA 1
ATOM 4981 C C . GLU B 1 328 ? 8.742 -4.887 19.609 1 96.69 328 GLU B C 1
ATOM 4983 O O . GLU B 1 328 ? 8.508 -6.027 20.016 1 96.69 328 GLU B O 1
ATOM 4988 N N . ALA B 1 329 ? 8.68 -4.621 18.359 1 95.75 329 ALA B N 1
ATOM 4989 C CA . ALA B 1 329 ? 8.453 -5.586 17.281 1 95.75 329 ALA B CA 1
ATOM 4990 C C . ALA B 1 329 ? 7.156 -6.363 17.516 1 95.75 329 ALA B C 1
ATOM 4992 O O . ALA B 1 329 ? 7.141 -7.594 17.438 1 95.75 329 ALA B O 1
ATOM 4993 N N . ARG B 1 330 ? 6.121 -5.598 17.812 1 95.88 330 ARG B N 1
ATOM 4994 C CA . ARG B 1 330 ? 4.812 -6.203 18.031 1 95.88 330 ARG B CA 1
ATOM 4995 C C . ARG B 1 330 ? 3.695 -5.223 17.688 1 95.88 330 ARG B C 1
ATOM 4997 O O . ARG B 1 330 ? 3.9 -4.008 17.703 1 95.88 330 ARG B O 1
ATOM 5004 N N . ALA B 1 331 ? 2.537 -5.789 17.453 1 96.88 331 ALA B N 1
ATOM 5005 C CA . ALA B 1 331 ? 1.354 -4.941 17.312 1 96.88 331 ALA B CA 1
ATOM 5006 C C . ALA B 1 331 ? 0.95 -4.332 18.656 1 96.88 331 ALA B C 1
ATOM 5008 O O . ALA B 1 331 ? 1.092 -4.969 19.703 1 96.88 331 ALA B O 1
ATOM 5009 N N . VAL B 1 332 ? 0.475 -3.121 18.578 1 97.44 332 VAL B N 1
ATOM 5010 C CA . VAL B 1 332 ? 0.026 -2.406 19.766 1 97.44 332 VAL B CA 1
ATOM 5011 C C . VAL B 1 332 ? -1.479 -2.16 19.688 1 97.44 332 VAL B C 1
ATOM 5013 O O . VAL B 1 332 ? -2 -1.813 18.625 1 97.44 332 VAL B O 1
ATOM 5016 N N . THR B 1 333 ? -2.168 -2.477 20.75 1 97 333 THR B N 1
ATOM 5017 C CA . THR B 1 333 ? -3.564 -2.074 20.859 1 97 333 THR B CA 1
ATOM 5018 C C . THR B 1 333 ? -3.678 -0.664 21.438 1 97 333 THR B C 1
ATOM 5020 O O . THR B 1 333 ? -3.115 -0.369 22.5 1 97 333 THR B O 1
ATOM 5023 N N . LEU B 1 334 ? -4.375 0.183 20.703 1 95.81 334 LEU B N 1
ATOM 5024 C CA . LEU B 1 334 ? -4.496 1.561 21.172 1 95.81 334 LEU B CA 1
ATOM 5025 C C . LEU B 1 334 ? -5.301 1.629 22.469 1 95.81 334 LEU B C 1
ATOM 5027 O O . LEU B 1 334 ? -6.348 0.983 22.594 1 95.81 334 LEU B O 1
ATOM 5031 N N . GLY B 1 335 ? -4.867 2.459 23.406 1 86.38 335 GLY B N 1
ATOM 5032 C CA . GLY B 1 335 ? -5.477 2.568 24.719 1 86.38 335 GLY B CA 1
ATOM 5033 C C . GLY B 1 335 ? -4.918 1.573 25.719 1 86.38 335 GLY B C 1
ATOM 5034 O O . GLY B 1 335 ? -5.293 1.589 26.891 1 86.38 335 GLY B O 1
ATOM 5035 N N . GLU B 1 336 ? -4.16 0.649 25.172 1 75.5 336 GLU B N 1
ATOM 5036 C CA . GLU B 1 336 ? -3.594 -0.324 26.109 1 75.5 336 GLU B CA 1
ATOM 5037 C C . GLU B 1 336 ? -2.623 0.341 27.078 1 75.5 336 GLU B C 1
ATOM 5039 O O . GLU B 1 336 ? -1.932 1.296 26.719 1 75.5 336 GLU B O 1
ATOM 5044 N N . ARG B 1 337 ? -2.928 0.145 28.375 1 57.09 337 ARG B N 1
ATOM 5045 C CA . ARG B 1 337 ? -2.018 0.637 29.406 1 57.09 337 ARG B CA 1
ATOM 5046 C C . ARG B 1 337 ? -0.654 -0.039 29.297 1 57.09 337 ARG B C 1
ATOM 5048 O O . ARG B 1 337 ? -0.564 -1.21 28.922 1 57.09 337 ARG B O 1
ATOM 5055 N N . ALA B 1 338 ? 0.368 0.776 29.062 1 50.41 338 ALA B N 1
ATOM 5056 C CA . ALA B 1 338 ? 1.705 0.189 29.094 1 50.41 338 ALA B CA 1
ATOM 5057 C C . ALA B 1 338 ? 1.813 -0.873 30.188 1 50.41 338 ALA B C 1
ATOM 5059 O O . ALA B 1 338 ? 1.352 -0.665 31.312 1 50.41 338 ALA B O 1
ATOM 5060 N N . ALA B 1 339 ? 2.277 -2.133 30.156 1 32.38 339 ALA B N 1
ATOM 5061 C CA . ALA B 1 339 ? 2.545 -3.129 31.188 1 32.38 339 ALA B CA 1
ATOM 5062 C C . ALA B 1 339 ? 3.613 -2.637 32.156 1 32.38 339 ALA B C 1
ATOM 5064 O O . ALA B 1 339 ? 4.559 -1.952 31.766 1 32.38 339 ALA B O 1
#

Sequence (678 aa):
MTNAAPTIDVAVFGAGRIGRIHAGNLARRPGVRLKYVVDVNRDAAAALAAQYGAQAADVDGALGDASIGASVICSSTDTHAELIVGAARAGKHVFCEKPVDLTLERARACEAAVARAGVVCMIGFQRRFDPTFEALKRRIDAGEIGTPEMLVVTSRDPGAPPVDYIKHSGGIFKDMLIHDFDIFRWILDDDADTLHATGSCLTDPAIAGAGDIDSAAVTIRTKRGRLCQINTSRRAAYGYDQRFEVLGSAGMLQAGNVRPTEVTGYSARAVSTDLPEAFFLERYRAAYAREIAHFFAAVTSGEPVRTTVADGVKALELAEAATLSWREARAVTLGERAAMTNAAPTIDVAVFGAGRIGRIHAGNLARRPGVRLKYVVDVNRDAAAALAAQYGAQAADVDGALGDASIGASVICSSTDTHAELIVGAARAGKHVFCEKPVDLTLERARACEAAVARAGVVCMIGFQRRFDPTFEALKRRIDAGEIGTPEMLVVTSRDPGAPPVDYIKHSGGIFKDMLIHDFDIFRWILDDDADTLHATGSCLTDPAIAGAGDIDSAAVTIRTKRGRLCQINTSRRAAYGYDQRFEVLGSAGMLQAGNVRPTEVTGYSARAVSTDLPEAFFLERYRAAYAREIAHFFAAVTSGEPVRTTVADGVKALELAEAATLSWREARAVTLGERAA

Secondary structure (DSSP, 8-state):
-------EEEEEE--SHHHHHHHHHHHTSTTEEEEEEE-SSHHHHHHHHHHTT-EEE-HHHHHH-TTEEEEEE-S-HHHHHHHHHHHHHTT-EEEEESPS-SSHHHHHHHHHHHHHHT--EEEE-GGGG-HHHHHHHHHHHTTTTSSEEEEEEEEE-SSPPPHHHHTTS--HHHHTTHHHHHHHHHHH-S-EEEEEEEEE--S-HHHHHTT--SEEEEEEEETTS-EEEEEEES--TT--EEEEEEEETTEEEEE----S---EEE-SS-EEEPPPPSSHHHHTHHHHHHHHHHHHHHHHH-PPPSS-HHHHHHHHHHHHHHHHHHHHTS-EETT----/-------EEEEEE--SHHHHHHHHHHHTSTTEEEEEEE-SSHHHHHHHHHHTT-EEE-HHHHHH-TTEEEEEE-S-HHHHHHHHHHHHHTT-EEEEESPS-SSHHHHHHHHHHHHHHT--EEEE-GGGG-HHHHHHHHHHHTTTTSSEEEEEEEEE-SSPPPHHHHTTS--HHHHTTHHHHHHHHHHH-S-EEEEEEEEE--S-HHHHHTT--SEEEEEEEETTS-EEEEEEES--TT--EEEEEEEETTEEEEE----S---EEE-SS-EEEPPPPSSHHHHTHHHHHHHHHHHHHHHHH-PPPSS-HHHHHHHHHHHHHHHHHHHHTS-EETT----

Organism: Burkholderia pseudomallei (strain K96243) (NCBI:txid272560)

Solvent-accessible surface area (backbone atoms only — not comparable to full-atom values): 34747 Å² total; per-residue (Å²): 127,83,80,66,72,77,65,38,28,28,31,34,32,20,51,49,76,63,18,48,53,52,52,55,47,41,69,69,34,85,53,41,40,56,46,32,18,23,36,94,51,56,66,46,8,38,53,58,11,58,75,67,74,28,37,55,40,51,71,65,58,54,61,64,37,81,71,40,44,30,38,40,39,41,49,60,49,90,49,36,36,62,50,52,40,52,32,18,74,62,64,16,26,36,39,32,42,66,48,47,37,88,44,69,68,56,25,50,51,34,41,52,42,34,61,72,51,68,42,59,51,34,35,51,59,40,64,72,41,23,68,63,52,38,52,49,49,52,41,50,75,69,43,70,21,47,56,78,43,35,38,43,37,39,46,26,32,46,55,67,77,59,61,78,54,51,61,72,44,73,33,50,40,47,58,60,40,27,62,54,44,41,47,48,39,66,71,67,65,57,55,70,34,37,35,35,25,46,68,24,58,80,83,47,69,65,40,43,75,58,75,38,50,43,28,38,42,36,40,36,35,26,72,90,47,33,39,35,38,39,44,36,27,33,57,26,65,62,23,31,46,56,33,36,36,40,38,19,69,55,22,68,52,76,41,68,64,59,47,84,56,90,60,72,48,80,56,100,84,48,76,47,65,61,55,35,28,61,39,69,72,69,65,38,45,66,6,53,46,44,44,54,52,49,51,52,48,21,68,74,72,64,48,82,66,93,36,32,50,65,54,38,42,52,18,49,52,51,20,50,44,37,50,49,7,40,76,68,64,31,54,34,54,64,86,58,74,81,133,126,80,79,68,71,77,65,39,26,26,32,34,29,19,50,51,75,65,17,48,53,50,51,54,45,40,70,70,35,84,53,43,40,57,47,32,20,23,35,93,50,57,67,46,8,39,53,58,10,58,75,66,72,26,37,56,41,51,69,65,57,55,61,65,37,82,72,41,44,31,38,40,39,42,49,62,50,90,50,35,36,61,51,51,39,51,32,19,73,62,65,16,26,36,38,32,43,66,49,47,37,88,43,67,70,55,24,50,51,33,43,52,41,34,61,72,49,68,42,59,51,33,36,51,61,38,64,73,40,22,68,63,52,37,52,50,50,52,41,50,75,69,43,70,23,46,56,75,43,36,38,43,35,40,46,27,32,46,56,66,76,59,61,77,54,50,62,72,45,71,33,51,41,48,58,59,41,27,62,53,44,41,46,48,39,67,71,67,65,58,54,71,32,36,36,33,25,45,69,25,57,81,83,48,68,66,40,43,75,57,75,38,50,43,27,39,45,36,41,36,36,26,72,87,47,34,39,36,38,39,44,36,29,34,59,25,66,62,22,30,43,56,33,37,38,39,37,18,70,54,22,69,52,75,41,69,67,60,46,84,56,88,59,71,47,81,56,100,84,47,76,46,64,61,55,36,29,60,39,68,72,70,64,37,43,66,6,52,45,46,44,54,51,49,51,52,47,20,69,74,71,64,47,82,65,94,36,32,50,65,53,38,43,53,17,49,52,50,20,50,45,36,52,49,8,39,76,65,65,33,54,34,54,66,86,59,74,84,131